Protein 2OGK (pdb70)

CATH classification: 3.30.1440.10

Organism: Archaeoglobus fulgidus (strain ATCC 49558 / DSM 4304 / JCM 9628 / NBRC 100126 / VC-16) (NCBI:txid224325)

B-factor: mean 62.88, std 17.74, range [18.09, 102.67]

Secondary structure (DSSP, 8-state):
-EEEEEEEEEEE-TTS-HHHHHHHHGGG-SS---PEEE--EEEEEEE-SHHHHHHHHHHHHHHHGGGHHHHHHHHHHHB-TT-EEEEEE-HHHHHTT---B--SSS-EEEEEEEE-SS--HHHHHHHHHHHT-/-EEEEEEEEEE-TTS-HHHHHHHHHTT-SS----EEEEEE-TT--EEEEEEEEE--HHHHHHHHHHHHHHHGGGHHHHHTTTTTTB-TT-EEEEEE-HHHHHTT---B--SSS-EEEEEEE--TT--HHHHHHHHHH--/-EEEEEEEEEEE-TTB-HHHHHHHHGGG-SS----EE--EEEE-EE-SHHHHHHHHHHHHHHHGGGHHHHHH-HHHHB-TTSEEEEEE-HHHHHHT---B--SSS-EEEEEEEE-TT--HHHHHHHHTT--/--EEEEEEEEEEE-TTB-HHHHHHHHHTT-SS----EEEEEE-SSS-EEEEEEEEE-SHHHHHHHHHHHHHHHGGGHHHHHHTGGGTB-TT-EEEEEEEHHHHHTT---B---SSEEEEEEEEE-SS--HHHHHHHHHHH--

Sequence (545 aa):
GKIEWVRVSAVVHSTEDREKVGEAISTLFPFEFEIAVSKMEYLEVELTKSSEIKKFWKNLLELLGEQAEEILSTLEDRIDEQNVLHIRIDKQKAYLGEVSLTSGGDPIAVKLRLVTYPSKREKVIEFARELCTKIEWVRVSAVVHSTEDREKVGEAISTLFPFEFEIAVSKAKGHYGNPMEYLEVELTKSSEIKKFWKNLLELLGEQAEEILSTLEDRIDEQNVLHIRIDKQKAYLGEVSLTSGGDPIAVKLRLVTYPSKREKVIEFARELCGKIEWVRVSAVVHSTEDREKVGEAISTLFPFEFEIAVSMEYLEVELTKSSEIKKFWKNLLELLGEQAEEILSTLEDRIDEQNVLHIRIDKQKAYLGEVSLTSGGDPIAVKLRLVTYPSKREKVIEFARELCKGKIEWVRVSAVVHSTEDREKVGEAISTLFPFEFEIAVSKAKGHYGNPMEYLEVELTKSSEIKKFWKNLLELLGEQAEEILSTLEDRIDEQNVLHIRIDKQKAYLGEVSLTSGGDPIAVKLRLVTYPSKREKVIEFARELCT

Solvent-accessible surface area: 27421 Å² total; per-residue (Å²): 58,97,13,66,28,0,62,0,21,5,34,5,74,100,145,50,62,90,124,107,4,8,75,0,0,45,31,2,23,53,43,164,55,141,59,12,63,17,158,125,24,89,2,21,1,54,4,91,131,85,73,47,4,107,110,0,7,45,30,2,30,125,82,6,43,153,48,14,51,100,0,52,97,42,1,118,112,30,18,50,160,98,30,12,0,51,1,94,0,24,8,110,80,0,81,144,53,91,10,11,27,35,107,36,84,60,22,0,22,0,72,0,72,2,32,10,167,115,71,51,71,81,37,0,35,117,14,0,116,114,22,6,128,144,9,75,40,0,67,0,4,5,37,10,63,97,139,56,68,111,143,108,5,7,103,1,0,46,35,0,21,55,32,159,52,149,63,64,66,55,93,41,131,17,75,108,44,78,86,14,56,57,3,42,3,88,5,96,133,65,87,50,1,98,110,0,23,60,24,0,42,127,77,5,34,131,37,13,46,48,9,12,55,39,7,27,113,46,7,39,132,111,30,11,4,43,0,45,0,27,8,111,84,0,78,136,51,86,16,12,34,32,43,2,11,53,11,0,17,0,54,1,61,0,51,15,112,103,75,143,113,60,27,1,33,95,31,4,69,132,25,68,61,105,25,66,28,1,85,0,28,4,39,6,49,41,1,21,39,98,112,65,0,14,94,0,0,42,35,0,16,72,48,156,44,150,67,66,74,106,174,57,37,3,67,6,93,5,98,136,65,54,40,6,139,113,0,30,137,32,0,32,97,83,7,37,162,53,16,57,96,2,69,88,31,8,133,99,52,13,42,143,86,22,10,5,71,1,29,0,26,4,34,42,0,64,100,52,84,4,10,34,36,126,42,88,56,37,0,33,1,35,1,95,5,26,16,154,115,55,49,76,83,46,0,49,52,52,3,123,48,29,167,194,24,117,5,81,32,0,68,0,25,6,28,9,50,22,0,12,48,127,65,13,0,13,91,0,0,42,27,0,21,58,52,161,50,153,49,72,64,60,130,28,53,4,30,57,56,12,76,24,17,35,4,65,5,84,4,101,42,83,83,60,2,90,100,0,8,45,8,1,25,107,82,8,32,159,50,15,57,99,0,70,88,44,3,80,96,40,0,18,62,81,20,15,0,42,2,34,0,27,3,53,79,0,81,124,52,84,10,16,42,35,124,43,68,60,32,0,31,1,31,0,48,0,37,15,54,12,28,84,16,43,24,0,16,106,8,0,129,56,12,23,134

Structure (mmCIF, N/CA/C/O backbone):
data_2OGK
#
_entry.id   2OGK
#
_cell.length_a   38.430
_cell.length_b   156.300
_cell.length_c   174.740
_cell.angle_alpha   90.00
_cell.angle_beta   90.00
_cell.angle_gamma   90.00
#
_symmetry.space_group_name_H-M   'P 21 21 21'
#
loop_
_entity.id
_entity.type
_entity.pdbx_description
1 polymer 'Hypothetical protein'
2 water water
#
loop_
_atom_site.group_PDB
_atom_site.id
_atom_site.type_symbol
_atom_site.label_atom_id
_atom_site.label_alt_id
_atom_site.label_comp_id
_atom_site.label_asym_id
_atom_site.label_entity_id
_atom_site.label_seq_id
_atom_site.pdbx_PDB_ins_code
_atom_site.Cartn_x
_atom_site.Cartn_y
_atom_site.Cartn_z
_atom_site.occupancy
_atom_site.B_iso_or_equiv
_atom_site.auth_seq_id
_atom_site.auth_comp_id
_atom_site.auth_asym_id
_atom_site.auth_atom_id
_atom_site.pdbx_PDB_model_num
ATOM 1 N N . GLY A 1 4 ? 0.553 116.248 0.423 1.00 61.93 4 GLY A N 1
ATOM 2 C CA . GLY A 1 4 ? 1.410 117.071 1.354 1.00 62.05 4 GLY A CA 1
ATOM 3 C C . GLY A 1 4 ? 1.835 116.328 2.607 1.00 61.64 4 GLY A C 1
ATOM 4 O O . GLY A 1 4 ? 1.701 115.104 2.692 1.00 61.94 4 GLY A O 1
ATOM 5 N N . LYS A 1 5 ? 2.350 117.060 3.589 1.00 61.16 5 LYS A N 1
ATOM 6 C CA . LYS A 1 5 ? 2.775 116.437 4.843 1.00 59.82 5 LYS A CA 1
ATOM 7 C C . LYS A 1 5 ? 2.407 117.303 6.042 1.00 58.63 5 LYS A C 1
ATOM 8 O O . LYS A 1 5 ? 1.962 118.434 5.876 1.00 59.41 5 LYS A O 1
ATOM 14 N N . ILE A 1 6 ? 2.600 116.760 7.245 1.00 56.62 6 ILE A N 1
ATOM 15 C CA . ILE A 1 6 ? 2.359 117.493 8.494 1.00 53.82 6 ILE A CA 1
ATOM 16 C C . ILE A 1 6 ? 3.728 117.959 8.996 1.00 51.49 6 ILE A C 1
ATOM 17 O O . ILE A 1 6 ? 4.427 117.189 9.638 1.00 51.53 6 ILE A O 1
ATOM 22 N N . GLU A 1 7 ? 4.118 119.194 8.708 1.00 49.39 7 GLU A N 1
ATOM 23 C CA . GLU A 1 7 ? 5.409 119.712 9.166 1.00 48.47 7 GLU A CA 1
ATOM 24 C C . GLU A 1 7 ? 5.682 119.421 10.647 1.00 46.79 7 GLU A C 1
ATOM 25 O O . GLU A 1 7 ? 6.746 118.927 11.005 1.00 45.85 7 GLU A O 1
ATOM 31 N N . TRP A 1 8 ? 4.726 119.766 11.509 1.00 45.26 8 TRP A N 1
ATOM 32 C CA . TRP A 1 8 ? 4.835 119.513 12.946 1.00 40.66 8 TRP A CA 1
ATOM 33 C C . TRP A 1 8 ? 3.484 119.459 13.662 1.00 39.02 8 TRP A C 1
ATOM 34 O O . TRP A 1 8 ? 2.424 119.743 13.084 1.00 37.55 8 TRP A O 1
ATOM 45 N N . VAL A 1 9 ? 3.546 119.071 14.929 1.00 36.91 9 VAL A N 1
ATOM 46 C CA . VAL A 1 9 ? 2.374 118.978 15.776 1.00 36.84 9 VAL A CA 1
ATOM 47 C C . VAL A 1 9 ? 2.682 119.667 17.112 1.00 36.23 9 VAL A C 1
ATOM 48 O O . VAL A 1 9 ? 3.668 119.353 17.774 1.00 37.44 9 VAL A O 1
ATOM 52 N N . ARG A 1 10 ? 1.854 120.624 17.503 1.00 34.05 10 ARG A N 1
ATOM 53 C CA . ARG A 1 10 ? 2.076 121.304 18.769 1.00 32.33 10 ARG A CA 1
ATOM 54 C C . ARG A 1 10 ? 0.867 121.182 19.686 1.00 31.93 10 ARG A C 1
ATOM 55 O O . ARG A 1 10 ? -0.251 121.558 19.324 1.00 33.94 10 ARG A O 1
ATOM 63 N N . VAL A 1 11 ? 1.098 120.654 20.879 1.00 28.65 11 VAL A N 1
ATOM 64 C CA . VAL A 1 11 ? 0.031 120.515 21.853 1.00 27.40 11 VAL A CA 1
ATOM 65 C C . VAL A 1 11 ? 0.358 121.409 23.056 1.00 28.16 11 VAL A C 1
ATOM 66 O O . VAL A 1 11 ? 1.486 121.417 23.552 1.00 30.19 11 VAL A O 1
ATOM 70 N N . SER A 1 12 ? -0.617 122.189 23.502 1.00 27.35 12 SER A N 1
ATOM 71 C CA . SER A 1 12 ? -0.394 123.048 24.649 1.00 27.67 12 SER A CA 1
ATOM 72 C C . SER A 1 12 ? -1.651 123.249 25.499 1.00 28.89 12 SER A C 1
ATOM 73 O O . SER A 1 12 ? -2.776 122.930 25.076 1.00 28.68 12 SER A O 1
ATOM 76 N N . ALA A 1 13 ? -1.432 123.756 26.711 1.00 28.13 13 ALA A N 1
ATOM 77 C CA . ALA A 1 13 ? -2.500 124.044 27.655 1.00 27.49 13 ALA A CA 1
ATOM 78 C C . ALA A 1 13 ? -1.985 125.109 28.611 1.00 28.14 13 ALA A C 1
ATOM 79 O O . ALA A 1 13 ? -0.776 125.362 28.703 1.00 27.00 13 ALA A O 1
ATOM 81 N N . VAL A 1 14 ? -2.933 125.721 29.315 1.00 30.24 14 VAL A N 1
ATOM 82 C CA . VAL A 1 14 ? -2.680 126.772 30.297 1.00 28.13 14 VAL A CA 1
ATOM 83 C C . VAL A 1 14 ? -2.962 126.290 31.735 1.00 30.26 14 VAL A C 1
ATOM 84 O O . VAL A 1 14 ? -3.843 125.457 31.974 1.00 28.27 14 VAL A O 1
ATOM 88 N N . VAL A 1 15 ? -2.176 126.788 32.685 1.00 32.89 15 VAL A N 1
ATOM 89 C CA . VAL A 1 15 ? -2.396 126.447 34.087 1.00 33.17 15 VAL A CA 1
ATOM 90 C C . VAL A 1 15 ? -2.701 127.718 34.863 1.00 34.92 15 VAL A C 1
ATOM 91 O O . VAL A 1 15 ? -1.910 128.670 34.862 1.00 36.05 15 VAL A O 1
ATOM 95 N N . HIS A 1 16 ? -3.858 127.729 35.516 1.00 35.46 16 HIS A N 1
ATOM 96 C CA . HIS A 1 16 ? -4.285 128.875 36.301 1.00 34.44 16 HIS A CA 1
ATOM 97 C C . HIS A 1 16 ? -3.856 128.719 37.746 1.00 32.57 16 HIS A C 1
ATOM 98 O O . HIS A 1 16 ? -3.567 127.613 38.202 1.00 32.79 16 HIS A O 1
ATOM 105 N N . SER A 1 17 ? -3.815 129.841 38.453 1.00 31.58 17 SER A N 1
ATOM 106 C CA . SER A 1 17 ? -3.419 129.884 39.860 1.00 31.86 17 SER A CA 1
ATOM 107 C C . SER A 1 17 ? -4.132 128.859 40.748 1.00 31.20 17 SER A C 1
ATOM 108 O O . SER A 1 17 ? -3.521 128.262 41.627 1.00 30.51 17 SER A O 1
ATOM 111 N N . THR A 1 18 ? -5.415 128.641 40.512 1.00 31.09 18 THR A N 1
ATOM 112 C CA . THR A 1 18 ? -6.159 127.681 41.310 1.00 31.65 18 THR A CA 1
ATOM 113 C C . THR A 1 18 ? -6.029 126.283 40.717 1.00 31.66 18 THR A C 1
ATOM 114 O O . THR A 1 18 ? -6.627 125.320 41.209 1.00 31.11 18 THR A O 1
ATOM 118 N N . GLU A 1 19 ? -5.230 126.180 39.659 1.00 32.56 19 GLU A N 1
ATOM 119 C CA . GLU A 1 19 ? -5.028 124.914 38.958 1.00 34.73 19 GLU A CA 1
ATOM 120 C C . GLU A 1 19 ? -3.734 124.206 39.334 1.00 35.86 19 GLU A C 1
ATOM 121 O O . GLU A 1 19 ? -2.732 124.853 39.649 1.00 38.04 19 GLU A O 1
ATOM 127 N N . ASP A 1 20 ? -3.767 122.874 39.297 1.00 36.88 20 ASP A N 1
ATOM 128 C CA . ASP A 1 20 ? -2.596 122.061 39.606 1.00 37.52 20 ASP A CA 1
ATOM 129 C C . ASP A 1 20 ? -1.894 121.579 38.337 1.00 37.05 20 ASP A C 1
ATOM 130 O O . ASP A 1 20 ? -2.425 120.745 37.598 1.00 37.45 20 ASP A O 1
ATOM 135 N N . ARG A 1 21 ? -0.694 122.110 38.111 1.00 36.30 21 ARG A N 1
ATOM 136 C CA . ARG A 1 21 ? 0.139 121.793 36.955 1.00 35.76 21 ARG A CA 1
ATOM 137 C C . ARG A 1 21 ? 0.263 120.316 36.624 1.00 35.31 21 ARG A C 1
ATOM 138 O O . ARG A 1 21 ? 0.175 119.912 35.460 1.00 34.43 21 ARG A O 1
ATOM 146 N N . GLU A 1 22 ? 0.490 119.511 37.649 1.00 35.28 22 GLU A N 1
ATOM 147 C CA . GLU A 1 22 ? 0.620 118.089 37.435 1.00 36.89 22 GLU A CA 1
ATOM 148 C C . GLU A 1 22 ? -0.679 117.605 36.838 1.00 35.96 22 GLU A C 1
ATOM 149 O O . GLU A 1 22 ? -0.681 116.722 35.983 1.00 37.04 22 GLU A O 1
ATOM 155 N N . LYS A 1 23 ? -1.783 118.203 37.277 1.00 34.33 23 LYS A N 1
ATOM 156 C CA . LYS A 1 23 ? -3.091 117.801 36.783 1.00 33.22 23 LYS A CA 1
ATOM 157 C C . LYS A 1 23 ? -3.337 118.256 35.350 1.00 32.15 23 LYS A C 1
ATOM 158 O O . LYS A 1 23 ? -3.943 117.538 34.543 1.00 30.00 23 LYS A O 1
ATOM 164 N N . VAL A 1 24 ? -2.866 119.449 35.025 1.00 32.85 24 VAL A N 1
ATOM 165 C CA . VAL A 1 24 ? -3.048 119.941 33.676 1.00 35.22 24 VAL A CA 1
ATOM 166 C C . VAL A 1 24 ? -2.172 119.138 32.710 1.00 37.47 24 VAL A C 1
ATOM 167 O O . VAL A 1 24 ? -2.504 118.994 31.530 1.00 38.98 24 VAL A O 1
ATOM 171 N N . GLY A 1 25 ? -1.069 118.593 33.222 1.00 39.26 25 GLY A N 1
ATOM 172 C CA . GLY A 1 25 ? -0.182 117.793 32.390 1.00 39.50 25 GLY A CA 1
ATOM 173 C C . GLY A 1 25 ? -0.720 116.382 32.211 1.00 39.42 25 GLY A C 1
ATOM 174 O O . GLY A 1 25 ? -0.457 115.735 31.194 1.00 40.26 25 GLY A O 1
ATOM 175 N N . GLU A 1 26 ? -1.460 115.899 33.206 1.00 37.60 26 GLU A N 1
ATOM 176 C CA . GLU A 1 26 ? -2.052 114.573 33.147 1.00 37.71 26 GLU A CA 1
ATOM 177 C C . GLU A 1 26 ? -3.119 114.592 32.057 1.00 39.21 26 GLU A C 1
ATOM 178 O O . GLU A 1 26 ? -3.310 113.613 31.330 1.00 38.05 26 GLU A O 1
ATOM 182 N N . ALA A 1 27 ? -3.820 115.724 31.972 1.00 39.43 27 ALA A N 1
ATOM 183 C CA . ALA A 1 27 ? -4.866 115.924 30.984 1.00 38.11 27 ALA A CA 1
ATOM 184 C C . ALA A 1 27 ? -4.238 115.863 29.598 1.00 38.84 27 ALA A C 1
ATOM 185 O O . ALA A 1 27 ? -4.849 115.366 28.643 1.00 39.68 27 ALA A O 1
ATOM 187 N N . ILE A 1 28 ? -3.009 116.373 29.497 1.00 36.75 28 ILE A N 1
ATOM 188 C CA . ILE A 1 28 ? -2.285 116.391 28.228 1.00 33.98 28 ILE A CA 1
ATOM 189 C C . ILE A 1 28 ? -1.761 115.008 27.796 1.00 36.38 28 ILE A C 1
ATOM 190 O O . ILE A 1 28 ? -1.904 114.609 26.634 1.00 37.89 28 ILE A O 1
ATOM 195 N N . SER A 1 29 ? -1.154 114.281 28.724 1.00 36.58 29 SER A N 1
ATOM 196 C CA . SER A 1 29 ? -0.639 112.953 28.424 1.00 38.59 29 SER A CA 1
ATOM 197 C C . SER A 1 29 ? -1.734 112.022 27.871 1.00 39.35 29 SER A C 1
ATOM 198 O O . SER A 1 29 ? -1.457 110.907 27.425 1.00 40.27 29 SER A O 1
ATOM 201 N N . THR A 1 30 ? -2.979 112.476 27.902 1.00 38.58 30 THR A N 1
ATOM 202 C CA . THR A 1 30 ? -4.067 111.659 27.402 1.00 38.72 30 THR A CA 1
ATOM 203 C C . THR A 1 30 ? -4.004 111.562 25.879 1.00 40.61 30 THR A C 1
ATOM 204 O O . THR A 1 30 ? -4.462 110.583 25.296 1.00 41.71 30 THR A O 1
ATOM 208 N N . LEU A 1 31 ? -3.404 112.561 25.240 1.00 41.56 31 LEU A N 1
ATOM 209 C CA . LEU A 1 31 ? -3.295 112.589 23.788 1.00 41.95 31 LEU A CA 1
ATOM 210 C C . LEU A 1 31 ? -2.041 111.926 23.234 1.00 43.36 31 LEU A C 1
ATOM 211 O O . LEU A 1 31 ? -1.769 112.041 22.045 1.00 43.75 31 LEU A O 1
ATOM 216 N N . PHE A 1 32 ? -1.276 111.241 24.081 1.00 44.13 32 PHE A N 1
ATOM 217 C CA . PHE A 1 32 ? -0.037 110.596 23.637 1.00 44.02 32 PHE A CA 1
ATOM 218 C C . PHE A 1 32 ? 0.053 109.097 23.875 1.00 47.80 32 PHE A C 1
ATOM 219 O O . PHE A 1 32 ? -0.084 108.618 25.013 1.00 47.06 32 PHE A O 1
ATOM 227 N N . PRO A 1 33 ? 0.298 108.334 22.790 1.00 48.74 33 PRO A N 1
ATOM 228 C CA . PRO A 1 33 ? 0.429 106.873 22.770 1.00 51.04 33 PRO A CA 1
ATOM 229 C C . PRO A 1 33 ? 1.906 106.493 22.870 1.00 53.84 33 PRO A C 1
ATOM 230 O O . PRO A 1 33 ? 2.294 105.350 22.632 1.00 55.80 33 PRO A O 1
ATOM 234 N N . PHE A 1 34 ? 2.726 107.478 23.214 1.00 53.92 34 PHE A N 1
ATOM 235 C CA . PHE A 1 34 ? 4.155 107.283 23.333 1.00 54.25 34 PHE A CA 1
ATOM 236 C C . PHE A 1 34 ? 4.729 108.417 24.155 1.00 55.19 34 PHE A C 1
ATOM 237 O O . PHE A 1 34 ? 4.032 109.393 24.431 1.00 57.17 34 PHE A O 1
ATOM 245 N N . GLU A 1 35 ? 5.995 108.286 24.550 1.00 55.61 35 GLU A N 1
ATOM 246 C CA . GLU A 1 35 ? 6.660 109.313 25.350 1.00 55.00 35 GLU A CA 1
ATOM 247 C C . GLU A 1 35 ? 6.860 110.631 24.622 1.00 52.26 35 GLU A C 1
ATOM 248 O O . GLU A 1 35 ? 7.160 110.667 23.425 1.00 53.44 35 GLU A O 1
ATOM 254 N N . PHE A 1 36 ? 6.695 111.716 25.368 1.00 48.15 36 PHE A N 1
ATOM 255 C CA . PHE A 1 36 ? 6.842 113.062 24.834 1.00 43.78 36 PHE A CA 1
ATOM 256 C C . PHE A 1 36 ? 7.354 113.913 25.986 1.00 42.17 36 PHE A C 1
ATOM 257 O O . PHE A 1 36 ? 7.412 113.452 27.121 1.00 40.21 36 PHE A O 1
ATOM 265 N N . GLU A 1 37 ? 7.691 115.162 25.697 1.00 42.36 37 GLU A N 1
ATOM 266 C CA . GLU A 1 37 ? 8.221 116.056 26.711 1.00 42.61 37 GLU A CA 1
ATOM 267 C C . GLU A 1 37 ? 7.402 117.354 26.852 1.00 40.14 37 GLU A C 1
ATOM 268 O O . GLU A 1 37 ? 7.029 117.977 25.861 1.00 40.13 37 GLU A O 1
ATOM 274 N N . ILE A 1 38 ? 7.123 117.756 28.086 1.00 36.95 38 ILE A N 1
ATOM 275 C CA . ILE A 1 38 ? 6.351 118.967 28.326 1.00 36.69 38 ILE A CA 1
ATOM 276 C C . ILE A 1 38 ? 7.257 120.102 28.768 1.00 36.80 38 ILE A C 1
ATOM 277 O O . ILE A 1 38 ? 8.059 119.912 29.662 1.00 40.02 38 ILE A O 1
ATOM 282 N N . ALA A 1 39 ? 7.122 121.279 28.167 1.00 36.67 39 ALA A N 1
ATOM 283 C CA . ALA A 1 39 ? 7.920 122.436 28.568 1.00 38.89 39 ALA A CA 1
ATOM 284 C C . ALA A 1 39 ? 7.069 123.395 29.411 1.00 43.03 39 ALA A C 1
ATOM 285 O O . ALA A 1 39 ? 6.040 123.894 28.947 1.00 44.53 39 ALA A O 1
ATOM 287 N N . VAL A 1 40 ? 7.497 123.655 30.648 1.00 46.28 40 VAL A N 1
ATOM 288 C CA . VAL A 1 40 ? 6.773 124.562 31.558 1.00 47.28 40 VAL A CA 1
ATOM 289 C C . VAL A 1 40 ? 7.333 125.987 31.504 1.00 46.72 40 VAL A C 1
ATOM 290 O O . VAL A 1 40 ? 8.510 126.187 31.743 1.00 48.41 40 VAL A O 1
ATOM 294 N N . SER A 1 41 ? 6.502 126.972 31.187 1.00 47.72 41 SER A N 1
ATOM 295 C CA . SER A 1 41 ? 6.970 128.356 31.128 1.00 49.29 41 SER A CA 1
ATOM 296 C C . SER A 1 41 ? 6.007 129.230 31.934 1.00 51.60 41 SER A C 1
ATOM 297 O O . SER A 1 41 ? 4.997 128.723 32.417 1.00 53.29 41 SER A O 1
ATOM 300 N N . LYS A 1 42 ? 6.323 130.518 32.103 1.00 52.37 42 LYS A N 1
ATOM 301 C CA . LYS A 1 42 ? 5.464 131.438 32.851 1.00 53.35 42 LYS A CA 1
ATOM 302 C C . LYS A 1 42 ? 4.908 132.524 31.952 1.00 55.15 42 LYS A C 1
ATOM 303 O O . LYS A 1 42 ? 5.640 133.093 31.143 1.00 57.06 42 LYS A O 1
ATOM 309 N N . MET A 1 51 ? -0.260 131.799 36.197 1.00 56.72 51 MET A N 1
ATOM 310 C CA . MET A 1 51 ? -0.415 131.670 34.755 1.00 57.92 51 MET A CA 1
ATOM 311 C C . MET A 1 51 ? 0.845 131.181 34.006 1.00 58.64 51 MET A C 1
ATOM 312 O O . MET A 1 51 ? 1.738 131.958 33.629 1.00 59.66 51 MET A O 1
ATOM 317 N N . GLU A 1 52 ? 0.897 129.870 33.794 1.00 57.07 52 GLU A N 1
ATOM 318 C CA . GLU A 1 52 ? 1.999 129.258 33.080 1.00 53.33 52 GLU A CA 1
ATOM 319 C C . GLU A 1 52 ? 1.490 128.392 31.924 1.00 53.04 52 GLU A C 1
ATOM 320 O O . GLU A 1 52 ? 0.294 128.064 31.831 1.00 51.47 52 GLU A O 1
ATOM 326 N N . TYR A 1 53 ? 2.413 128.048 31.031 1.00 50.49 53 TYR A N 1
ATOM 327 C CA . TYR A 1 53 ? 2.093 127.232 29.884 1.00 47.02 53 TYR A CA 1
ATOM 328 C C . TYR A 1 53 ? 2.791 125.885 29.921 1.00 45.81 53 TYR A C 1
ATOM 329 O O . TYR A 1 53 ? 3.883 125.733 30.478 1.00 45.97 53 TYR A O 1
ATOM 338 N N . LEU A 1 54 ? 2.113 124.901 29.345 1.00 43.81 54 LEU A N 1
ATOM 339 C CA . LEU A 1 54 ? 2.634 123.553 29.215 1.00 40.54 54 LEU A CA 1
ATOM 340 C C . LEU A 1 54 ? 2.638 123.402 27.704 1.00 38.70 54 LEU A C 1
ATOM 341 O O . LEU A 1 54 ? 1.607 123.589 27.048 1.00 38.53 54 LEU A O 1
ATOM 346 N N . GLU A 1 55 ? 3.805 123.101 27.154 1.00 36.05 55 GLU A N 1
ATOM 347 C CA . GLU A 1 55 ? 3.943 122.991 25.715 1.00 33.66 55 GLU A CA 1
ATOM 348 C C . GLU A 1 55 ? 4.620 121.725 25.231 1.00 33.16 55 GLU A C 1
ATOM 349 O O . GLU A 1 55 ? 5.690 121.365 25.719 1.00 33.21 55 GLU A O 1
ATOM 355 N N . VAL A 1 56 ? 3.995 121.062 24.259 1.00 32.57 56 VAL A N 1
ATOM 356 C CA . VAL A 1 56 ? 4.563 119.856 23.666 1.00 33.52 56 VAL A CA 1
ATOM 357 C C . VAL A 1 56 ? 4.698 120.060 22.153 1.00 35.17 56 VAL A C 1
ATOM 358 O O . VAL A 1 56 ? 3.882 120.761 21.544 1.00 35.47 56 VAL A O 1
ATOM 362 N N . GLU A 1 57 ? 5.747 119.488 21.561 1.00 36.48 57 GLU A N 1
ATOM 363 C CA . GLU A 1 57 ? 5.954 119.588 20.114 1.00 38.24 57 GLU A CA 1
ATOM 364 C C . GLU A 1 57 ? 6.281 118.220 19.518 1.00 39.84 57 GLU A C 1
ATOM 365 O O . GLU A 1 57 ? 6.731 117.318 20.212 1.00 41.36 57 GLU A O 1
ATOM 371 N N . LEU A 1 58 ? 6.027 118.066 18.228 1.00 41.56 58 LEU A N 1
ATOM 372 C CA . LEU A 1 58 ? 6.298 116.815 17.534 1.00 42.18 58 LEU A CA 1
ATOM 373 C C . LEU A 1 58 ? 6.919 117.141 16.190 1.00 44.69 58 LEU A C 1
ATOM 374 O O . LEU A 1 58 ? 6.326 117.864 15.379 1.00 45.62 58 LEU A O 1
ATOM 379 N N . THR A 1 59 ? 8.122 116.619 15.963 1.00 46.15 59 THR A N 1
ATOM 380 C CA . THR A 1 59 ? 8.817 116.847 14.705 1.00 45.67 59 THR A CA 1
ATOM 381 C C . THR A 1 59 ? 9.153 115.541 13.975 1.00 45.58 59 THR A C 1
ATOM 382 O O . THR A 1 59 ? 9.129 115.500 12.750 1.00 46.61 59 THR A O 1
ATOM 386 N N . LYS A 1 60 ? 9.436 114.473 14.720 1.00 45.46 60 LYS A N 1
ATOM 387 C CA . LYS A 1 60 ? 9.727 113.170 14.114 1.00 45.35 60 LYS A CA 1
ATOM 388 C C . LYS A 1 60 ? 8.469 112.651 13.420 1.00 45.62 60 LYS A C 1
ATOM 389 O O . LYS A 1 60 ? 7.507 112.246 14.076 1.00 45.93 60 LYS A O 1
ATOM 395 N N . SER A 1 61 ? 8.489 112.668 12.093 1.00 46.31 61 SER A N 1
ATOM 396 C CA . SER A 1 61 ? 7.363 112.203 11.280 1.00 46.37 61 SER A CA 1
ATOM 397 C C . SER A 1 61 ? 6.699 110.939 11.812 1.00 44.57 61 SER A C 1
ATOM 398 O O . SER A 1 61 ? 5.482 110.799 11.723 1.00 45.07 61 SER A O 1
ATOM 401 N N . SER A 1 62 ? 7.496 110.014 12.337 1.00 43.01 62 SER A N 1
ATOM 402 C CA . SER A 1 62 ? 6.956 108.780 12.902 1.00 42.65 62 SER A CA 1
ATOM 403 C C . SER A 1 62 ? 5.918 109.135 13.972 1.00 44.69 62 SER A C 1
ATOM 404 O O . SER A 1 62 ? 4.752 108.727 13.893 1.00 46.23 62 SER A O 1
ATOM 407 N N . GLU A 1 63 ? 6.353 109.912 14.966 1.00 45.39 63 GLU A N 1
ATOM 408 C CA . GLU A 1 63 ? 5.502 110.345 16.069 1.00 43.60 63 GLU A CA 1
ATOM 409 C C . GLU A 1 63 ? 4.317 111.174 15.579 1.00 41.23 63 GLU A C 1
ATOM 410 O O . GLU A 1 63 ? 3.191 111.004 16.053 1.00 39.94 63 GLU A O 1
ATOM 416 N N . ILE A 1 64 ? 4.577 112.081 14.644 1.00 38.00 64 ILE A N 1
ATOM 417 C CA . ILE A 1 64 ? 3.512 112.900 14.089 1.00 36.93 64 ILE A CA 1
ATOM 418 C C . ILE A 1 64 ? 2.446 111.986 13.472 1.00 39.03 64 ILE A C 1
ATOM 419 O O . ILE A 1 64 ? 1.256 112.042 13.826 1.00 37.72 64 ILE A O 1
ATOM 424 N N . LYS A 1 65 ? 2.896 111.119 12.572 1.00 40.53 65 LYS A N 1
ATOM 425 C CA . LYS A 1 65 ? 2.016 110.179 11.901 1.00 42.04 65 LYS A CA 1
ATOM 426 C C . LYS A 1 65 ? 1.287 109.288 12.905 1.00 42.66 65 LYS A C 1
ATOM 427 O O . LYS A 1 65 ? 0.089 109.032 12.755 1.00 42.40 65 LYS A O 1
ATOM 433 N N . LYS A 1 66 ? 2.002 108.834 13.933 1.00 43.79 66 LYS A N 1
ATOM 434 C CA . LYS A 1 66 ? 1.423 107.958 14.954 1.00 46.44 66 LYS A CA 1
ATOM 435 C C . LYS A 1 66 ? 0.495 108.695 15.935 1.00 47.02 66 LYS A C 1
ATOM 436 O O . LYS A 1 66 ? -0.523 108.154 16.384 1.00 46.01 66 LYS A O 1
ATOM 442 N N . PHE A 1 67 ? 0.857 109.930 16.267 1.00 47.55 67 PHE A N 1
ATOM 443 C CA . PHE A 1 67 ? 0.056 110.748 17.174 1.00 47.86 67 PHE A CA 1
ATOM 444 C C . PHE A 1 67 ? -1.311 110.984 16.543 1.00 48.85 67 PHE A C 1
ATOM 445 O O . PHE A 1 67 ? -2.357 110.753 17.153 1.00 48.36 67 PHE A O 1
ATOM 453 N N . TRP A 1 68 ? -1.263 111.457 15.303 1.00 49.23 68 TRP A N 1
ATOM 454 C CA . TRP A 1 68 ? -2.441 111.771 14.529 1.00 49.60 68 TRP A CA 1
ATOM 455 C C . TRP A 1 68 ? -3.437 110.628 14.348 1.00 50.39 68 TRP A C 1
ATOM 456 O O . TRP A 1 68 ? -4.634 110.793 14.617 1.00 48.89 68 TRP A O 1
ATOM 467 N N . LYS A 1 69 ? -2.952 109.482 13.872 1.00 51.70 69 LYS A N 1
ATOM 468 C CA . LYS A 1 69 ? -3.820 108.323 13.652 1.00 53.41 69 LYS A CA 1
ATOM 469 C C . LYS A 1 69 ? -4.531 107.961 14.954 1.00 53.73 69 LYS A C 1
ATOM 470 O O . LYS A 1 69 ? -5.700 107.566 14.961 1.00 52.47 69 LYS A O 1
ATOM 472 N N . ASN A 1 70 ? -3.804 108.123 16.053 1.00 53.80 70 ASN A N 1
ATOM 473 C CA . ASN A 1 70 ? -4.308 107.825 17.381 1.00 54.01 70 ASN A CA 1
ATOM 474 C C . ASN A 1 70 ? -5.381 108.822 17.828 1.00 53.14 70 ASN A C 1
ATOM 475 O O . ASN A 1 70 ? -6.351 108.450 18.480 1.00 50.65 70 ASN A O 1
ATOM 480 N N . LEU A 1 71 ? -5.185 110.089 17.476 1.00 53.92 71 LEU A N 1
ATOM 481 C CA . LEU A 1 71 ? -6.102 111.157 17.848 1.00 54.46 71 LEU A CA 1
ATOM 482 C C . LEU A 1 71 ? -7.425 110.974 17.143 1.00 56.58 71 LEU A C 1
ATOM 483 O O . LEU A 1 71 ? -8.477 111.166 17.751 1.00 57.27 71 LEU A O 1
ATOM 488 N N . LEU A 1 72 ? -7.378 110.611 15.860 1.00 58.61 72 LEU A N 1
ATOM 489 C CA . LEU A 1 72 ? -8.606 110.393 15.091 1.00 59.24 72 LEU A CA 1
ATOM 490 C C . LEU A 1 72 ? -9.329 109.193 15.673 1.00 59.48 72 LEU A C 1
ATOM 491 O O . LEU A 1 72 ? -10.552 109.170 15.776 1.00 60.22 72 LEU A O 1
ATOM 496 N N . GLU A 1 73 ? -8.555 108.194 16.062 1.00 60.54 73 GLU A N 1
ATOM 497 C CA . GLU A 1 73 ? -9.118 106.995 16.647 1.00 62.22 73 GLU A CA 1
ATOM 498 C C . GLU A 1 73 ? -9.830 107.288 17.953 1.00 61.88 73 GLU A C 1
ATOM 499 O O . GLU A 1 73 ? -10.892 106.742 18.211 1.00 62.01 73 GLU A O 1
ATOM 505 N N . LEU A 1 74 ? -9.234 108.147 18.773 1.00 62.11 74 LEU A N 1
ATOM 506 C CA . LEU A 1 74 ? -9.805 108.504 20.058 1.00 62.38 74 LEU A CA 1
ATOM 507 C C . LEU A 1 74 ? -10.933 109.507 19.928 1.00 62.93 74 LEU A C 1
ATOM 508 O O . LEU A 1 74 ? -11.745 109.654 20.841 1.00 64.17 74 LEU A O 1
ATOM 513 N N . LEU A 1 75 ? -10.989 110.204 18.801 1.00 62.43 75 LEU A N 1
ATOM 514 C CA . LEU A 1 75 ? -12.047 111.182 18.588 1.00 62.80 75 LEU A CA 1
ATOM 515 C C . LEU A 1 75 ? -13.314 110.483 18.128 1.00 63.85 75 LEU A C 1
ATOM 516 O O . LEU A 1 75 ? -14.428 110.866 18.508 1.00 64.28 75 LEU A O 1
ATOM 521 N N . GLY A 1 76 ? -13.132 109.453 17.305 1.00 64.02 76 GLY A N 1
ATOM 522 C CA . GLY A 1 76 ? -14.258 108.700 16.795 1.00 64.47 76 GLY A CA 1
ATOM 523 C C . GLY A 1 76 ? -15.178 109.523 15.917 1.00 65.57 76 GLY A C 1
ATOM 524 O O . GLY A 1 76 ? -14.746 110.100 14.923 1.00 65.21 76 GLY A O 1
ATOM 525 N N . GLU A 1 77 ? -16.450 109.584 16.296 1.00 67.12 77 GLU A N 1
ATOM 526 C CA . GLU A 1 77 ? -17.448 110.318 15.535 1.00 68.89 77 GLU A CA 1
ATOM 527 C C . GLU A 1 77 ? -17.160 111.808 15.408 1.00 69.12 77 GLU A C 1
ATOM 528 O O . GLU A 1 77 ? -17.600 112.453 14.454 1.00 68.01 77 GLU A O 1
ATOM 534 N N . GLN A 1 78 ? -16.418 112.349 16.369 1.00 69.64 78 GLN A N 1
ATOM 535 C CA . GLN A 1 78 ? -16.072 113.766 16.372 1.00 69.95 78 GLN A CA 1
ATOM 536 C C . GLN A 1 78 ? -15.078 114.093 15.262 1.00 70.10 78 GLN A C 1
ATOM 537 O O . GLN A 1 78 ? -14.886 115.264 14.910 1.00 69.18 78 GLN A O 1
ATOM 543 N N . ALA A 1 79 ? -14.435 113.053 14.731 1.00 69.89 79 ALA A N 1
ATOM 544 C CA . ALA A 1 79 ? -13.472 113.208 13.640 1.00 69.04 79 ALA A CA 1
ATOM 545 C C . ALA A 1 79 ? -14.231 113.730 12.417 1.00 68.23 79 ALA A C 1
ATOM 546 O O . ALA A 1 79 ? -13.671 114.419 11.559 1.00 66.84 79 ALA A O 1
ATOM 548 N N . GLU A 1 80 ? -15.519 113.399 12.362 1.00 68.49 80 GLU A N 1
ATOM 549 C CA . GLU A 1 80 ? -16.387 113.824 11.273 1.00 67.63 80 GLU A CA 1
ATOM 550 C C . GLU A 1 80 ? -16.756 115.305 11.391 1.00 66.75 80 GLU A C 1
ATOM 551 O O . GLU A 1 80 ? -16.977 115.972 10.383 1.00 67.32 80 GLU A O 1
ATOM 553 N N . GLU A 1 81 ? -16.823 115.818 12.617 1.00 65.89 81 GLU A N 1
ATOM 554 C CA . GLU A 1 81 ? -17.157 117.225 12.832 1.00 64.78 81 GLU A CA 1
ATOM 555 C C . GLU A 1 81 ? -15.996 118.170 12.515 1.00 63.47 81 GLU A C 1
ATOM 556 O O . GLU A 1 81 ? -16.188 119.376 12.368 1.00 62.60 81 GLU A O 1
ATOM 562 N N . ILE A 1 82 ? -14.787 117.623 12.438 1.00 62.53 82 ILE A N 1
ATOM 563 C CA . ILE A 1 82 ? -13.623 118.430 12.120 1.00 61.25 82 ILE A CA 1
ATOM 564 C C . ILE A 1 82 ? -13.781 118.732 10.644 1.00 61.49 82 ILE A C 1
ATOM 565 O O . ILE A 1 82 ? -13.798 119.889 10.231 1.00 59.98 82 ILE A O 1
ATOM 570 N N . LEU A 1 83 ? -13.915 117.661 9.864 1.00 63.51 83 LEU A N 1
ATOM 571 C CA . LEU A 1 83 ? -14.096 117.733 8.413 1.00 64.96 83 LEU A CA 1
ATOM 572 C C . LEU A 1 83 ? -15.068 118.842 8.030 1.00 64.73 83 LEU A C 1
ATOM 573 O O . LEU A 1 83 ? -14.755 119.725 7.230 1.00 65.36 83 LEU A O 1
ATOM 578 N N . SER A 1 84 ? -16.256 118.786 8.605 1.00 63.84 84 SER A N 1
ATOM 579 C CA . SER A 1 84 ? -17.260 119.791 8.323 1.00 64.60 84 SER A CA 1
ATOM 580 C C . SER A 1 84 ? -16.696 121.197 8.517 1.00 64.74 84 SER A C 1
ATOM 581 O O . SER A 1 84 ? -17.139 122.137 7.863 1.00 65.59 84 SER A O 1
ATOM 584 N N . THR A 1 85 ? -15.712 121.343 9.402 1.00 65.14 85 THR A N 1
ATOM 585 C CA . THR A 1 85 ? -15.157 122.667 9.681 1.00 63.68 85 THR A CA 1
ATOM 586 C C . THR A 1 85 ? -13.756 122.965 9.182 1.00 62.31 85 THR A C 1
ATOM 587 O O . THR A 1 85 ? -13.274 124.085 9.375 1.00 62.08 85 THR A O 1
ATOM 591 N N . LEU A 1 86 ? -13.112 121.993 8.538 1.00 60.11 86 LEU A N 1
ATOM 592 C CA . LEU A 1 86 ? -11.749 122.183 8.040 1.00 59.19 86 LEU A CA 1
ATOM 593 C C . LEU A 1 86 ? -11.447 123.594 7.561 1.00 60.01 86 LEU A C 1
ATOM 594 O O . LEU A 1 86 ? -10.402 124.154 7.870 1.00 61.34 86 LEU A O 1
ATOM 599 N N . GLU A 1 87 ? -12.371 124.178 6.816 1.00 61.46 87 GLU A N 1
ATOM 600 C CA . GLU A 1 87 ? -12.178 125.513 6.278 1.00 63.13 87 GLU A CA 1
ATOM 601 C C . GLU A 1 87 ? -11.973 126.571 7.359 1.00 62.61 87 GLU A C 1
ATOM 602 O O . GLU A 1 87 ? -11.106 127.436 7.230 1.00 63.17 87 GLU A O 1
ATOM 608 N N . ASP A 1 88 ? -12.751 126.503 8.432 1.00 61.96 88 ASP A N 1
ATOM 609 C CA . ASP A 1 88 ? -12.617 127.491 9.495 1.00 61.06 88 ASP A CA 1
ATOM 610 C C . ASP A 1 88 ? -11.521 127.153 10.496 1.00 59.15 88 ASP A C 1
ATOM 611 O O . ASP A 1 88 ? -11.053 128.020 11.230 1.00 57.40 88 ASP A O 1
ATOM 616 N N . ARG A 1 89 ? -11.111 125.890 10.503 1.00 57.87 89 ARG A N 1
ATOM 617 C CA . ARG A 1 89 ? -10.078 125.395 11.405 1.00 57.15 89 ARG A CA 1
ATOM 618 C C . ARG A 1 89 ? -8.661 125.701 10.953 1.00 56.47 89 ARG A C 1
ATOM 619 O O . ARG A 1 89 ? -7.777 125.937 11.775 1.00 57.04 89 ARG A O 1
ATOM 627 N N . ILE A 1 90 ? -8.446 125.669 9.644 1.00 55.24 90 ILE A N 1
ATOM 628 C CA . ILE A 1 90 ? -7.134 125.935 9.076 1.00 53.80 90 ILE A CA 1
ATOM 629 C C . ILE A 1 90 ? -6.987 127.424 8.861 1.00 53.71 90 ILE A C 1
ATOM 630 O O . ILE A 1 90 ? -7.871 128.060 8.280 1.00 53.90 90 ILE A O 1
ATOM 635 N N . ASP A 1 91 ? -5.878 127.983 9.332 1.00 53.88 91 ASP A N 1
ATOM 636 C CA . ASP A 1 91 ? -5.662 129.409 9.162 1.00 56.18 91 ASP A CA 1
ATOM 637 C C . ASP A 1 91 ? -4.815 129.747 7.943 1.00 57.85 91 ASP A C 1
ATOM 638 O O . ASP A 1 91 ? -4.390 128.857 7.195 1.00 59.05 91 ASP A O 1
ATOM 643 N N . GLU A 1 92 ? -4.590 131.039 7.736 1.00 58.75 92 GLU A N 1
ATOM 644 C CA . GLU A 1 92 ? -3.815 131.495 6.598 1.00 59.83 92 GLU A CA 1
ATOM 645 C C . GLU A 1 92 ? -2.368 131.017 6.605 1.00 57.79 92 GLU A C 1
ATOM 646 O O . GLU A 1 92 ? -1.643 131.279 5.661 1.00 58.46 92 GLU A O 1
ATOM 652 N N . GLN A 1 93 ? -1.943 130.334 7.665 1.00 55.55 93 GLN A N 1
ATOM 653 C CA . GLN A 1 93 ? -0.581 129.802 7.742 1.00 53.06 93 GLN A CA 1
ATOM 654 C C . GLN A 1 93 ? -0.642 128.289 7.639 1.00 51.34 93 GLN A C 1
ATOM 655 O O . GLN A 1 93 ? 0.314 127.582 7.965 1.00 49.91 93 GLN A O 1
ATOM 661 N N . ASN A 1 94 ? -1.796 127.810 7.188 1.00 50.30 94 ASN A N 1
ATOM 662 C CA . ASN A 1 94 ? -2.059 126.391 6.983 1.00 48.49 94 ASN A CA 1
ATOM 663 C C . ASN A 1 94 ? -1.927 125.533 8.229 1.00 46.26 94 ASN A C 1
ATOM 664 O O . ASN A 1 94 ? -1.562 124.356 8.163 1.00 45.94 94 ASN A O 1
ATOM 669 N N . VAL A 1 95 ? -2.217 126.137 9.375 1.00 42.97 95 VAL A N 1
ATOM 670 C CA . VAL A 1 95 ? -2.180 125.398 10.618 1.00 38.03 95 VAL A CA 1
ATOM 671 C C . VAL A 1 95 ? -3.623 125.055 10.944 1.00 35.71 95 VAL A C 1
ATOM 672 O O . VAL A 1 95 ? -4.498 125.916 10.991 1.00 34.42 95 VAL A O 1
ATOM 676 N N . LEU A 1 96 ? -3.856 123.766 11.115 1.00 35.20 96 LEU A N 1
ATOM 677 C CA . LEU A 1 96 ? -5.161 123.240 11.443 1.00 34.84 96 LEU A CA 1
ATOM 678 C C . LEU A 1 96 ? -5.205 123.171 12.966 1.00 36.05 96 LEU A C 1
ATOM 679 O O . LEU A 1 96 ? -4.315 122.574 13.616 1.00 31.95 96 LEU A O 1
ATOM 684 N N . HIS A 1 97 ? -6.247 123.814 13.507 1.00 37.60 97 HIS A N 1
ATOM 685 C CA . HIS A 1 97 ? -6.490 123.928 14.946 1.00 37.68 97 HIS A CA 1
ATOM 686 C C . HIS A 1 97 ? -7.592 123.032 15.488 1.00 38.12 97 HIS A C 1
ATOM 687 O O . HIS A 1 97 ? -8.717 123.059 14.994 1.00 39.50 97 HIS A O 1
ATOM 694 N N . ILE A 1 98 ? -7.267 122.275 16.534 1.00 37.05 98 ILE A N 1
ATOM 695 C CA . ILE A 1 98 ? -8.205 121.344 17.143 1.00 37.77 98 ILE A CA 1
ATOM 696 C C . ILE A 1 98 ? -8.214 121.516 18.651 1.00 38.95 98 ILE A C 1
ATOM 697 O O . ILE A 1 98 ? -7.219 121.199 19.301 1.00 40.55 98 ILE A O 1
ATOM 702 N N . ARG A 1 99 ? -9.340 121.999 19.194 1.00 39.97 99 ARG A N 1
ATOM 703 C CA . ARG A 1 99 ? -9.509 122.249 20.637 1.00 39.65 99 ARG A CA 1
ATOM 704 C C . ARG A 1 99 ? -10.111 121.093 21.412 1.00 38.26 99 ARG A C 1
ATOM 705 O O . ARG A 1 99 ? -11.244 120.701 21.176 1.00 37.69 99 ARG A O 1
ATOM 713 N N . ILE A 1 100 ? -9.346 120.594 22.377 1.00 38.32 100 ILE A N 1
ATOM 714 C CA . ILE A 1 100 ? -9.738 119.464 23.216 1.00 36.06 100 ILE A CA 1
ATOM 715 C C . ILE A 1 100 ? -10.172 119.901 24.612 1.00 35.28 100 ILE A C 1
ATOM 716 O O . ILE A 1 100 ? -9.665 120.890 25.138 1.00 35.57 100 ILE A O 1
ATOM 721 N N . ASP A 1 101 ? -11.123 119.165 25.194 1.00 35.98 101 ASP A N 1
ATOM 722 C CA . ASP A 1 101 ? -11.652 119.452 26.533 1.00 34.55 101 ASP A CA 1
ATOM 723 C C . ASP A 1 101 ? -10.629 119.061 27.594 1.00 31.78 101 ASP A C 1
ATOM 724 O O . ASP A 1 101 ? -10.336 117.881 27.810 1.00 31.40 101 ASP A O 1
ATOM 729 N N . LYS A 1 102 ? -10.096 120.074 28.261 1.00 30.92 102 LYS A N 1
ATOM 730 C CA . LYS A 1 102 ? -9.085 119.868 29.287 1.00 29.50 102 LYS A CA 1
ATOM 731 C C . LYS A 1 102 ? -9.573 118.957 30.406 1.00 29.19 102 LYS A C 1
ATOM 732 O O . LYS A 1 102 ? -8.918 117.979 30.730 1.00 31.07 102 LYS A O 1
ATOM 738 N N . GLN A 1 103 ? -10.725 119.273 30.988 1.00 28.39 103 GLN A N 1
ATOM 739 C CA . GLN A 1 103 ? -11.267 118.474 32.072 1.00 29.44 103 GLN A CA 1
ATOM 740 C C . GLN A 1 103 ? -11.540 117.007 31.726 1.00 30.96 103 GLN A C 1
ATOM 741 O O . GLN A 1 103 ? -11.192 116.106 32.493 1.00 33.24 103 GLN A O 1
ATOM 747 N N . LYS A 1 104 ? -12.173 116.766 30.586 1.00 31.52 104 LYS A N 1
ATOM 748 C CA . LYS A 1 104 ? -12.472 115.403 30.164 1.00 31.69 104 LYS A CA 1
ATOM 749 C C . LYS A 1 104 ? -11.183 114.627 29.911 1.00 32.16 104 LYS A C 1
ATOM 750 O O . LYS A 1 104 ? -11.065 113.476 30.331 1.00 31.23 104 LYS A O 1
ATOM 756 N N . ALA A 1 105 ? -10.233 115.258 29.213 1.00 33.34 105 ALA A N 1
ATOM 757 C CA . ALA A 1 105 ? -8.946 114.629 28.903 1.00 34.86 105 ALA A CA 1
ATOM 758 C C . ALA A 1 105 ? -8.275 114.195 30.196 1.00 37.44 105 ALA A C 1
ATOM 759 O O . ALA A 1 105 ? -7.708 113.107 30.271 1.00 38.94 105 ALA A O 1
ATOM 761 N 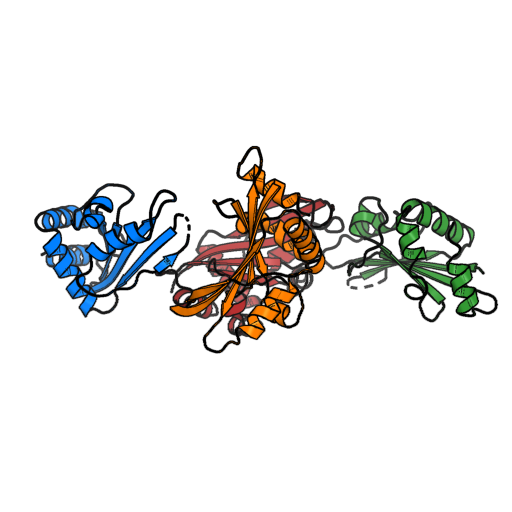N . TYR A 1 106 ? -8.335 115.057 31.209 1.00 38.47 106 TYR A N 1
ATOM 762 C CA . TYR A 1 106 ? -7.767 114.756 32.506 1.00 37.31 106 TYR A CA 1
ATOM 763 C C . TYR A 1 106 ? -8.348 113.428 32.965 1.00 37.41 106 TYR A C 1
ATOM 764 O O . TYR A 1 106 ? -7.650 112.577 33.515 1.00 37.28 106 TYR A O 1
ATOM 773 N N . LEU A 1 107 ? -9.641 113.267 32.729 1.00 37.50 107 LEU A N 1
ATOM 774 C CA . LEU A 1 107 ? -10.345 112.055 33.087 1.00 38.04 107 LEU A CA 1
ATOM 775 C C . LEU A 1 107 ? -10.159 110.966 32.037 1.00 38.54 107 LEU A C 1
ATOM 776 O O . LEU A 1 107 ? -10.949 110.037 31.972 1.00 39.70 107 LEU A O 1
ATOM 781 N N . GLY A 1 108 ? -9.124 111.083 31.214 1.00 39.01 108 GLY A N 1
ATOM 782 C CA . GLY A 1 108 ? -8.874 110.083 30.195 1.00 40.94 108 GLY A CA 1
ATOM 783 C C . GLY A 1 108 ? -9.724 110.105 28.931 1.00 43.71 108 GLY A C 1
ATOM 784 O O . GLY A 1 108 ? -9.522 109.272 28.053 1.00 44.40 108 GLY A O 1
ATOM 785 N N . GLU A 1 109 ? -10.668 111.033 28.813 1.00 46.07 109 GLU A N 1
ATOM 786 C CA . GLU A 1 109 ? -11.506 111.096 27.612 1.00 47.43 109 GLU A CA 1
ATOM 787 C C . GLU A 1 109 ? -11.085 112.165 26.603 1.00 46.81 109 GLU A C 1
ATOM 788 O O . GLU A 1 109 ? -10.819 113.303 26.979 1.00 48.22 109 GLU A O 1
ATOM 794 N N . VAL A 1 110 ? -11.048 111.808 25.322 1.00 45.55 110 VAL A N 1
ATOM 795 C CA . VAL A 1 110 ? -10.691 112.758 24.263 1.00 44.87 110 VAL A CA 1
ATOM 796 C C . VAL A 1 110 ? -11.961 113.296 23.562 1.00 44.95 110 VAL A C 1
ATOM 797 O O . VAL A 1 110 ? -12.663 112.565 22.845 1.00 46.54 110 VAL A O 1
ATOM 801 N N . SER A 1 111 ? -12.245 114.578 23.765 1.00 42.51 111 SER A N 1
ATOM 802 C CA . SER A 1 111 ? -13.429 115.196 23.186 1.00 39.92 111 SER A CA 1
ATOM 803 C C . SER A 1 111 ? -13.169 116.650 22.745 1.00 41.26 111 SER A C 1
ATOM 804 O O . SER A 1 111 ? -12.323 117.350 23.310 1.00 42.76 111 SER A O 1
ATOM 807 N N . LEU A 1 112 ? -13.890 117.095 21.721 1.00 40.30 112 LEU A N 1
ATOM 808 C CA . LEU A 1 112 ? -13.730 118.452 21.226 1.00 39.29 112 LEU A CA 1
ATOM 809 C C . LEU A 1 112 ? -14.426 119.443 22.154 1.00 38.73 112 LEU A C 1
ATOM 810 O O . LEU A 1 112 ? -15.262 119.055 22.970 1.00 39.89 112 LEU A O 1
ATOM 815 N N . THR A 1 113 ? -14.072 120.719 22.033 1.00 38.80 113 THR A N 1
ATOM 816 C CA . THR A 1 113 ? -14.680 121.761 22.854 1.00 38.50 113 THR A CA 1
ATOM 817 C C . THR A 1 113 ? -14.611 123.127 22.173 1.00 37.95 113 THR A C 1
ATOM 818 O O . THR A 1 113 ? -13.690 123.410 21.407 1.00 38.84 113 THR A O 1
ATOM 822 N N . SER A 1 114 ? -15.608 123.965 22.439 1.00 38.42 114 SER A N 1
ATOM 823 C CA . SER A 1 114 ? -15.650 125.309 21.874 1.00 38.78 114 SER A CA 1
ATOM 824 C C . SER A 1 114 ? -15.255 126.271 22.979 1.00 37.89 114 SER A C 1
ATOM 825 O O . SER A 1 114 ? -15.198 127.482 22.779 1.00 37.96 114 SER A O 1
ATOM 828 N N . GLY A 1 115 ? -14.975 125.704 24.149 1.00 37.48 115 GLY A N 1
ATOM 829 C CA . GLY A 1 115 ? -14.565 126.498 25.291 1.00 36.69 115 GLY A CA 1
ATOM 830 C C . GLY A 1 115 ? -13.297 127.285 25.020 1.00 35.14 115 GLY A C 1
ATOM 831 O O . GLY A 1 115 ? -12.554 126.988 24.079 1.00 36.30 115 GLY A O 1
ATOM 832 N N . GLY A 1 116 ? -13.051 128.290 25.851 1.00 32.22 116 GLY A N 1
ATOM 833 C CA . GLY A 1 116 ? -11.880 129.128 25.685 1.00 31.82 116 GLY A CA 1
ATOM 834 C C . GLY A 1 116 ? -10.640 128.710 26.458 1.00 31.72 116 GLY A C 1
ATOM 835 O O . GLY A 1 116 ? -9.636 129.404 26.440 1.00 34.86 116 GLY A O 1
ATOM 836 N N . ASP A 1 117 ? -10.696 127.585 27.152 1.00 30.56 117 ASP A N 1
ATOM 837 C CA . ASP A 1 117 ? -9.537 127.114 27.899 1.00 28.34 117 ASP A CA 1
ATOM 838 C C . ASP A 1 117 ? -9.368 125.651 27.574 1.00 28.16 117 ASP A C 1
ATOM 839 O O . ASP A 1 117 ? -9.492 124.777 28.430 1.00 28.78 117 ASP A O 1
ATOM 844 N N . PRO A 1 118 ? -9.072 125.362 26.307 1.00 28.00 118 PRO A N 1
ATOM 845 C CA . PRO A 1 118 ? -8.907 123.970 25.923 1.00 29.65 118 PRO A CA 1
ATOM 846 C C . PRO A 1 118 ? -7.446 123.575 25.888 1.00 32.73 118 PRO A C 1
ATOM 847 O O . PRO A 1 118 ? -6.555 124.363 26.239 1.00 34.42 118 PRO A O 1
ATOM 851 N N . ILE A 1 119 ? -7.228 122.330 25.479 1.00 31.98 119 ILE A N 1
ATOM 852 C CA . ILE A 1 119 ? -5.897 121.839 25.266 1.00 29.79 119 ILE A CA 1
ATOM 853 C C . ILE A 1 119 ? -5.851 122.017 23.749 1.00 31.81 119 ILE A C 1
ATOM 854 O O . ILE A 1 119 ? -6.576 121.343 23.003 1.00 32.25 119 ILE A O 1
ATOM 859 N N . ALA A 1 120 ? -5.031 122.966 23.307 1.00 31.78 120 ALA A N 1
ATOM 860 C CA . ALA A 1 120 ? -4.881 123.275 21.894 1.00 30.55 120 ALA A CA 1
ATOM 861 C C . ALA A 1 120 ? -3.980 122.293 21.150 1.00 32.06 120 ALA A C 1
ATOM 862 O O . ALA A 1 120 ? -2.846 122.025 21.560 1.00 33.19 120 ALA A O 1
ATOM 864 N N . VAL A 1 121 ? -4.503 121.752 20.053 1.00 33.14 121 VAL A N 1
ATOM 865 C CA . VAL A 1 121 ? -3.742 120.846 19.200 1.00 32.73 121 VAL A CA 1
ATOM 866 C C . VAL A 1 121 ? -3.600 121.590 17.886 1.00 32.87 121 VAL A C 1
ATOM 867 O O . VAL A 1 121 ? -4.593 122.036 17.314 1.00 33.62 121 VAL A O 1
ATOM 871 N N . LYS A 1 122 ? -2.367 121.757 17.430 1.00 33.72 122 LYS A N 1
ATOM 872 C CA . LYS A 1 122 ? -2.133 122.465 16.182 1.00 36.94 122 LYS A CA 1
ATOM 873 C C . LYS A 1 122 ? -1.275 121.641 15.229 1.00 38.03 122 LYS A C 1
ATOM 874 O O . LYS A 1 122 ? -0.274 121.050 15.641 1.00 37.01 122 LYS A O 1
ATOM 880 N N . LEU A 1 123 ? -1.674 121.608 13.955 1.00 41.23 123 LEU A N 1
ATOM 881 C CA . LEU A 1 123 ? -0.923 120.871 12.933 1.00 42.49 123 LEU A CA 1
ATOM 882 C C . LEU A 1 123 ? -0.550 121.740 11.748 1.00 43.38 123 LEU A C 1
ATOM 883 O O . LEU A 1 123 ? -1.409 122.374 11.147 1.00 42.52 123 LEU A O 1
ATOM 888 N N . ARG A 1 124 ? 0.740 121.772 11.428 1.00 46.41 124 ARG A N 1
ATOM 889 C CA . ARG A 1 124 ? 1.218 122.536 10.285 1.00 49.99 124 ARG A CA 1
ATOM 890 C C . ARG A 1 124 ? 1.161 121.691 8.997 1.00 51.54 124 ARG A C 1
ATOM 891 O O . ARG A 1 124 ? 1.888 120.700 8.840 1.00 51.09 124 ARG A O 1
ATOM 899 N N . LEU A 1 125 ? 0.291 122.091 8.080 1.00 52.80 125 LEU A N 1
ATOM 900 C CA . LEU A 1 125 ? 0.128 121.378 6.827 1.00 54.34 125 LEU A CA 1
ATOM 901 C C . LEU A 1 125 ? 0.967 121.983 5.696 1.00 57.62 125 LEU A C 1
ATOM 902 O O . LEU A 1 125 ? 1.080 123.208 5.565 1.00 58.07 125 LEU A O 1
ATOM 907 N N . VAL A 1 126 ? 1.565 121.106 4.891 1.00 61.41 126 VAL A N 1
ATOM 908 C CA . VAL A 1 126 ? 2.391 121.523 3.767 1.00 63.69 126 VAL A CA 1
ATOM 909 C C . VAL A 1 126 ? 2.029 120.762 2.506 1.00 65.36 126 VAL A C 1
ATOM 910 O O . VAL A 1 126 ? 2.122 119.535 2.446 1.00 63.26 126 VAL A O 1
ATOM 914 N N . THR A 1 127 ? 1.602 121.515 1.503 1.00 69.30 127 THR A N 1
ATOM 915 C CA . THR A 1 127 ? 1.223 120.949 0.219 1.00 72.83 127 THR A CA 1
ATOM 916 C C . THR A 1 127 ? 2.138 121.538 -0.844 1.00 75.42 127 THR A C 1
ATOM 917 O O . THR A 1 127 ? 2.837 122.530 -0.599 1.00 74.50 127 THR A O 1
ATOM 921 N N . TYR A 1 128 ? 2.131 120.932 -2.025 1.00 78.49 128 TYR A N 1
ATOM 922 C CA . TYR A 1 128 ? 3.003 121.394 -3.086 1.00 81.31 128 TYR A CA 1
ATOM 923 C C . TYR A 1 128 ? 2.329 121.880 -4.365 1.00 82.44 128 TYR A C 1
ATOM 924 O O . TYR A 1 128 ? 1.942 121.093 -5.230 1.00 81.80 128 TYR A O 1
ATOM 933 N N . PRO A 1 129 ? 2.144 123.202 -4.469 1.00 84.02 129 PRO A N 1
ATOM 934 C CA . PRO A 1 129 ? 2.564 124.112 -3.389 1.00 85.93 129 PRO A CA 1
ATOM 935 C C . PRO A 1 129 ? 1.392 124.402 -2.423 1.00 86.87 129 PRO A C 1
ATOM 936 O O . PRO A 1 129 ? 0.287 123.867 -2.595 1.00 86.84 129 PRO A O 1
ATOM 940 N N . SER A 1 130 ? 1.628 125.249 -1.423 1.00 87.10 130 SER A N 1
ATOM 941 C CA . SER A 1 130 ? 0.595 125.574 -0.435 1.00 87.41 130 SER A CA 1
ATOM 942 C C . SER A 1 130 ? -0.579 126.416 -0.951 1.00 86.97 130 SER A C 1
ATOM 943 O O . SER A 1 130 ? -0.629 127.634 -0.753 1.00 86.58 130 SER A O 1
ATOM 946 N N . LYS A 1 131 ? -1.526 125.743 -1.603 1.00 86.59 131 LYS A N 1
ATOM 947 C CA . LYS A 1 131 ? -2.729 126.378 -2.145 1.00 84.75 131 LYS A CA 1
ATOM 948 C C . LYS A 1 131 ? -3.932 125.985 -1.276 1.00 82.85 131 LYS A C 1
ATOM 949 O O . LYS A 1 131 ? -4.282 124.811 -1.200 1.00 81.60 131 LYS A O 1
ATOM 951 N N . ARG A 1 132 ? -4.556 126.964 -0.623 1.00 80.52 132 ARG A N 1
ATOM 952 C CA . ARG A 1 132 ? -5.709 126.703 0.243 1.00 78.81 132 ARG A CA 1
ATOM 953 C C . ARG A 1 132 ? -6.599 125.563 -0.256 1.00 78.25 132 ARG A C 1
ATOM 954 O O . ARG A 1 132 ? -7.123 124.786 0.543 1.00 78.12 132 ARG A O 1
ATOM 956 N N . GLU A 1 133 ? -6.767 125.458 -1.572 1.00 77.55 133 GLU A N 1
ATOM 957 C CA . GLU A 1 133 ? -7.607 124.407 -2.138 1.00 75.87 133 GLU A CA 1
ATOM 958 C C . GLU A 1 133 ? -6.928 123.049 -2.031 1.00 75.29 133 GLU A C 1
ATOM 959 O O . GLU A 1 133 ? -7.588 122.011 -2.030 1.00 74.47 133 GLU A O 1
ATOM 961 N N . LYS A 1 134 ? -5.601 123.068 -1.937 1.00 75.60 134 LYS A N 1
ATOM 962 C CA . LYS A 1 134 ? -4.798 121.852 -1.808 1.00 74.98 134 LYS A CA 1
ATOM 963 C C . LYS A 1 134 ? -4.761 121.444 -0.338 1.00 74.40 134 LYS A C 1
ATOM 964 O O . LYS A 1 134 ? -4.987 120.280 0.009 1.00 73.69 134 LYS A O 1
ATOM 966 N N . VAL A 1 135 ? -4.485 122.424 0.520 1.00 73.75 135 VAL A N 1
ATOM 967 C CA . VAL A 1 135 ? -4.413 122.201 1.957 1.00 72.31 135 VAL A CA 1
ATOM 968 C C . VAL A 1 135 ? -5.747 121.681 2.466 1.00 71.80 135 VAL A C 1
ATOM 969 O O . VAL A 1 135 ? -5.784 120.752 3.275 1.00 71.74 135 VAL A O 1
ATOM 973 N N . ILE A 1 136 ? -6.842 122.277 1.994 1.00 70.81 136 ILE A N 1
ATOM 974 C CA . ILE A 1 136 ? -8.172 121.842 2.417 1.00 69.89 136 ILE A CA 1
ATOM 975 C C . ILE A 1 136 ? -8.397 120.380 2.050 1.00 69.39 136 ILE A C 1
ATOM 976 O O . ILE A 1 136 ? -9.015 119.629 2.803 1.00 68.65 136 ILE A O 1
ATOM 981 N N . GLU A 1 137 ? -7.886 119.979 0.893 1.00 69.16 137 GLU A N 1
ATOM 982 C CA . GLU A 1 137 ? -8.057 118.611 0.435 1.00 69.00 137 GLU A CA 1
ATOM 983 C C . GLU A 1 137 ? -7.144 117.649 1.184 1.00 68.10 137 GLU A C 1
ATOM 984 O O . GLU A 1 137 ? -7.559 116.555 1.581 1.00 66.98 137 GLU A O 1
ATOM 990 N N . PHE A 1 138 ? -5.896 118.057 1.374 1.00 67.29 138 PHE A N 1
ATOM 991 C CA . PHE A 1 138 ? -4.942 117.230 2.096 1.00 66.80 138 PHE A CA 1
ATOM 992 C C . PHE A 1 138 ? -5.523 116.895 3.474 1.00 67.68 138 PHE A C 1
ATOM 993 O O . PHE A 1 138 ? -5.329 115.792 3.991 1.00 67.34 138 PHE A O 1
ATOM 1001 N N . ALA A 1 139 ? -6.252 117.854 4.047 1.00 68.45 139 ALA A N 1
ATOM 1002 C CA . ALA A 1 139 ? -6.878 117.700 5.358 1.00 68.39 139 ALA A CA 1
ATOM 1003 C C . ALA A 1 139 ? -8.111 116.796 5.283 1.00 69.89 139 ALA A C 1
ATOM 1004 O O . ALA A 1 139 ? -8.423 116.091 6.241 1.00 70.56 139 ALA A O 1
ATOM 1006 N N . ARG A 1 140 ? -8.813 116.822 4.150 1.00 71.12 140 ARG A N 1
ATOM 1007 C CA . ARG A 1 140 ? -9.991 115.978 3.960 1.00 72.07 140 ARG A CA 1
ATOM 1008 C C . ARG A 1 140 ? -9.508 114.536 3.974 1.00 73.46 140 ARG A C 1
ATOM 1009 O O . ARG A 1 140 ? -10.073 113.676 4.664 1.00 72.79 140 ARG A O 1
ATOM 1017 N N . GLU A 1 141 ? -8.463 114.279 3.185 1.00 73.82 141 GLU A N 1
ATOM 1018 C CA . GLU A 1 141 ? -7.902 112.941 3.092 1.00 75.31 141 GLU A CA 1
ATOM 1019 C C . GLU A 1 141 ? -7.366 112.569 4.464 1.00 75.60 141 GLU A C 1
ATOM 1020 O O . GLU A 1 141 ? -7.537 111.436 4.927 1.00 75.64 141 GLU A O 1
ATOM 1026 N N . LEU A 1 142 ? -6.751 113.555 5.115 1.00 75.02 142 LEU A N 1
ATOM 1027 C CA . LEU A 1 142 ? -6.140 113.389 6.428 1.00 72.54 142 LEU A CA 1
ATOM 1028 C C . LEU A 1 142 ? -7.090 112.971 7.529 1.00 71.62 142 LEU A C 1
ATOM 1029 O O . LEU A 1 142 ? -6.819 112.013 8.244 1.00 71.43 142 LEU A O 1
ATOM 1034 N N . CYS A 1 143 ? -8.198 113.694 7.663 1.00 72.06 143 CYS A N 1
ATOM 1035 C CA . CYS A 1 143 ? -9.187 113.404 8.702 1.00 73.80 143 CYS A CA 1
ATOM 1036 C C . CYS A 1 143 ? -10.020 112.168 8.400 1.00 72.85 143 CYS A C 1
ATOM 1037 O O . CYS A 1 143 ? -11.124 111.999 8.916 1.00 72.60 143 CYS A O 1
ATOM 1040 N N . THR A 1 144 ? -9.465 111.313 7.550 1.00 72.56 144 THR A N 1
ATOM 1041 C CA . THR A 1 144 ? -10.090 110.065 7.138 1.00 74.83 144 THR A CA 1
ATOM 1042 C C . THR A 1 144 ? -8.979 109.145 6.628 1.00 74.70 144 THR A C 1
ATOM 1043 O O . THR A 1 144 ? -8.794 109.091 5.392 1.00 76.60 144 THR A O 1
ATOM 1047 N N . LYS B 1 5 ? 5.072 145.049 55.728 1.00 74.75 5 LYS B N 1
ATOM 1048 C CA . LYS B 1 5 ? 6.177 144.179 56.242 1.00 76.66 5 LYS B CA 1
ATOM 1049 C C . LYS B 1 5 ? 6.601 143.094 55.249 1.00 77.95 5 LYS B C 1
ATOM 1050 O O . LYS B 1 5 ? 5.836 142.700 54.358 1.00 77.68 5 LYS B O 1
ATOM 1056 N N . ILE B 1 6 ? 7.821 142.596 55.438 1.00 78.32 6 ILE B N 1
ATOM 1057 C CA . ILE B 1 6 ? 8.365 141.550 54.583 1.00 79.03 6 ILE B CA 1
ATOM 1058 C C . ILE B 1 6 ? 8.101 140.184 55.217 1.00 78.72 6 ILE B C 1
ATOM 1059 O O . ILE B 1 6 ? 8.627 139.861 56.287 1.00 77.71 6 ILE B O 1
ATOM 1064 N N . GLU B 1 7 ? 7.267 139.397 54.544 1.00 78.97 7 GLU B N 1
ATOM 1065 C CA . GLU B 1 7 ? 6.876 138.073 55.013 1.00 79.54 7 GLU B CA 1
ATOM 1066 C C . GLU B 1 7 ? 8.043 137.116 55.223 1.00 78.52 7 GLU B C 1
ATOM 1067 O O . GLU B 1 7 ? 8.336 136.730 56.358 1.00 77.64 7 GLU B O 1
ATOM 1073 N N . TRP B 1 8 ? 8.682 136.710 54.126 1.00 77.88 8 TRP B N 1
ATOM 1074 C CA . TRP B 1 8 ? 9.839 135.814 54.198 1.00 76.62 8 TRP B CA 1
ATOM 1075 C C . TRP B 1 8 ? 10.911 136.199 53.175 1.00 75.26 8 TRP B C 1
ATOM 1076 O O . TRP B 1 8 ? 10.643 136.919 52.200 1.00 74.21 8 TRP B O 1
ATOM 1087 N N . VAL B 1 9 ? 12.127 135.716 53.430 1.00 73.74 9 VAL B N 1
ATOM 1088 C CA . VAL B 1 9 ? 13.286 135.937 52.564 1.00 71.46 9 VAL B CA 1
ATOM 1089 C C . VAL B 1 9 ? 13.902 134.589 52.211 1.00 69.52 9 VAL B C 1
ATOM 1090 O O . VAL B 1 9 ? 14.222 133.787 53.093 1.00 68.83 9 VAL B O 1
ATOM 1094 N N . ARG B 1 10 ? 14.075 134.329 50.923 1.00 67.79 10 ARG B N 1
ATOM 1095 C CA . ARG B 1 10 ? 14.684 133.070 50.528 1.00 65.65 10 ARG B CA 1
ATOM 1096 C C . ARG B 1 10 ? 15.773 133.216 49.475 1.00 62.54 10 ARG B C 1
ATOM 1097 O O . ARG B 1 10 ? 15.565 133.808 48.412 1.00 61.46 10 ARG B O 1
ATOM 1105 N N . VAL B 1 11 ? 16.944 132.680 49.804 1.00 59.54 11 VAL B N 1
ATOM 1106 C CA . VAL B 1 11 ? 18.098 132.734 48.919 1.00 57.66 11 VAL B CA 1
ATOM 1107 C C . VAL B 1 11 ? 18.441 131.331 48.439 1.00 55.15 11 VAL B C 1
ATOM 1108 O O . VAL B 1 11 ? 18.802 130.468 49.229 1.00 54.69 11 VAL B O 1
ATOM 1112 N N . SER B 1 12 ? 18.333 131.116 47.136 1.00 52.60 12 SER B N 1
ATOM 1113 C CA . SER B 1 12 ? 18.615 129.817 46.563 1.00 49.85 12 SER B CA 1
ATOM 1114 C C . SER B 1 12 ? 19.689 129.897 45.485 1.00 48.47 12 SER B C 1
ATOM 1115 O O . SER B 1 12 ? 20.117 130.986 45.089 1.00 48.37 12 SER B O 1
ATOM 1118 N N . ALA B 1 13 ? 20.116 128.729 45.017 1.00 45.38 13 ALA B N 1
ATOM 1119 C CA . ALA B 1 13 ? 21.114 128.626 43.971 1.00 42.46 13 ALA B CA 1
ATOM 1120 C C . ALA B 1 13 ? 21.101 127.205 43.434 1.00 42.21 13 ALA B C 1
ATOM 1121 O O . ALA B 1 13 ? 20.566 126.297 44.065 1.00 43.19 13 ALA B O 1
ATOM 1123 N N . VAL B 1 14 ? 21.701 127.019 42.264 1.00 41.33 14 VAL B N 1
ATOM 1124 C CA . VAL B 1 14 ? 21.753 125.718 41.599 1.00 37.08 14 VAL B CA 1
ATOM 1125 C C . VAL B 1 14 ? 23.196 125.170 41.456 1.00 36.43 14 VAL B C 1
ATOM 1126 O O . VAL B 1 14 ? 24.150 125.940 41.348 1.00 36.10 14 VAL B O 1
ATOM 1130 N N . VAL B 1 15 ? 23.351 123.847 41.469 1.00 35.09 15 VAL B N 1
ATOM 1131 C CA . VAL B 1 15 ? 24.673 123.243 41.339 1.00 34.56 15 VAL B CA 1
ATOM 1132 C C . VAL B 1 15 ? 24.714 122.209 40.222 1.00 35.22 15 VAL B C 1
ATOM 1133 O O . VAL B 1 15 ? 24.058 121.162 40.288 1.00 34.46 15 VAL B O 1
ATOM 1137 N N . HIS B 1 16 ? 25.520 122.522 39.211 1.00 36.26 16 HIS B N 1
ATOM 1138 C CA . HIS B 1 16 ? 25.704 121.688 38.034 1.00 36.26 16 HIS B CA 1
ATOM 1139 C C . HIS B 1 16 ? 26.693 120.571 38.304 1.00 37.02 16 HIS B C 1
ATOM 1140 O O . HIS B 1 16 ? 27.561 120.683 39.171 1.00 38.51 16 HIS B O 1
ATOM 1147 N N . SER B 1 17 ? 26.554 119.487 37.554 1.00 37.72 17 SER B N 1
ATOM 1148 C CA . SER B 1 17 ? 27.411 118.308 37.693 1.00 36.71 17 SER B CA 1
ATOM 1149 C C . SER B 1 17 ? 28.889 118.628 37.861 1.00 36.71 17 SER B C 1
ATOM 1150 O O . SER B 1 17 ? 29.580 118.009 38.665 1.00 38.52 17 SER B O 1
ATOM 1153 N N . THR B 1 18 ? 29.359 119.609 37.100 1.00 37.00 18 THR B N 1
ATOM 1154 C CA . THR B 1 18 ? 30.762 119.992 37.107 1.00 35.22 18 THR B CA 1
ATOM 1155 C C . THR B 1 18 ? 31.138 121.069 38.124 1.00 37.71 18 THR B C 1
ATOM 1156 O O . THR B 1 18 ? 32.289 121.514 38.184 1.00 37.01 18 THR B O 1
ATOM 1160 N N . GLU B 1 19 ? 30.161 121.471 38.933 1.00 40.29 19 GLU B N 1
ATOM 1161 C CA . GLU B 1 19 ? 30.379 122.472 39.977 1.00 41.96 19 GLU B CA 1
ATOM 1162 C C . GLU B 1 19 ? 30.639 121.819 41.339 1.00 44.53 19 GLU B C 1
ATOM 1163 O O . GLU B 1 19 ? 30.382 120.625 41.533 1.00 44.23 19 GLU B O 1
ATOM 1169 N N . ASP B 1 20 ? 31.139 122.628 42.272 1.00 47.06 20 ASP B N 1
ATOM 1170 C CA . ASP B 1 20 ? 31.426 122.197 43.634 1.00 49.75 20 ASP B CA 1
ATOM 1171 C C . ASP B 1 20 ? 30.332 122.784 44.524 1.00 50.16 20 ASP B C 1
ATOM 1172 O O . ASP B 1 20 ? 30.193 124.007 44.596 1.00 48.17 20 ASP B O 1
ATOM 1177 N N . ARG B 1 21 ? 29.563 121.933 45.204 1.00 51.49 21 ARG B N 1
ATOM 1178 C CA . ARG B 1 21 ? 28.495 122.438 46.058 1.00 54.03 21 ARG B CA 1
ATOM 1179 C C . ARG B 1 21 ? 29.058 123.262 47.205 1.00 55.31 21 ARG B C 1
ATOM 1180 O O . ARG B 1 21 ? 28.371 124.135 47.735 1.00 55.80 21 ARG B O 1
ATOM 1188 N N . GLU B 1 22 ? 30.302 122.988 47.591 1.00 56.77 22 GLU B N 1
ATOM 1189 C CA . GLU B 1 22 ? 30.929 123.746 48.662 1.00 58.92 22 GLU B CA 1
ATOM 1190 C C . GLU B 1 22 ? 31.176 125.160 48.169 1.00 59.43 22 GLU B C 1
ATOM 1191 O O . GLU B 1 22 ? 30.856 126.124 48.863 1.00 62.11 22 GLU B O 1
ATOM 1197 N N . LYS B 1 23 ? 31.742 125.291 46.969 1.00 58.35 23 LYS B N 1
ATOM 1198 C CA . LYS B 1 23 ? 32.009 126.611 46.394 1.00 56.08 23 LYS B CA 1
ATOM 1199 C C . LYS B 1 23 ? 30.723 127.413 46.190 1.00 54.57 23 LYS B C 1
ATOM 1200 O O . LYS B 1 23 ? 30.690 128.621 46.414 1.00 54.35 23 LYS B O 1
ATOM 1206 N N . VAL B 1 24 ? 29.673 126.733 45.736 1.00 52.51 24 VAL B N 1
ATOM 1207 C CA . VAL B 1 24 ? 28.391 127.384 45.482 1.00 51.01 24 VAL B CA 1
ATOM 1208 C C . VAL B 1 24 ? 27.795 127.869 46.790 1.00 49.56 24 VAL B C 1
ATOM 1209 O O . VAL B 1 24 ? 27.143 128.915 46.829 1.00 48.45 24 VAL B O 1
ATOM 1213 N N . GLY B 1 25 ? 28.024 127.099 47.853 1.00 48.19 25 GLY B N 1
ATOM 1214 C CA . GLY B 1 25 ? 27.506 127.461 49.157 1.00 47.46 25 GLY B CA 1
ATOM 1215 C C . GLY B 1 25 ? 28.269 128.643 49.722 1.00 48.46 25 GLY B C 1
ATOM 1216 O O . GLY B 1 25 ? 27.686 129.509 50.384 1.00 47.30 25 GLY B O 1
ATOM 1217 N N . GLU B 1 26 ? 29.576 128.680 49.455 1.00 48.24 26 GLU B N 1
ATOM 1218 C CA . GLU B 1 26 ? 30.431 129.760 49.919 1.00 48.74 26 GLU B CA 1
ATOM 1219 C C . GLU B 1 26 ? 29.985 131.080 49.311 1.00 47.72 26 GLU B C 1
ATOM 1220 O O . GLU B 1 26 ? 29.969 132.110 49.979 1.00 46.46 26 GLU B O 1
ATOM 1226 N N . ALA B 1 27 ? 29.620 131.031 48.034 1.00 48.63 27 ALA B N 1
ATOM 1227 C CA . ALA B 1 27 ? 29.148 132.196 47.291 1.00 46.51 27 ALA B CA 1
ATOM 1228 C C . ALA B 1 27 ? 27.846 132.711 47.893 1.00 45.65 27 ALA B C 1
ATOM 1229 O O . ALA B 1 27 ? 27.534 133.900 47.786 1.00 45.49 27 ALA B O 1
ATOM 1231 N N . ILE B 1 28 ? 27.081 131.811 48.512 1.00 44.31 28 ILE B N 1
ATOM 1232 C CA . ILE B 1 28 ? 25.824 132.194 49.149 1.00 44.66 28 ILE B CA 1
ATOM 1233 C C . ILE B 1 28 ? 26.154 132.861 50.482 1.00 45.09 28 ILE B C 1
ATOM 1234 O O . ILE B 1 28 ? 25.418 133.729 50.945 1.00 45.24 28 ILE B O 1
ATOM 1239 N N . SER B 1 29 ? 27.272 132.456 51.080 1.00 44.93 29 SER B N 1
ATOM 1240 C CA . SER B 1 29 ? 27.731 133.029 52.336 1.00 45.05 29 SER B CA 1
ATOM 1241 C C . SER B 1 29 ? 27.996 134.523 52.162 1.00 46.20 29 SER B C 1
ATOM 1242 O O . SER B 1 29 ? 27.667 135.340 53.030 1.00 47.15 29 SER B O 1
ATOM 1245 N N . THR B 1 30 ? 28.608 134.878 51.038 1.00 45.39 30 THR B N 1
ATOM 1246 C CA . THR B 1 30 ? 28.922 136.267 50.759 1.00 44.64 30 THR B CA 1
ATOM 1247 C C . THR B 1 30 ? 27.708 137.159 51.017 1.00 47.07 30 THR B C 1
ATOM 1248 O O . THR B 1 30 ? 27.853 138.352 51.258 1.00 48.07 30 THR B O 1
ATOM 1252 N N . LEU B 1 31 ? 26.515 136.579 50.988 1.00 48.63 31 LEU B N 1
ATOM 1253 C CA . LEU B 1 31 ? 25.304 137.359 51.176 1.00 51.72 31 LEU B CA 1
ATOM 1254 C C . LEU B 1 31 ? 24.794 137.448 52.603 1.00 53.56 31 LEU B C 1
ATOM 1255 O O . LEU B 1 31 ? 23.899 138.240 52.900 1.00 54.41 31 LEU B O 1
ATOM 1260 N N . PHE B 1 32 ? 25.358 136.640 53.488 1.00 55.59 32 PHE B N 1
ATOM 1261 C CA . PHE B 1 32 ? 24.908 136.629 54.868 1.00 57.60 32 PHE B CA 1
ATOM 1262 C C . PHE B 1 32 ? 25.923 137.181 55.839 1.00 58.68 32 PHE B C 1
ATOM 1263 O O . PHE B 1 32 ? 27.112 136.857 55.758 1.00 58.20 32 PHE B O 1
ATOM 1271 N N . PRO B 1 33 ? 25.462 138.055 56.757 1.00 59.62 33 PRO B N 1
ATOM 1272 C CA . PRO B 1 33 ? 26.280 138.694 57.789 1.00 60.37 33 PRO B CA 1
ATOM 1273 C C . PRO B 1 33 ? 26.150 137.919 59.106 1.00 61.45 33 PRO B C 1
ATOM 1274 O O . PRO B 1 33 ? 26.685 138.325 60.127 1.00 62.03 33 PRO B O 1
ATOM 1278 N N . PHE B 1 34 ? 25.444 136.794 59.063 1.00 63.05 34 PHE B N 1
ATOM 1279 C CA . PHE B 1 34 ? 25.237 135.957 60.242 1.00 65.21 34 PHE B CA 1
ATOM 1280 C C . PHE B 1 34 ? 25.086 134.492 59.832 1.00 67.81 34 PHE B C 1
ATOM 1281 O O . PHE B 1 34 ? 24.859 134.195 58.656 1.00 68.99 34 PHE B O 1
ATOM 1289 N N . GLU B 1 35 ? 25.190 133.580 60.797 1.00 70.03 35 GLU B N 1
ATOM 1290 C CA . GLU B 1 35 ? 25.074 132.150 60.511 1.00 71.77 35 GLU B CA 1
ATOM 1291 C C . GLU B 1 35 ? 23.715 131.754 59.913 1.00 71.60 35 GLU B C 1
ATOM 1292 O O . GLU B 1 35 ? 22.669 132.322 60.263 1.00 70.59 35 GLU B O 1
ATOM 1298 N N . PHE B 1 36 ? 23.750 130.780 59.002 1.00 70.93 36 PHE B N 1
ATOM 1299 C CA . PHE B 1 36 ? 22.550 130.307 58.315 1.00 70.73 36 PHE B CA 1
ATOM 1300 C C . PHE B 1 36 ? 22.650 128.823 57.936 1.00 69.94 36 PHE B C 1
ATOM 1301 O O . PHE B 1 36 ? 23.718 128.223 58.011 1.00 68.09 36 PHE B O 1
ATOM 1309 N N . GLU B 1 37 ? 21.529 128.242 57.520 1.00 71.07 37 GLU B N 1
ATOM 1310 C CA . GLU B 1 37 ? 21.474 126.831 57.133 1.00 72.56 37 GLU B CA 1
ATOM 1311 C C . GLU B 1 37 ? 21.174 126.654 55.640 1.00 71.25 37 GLU B C 1
ATOM 1312 O O . GLU B 1 37 ? 20.406 127.425 55.063 1.00 71.34 37 GLU B O 1
ATOM 1318 N N . ILE B 1 38 ? 21.762 125.642 55.012 1.00 69.29 38 ILE B N 1
ATOM 1319 C CA . ILE B 1 38 ? 21.472 125.413 53.603 1.00 69.03 38 ILE B CA 1
ATOM 1320 C C . ILE B 1 38 ? 20.737 124.089 53.395 1.00 68.80 38 ILE B C 1
ATOM 1321 O O . ILE B 1 38 ? 21.250 123.013 53.733 1.00 68.43 38 ILE B O 1
ATOM 1326 N N . ALA B 1 39 ? 19.534 124.184 52.833 1.00 67.28 39 ALA B N 1
ATOM 1327 C CA . ALA B 1 39 ? 18.700 123.020 52.561 1.00 66.07 39 ALA B CA 1
ATOM 1328 C C . ALA B 1 39 ? 18.894 122.490 51.133 1.00 65.82 39 ALA B C 1
ATOM 1329 O O . ALA B 1 39 ? 18.488 123.136 50.167 1.00 66.29 39 ALA B O 1
ATOM 1331 N N . VAL B 1 40 ? 19.491 121.303 51.018 1.00 64.61 40 VAL B N 1
ATOM 1332 C CA . VAL B 1 40 ? 19.773 120.660 49.725 1.00 63.48 40 VAL B CA 1
ATOM 1333 C C . VAL B 1 40 ? 18.616 119.839 49.126 1.00 62.88 40 VAL B C 1
ATOM 1334 O O . VAL B 1 40 ? 17.749 119.358 49.841 1.00 64.10 40 VAL B O 1
ATOM 1338 N N . SER B 1 41 ? 18.599 119.689 47.807 1.00 62.59 41 SER B N 1
ATOM 1339 C CA . SER B 1 41 ? 17.566 118.895 47.141 1.00 63.04 41 SER B CA 1
ATOM 1340 C C . SER B 1 41 ? 17.934 118.660 45.683 1.00 63.63 41 SER B C 1
ATOM 1341 O O . SER B 1 41 ? 19.009 119.054 45.247 1.00 63.77 41 SER B O 1
ATOM 1344 N N . LYS B 1 42 ? 17.046 118.011 44.936 1.00 65.67 42 LYS B N 1
ATOM 1345 C CA . LYS B 1 42 ? 17.289 117.713 43.522 1.00 66.88 42 LYS B CA 1
ATOM 1346 C C . LYS B 1 42 ? 16.394 118.540 42.582 1.00 67.43 42 LYS B C 1
ATOM 1347 O O . LYS B 1 42 ? 15.329 119.017 42.984 1.00 67.70 42 LYS B O 1
ATOM 1349 N N . ALA B 1 43 ? 16.837 118.708 41.334 1.00 68.29 43 ALA B N 1
ATOM 1350 C CA . ALA B 1 43 ? 16.093 119.489 40.344 1.00 68.55 43 ALA B CA 1
ATOM 1351 C C . ALA B 1 43 ? 16.598 119.303 38.903 1.00 69.30 43 ALA B C 1
ATOM 1352 O O . ALA B 1 43 ? 17.479 118.483 38.637 1.00 69.24 43 ALA B O 1
ATOM 1354 N N . LYS B 1 44 ? 16.012 120.065 37.979 1.00 69.85 44 LYS B N 1
ATOM 1355 C CA . LYS B 1 44 ? 16.407 120.046 36.566 1.00 69.42 44 LYS B CA 1
ATOM 1356 C C . LYS B 1 44 ? 16.889 121.440 36.177 1.00 67.93 44 LYS B C 1
ATOM 1357 O O . LYS B 1 44 ? 16.428 122.435 36.733 1.00 67.79 44 LYS B O 1
ATOM 1363 N N . GLY B 1 45 ? 17.819 121.512 35.231 1.00 66.07 45 GLY B N 1
ATOM 1364 C CA . GLY B 1 45 ? 18.321 122.803 34.801 1.00 63.50 45 GLY B CA 1
ATOM 1365 C C . GLY B 1 45 ? 17.653 123.288 33.527 1.00 61.66 45 GLY B C 1
ATOM 1366 O O . GLY B 1 45 ? 16.835 122.585 32.945 1.00 61.92 45 GLY B O 1
ATOM 1367 N N . HIS B 1 46 ? 18.003 124.495 33.095 1.00 60.72 46 HIS B N 1
ATOM 1368 C CA . HIS B 1 46 ? 17.445 125.088 31.882 1.00 59.07 46 HIS B CA 1
ATOM 1369 C C . HIS B 1 46 ? 17.677 124.222 30.642 1.00 57.89 46 HIS B C 1
ATOM 1370 O O . HIS B 1 46 ? 17.052 124.428 29.584 1.00 58.92 46 HIS B O 1
ATOM 1377 N N . TYR B 1 47 ? 18.575 123.253 30.768 1.00 54.45 47 TYR B N 1
ATOM 1378 C CA . TYR B 1 47 ? 18.845 122.370 29.656 1.00 51.16 47 TYR B CA 1
ATOM 1379 C C . TYR B 1 47 ? 18.454 120.963 30.049 1.00 51.19 47 TYR B C 1
ATOM 1380 O O . TYR B 1 47 ? 18.801 119.990 29.388 1.00 52.69 47 TYR B O 1
ATOM 1389 N N . GLY B 1 48 ? 17.707 120.880 31.141 1.00 50.80 48 GLY B N 1
ATOM 1390 C CA . GLY B 1 48 ? 17.202 119.610 31.621 1.00 51.96 48 GLY B CA 1
ATOM 1391 C C . GLY B 1 48 ? 18.182 118.662 32.258 1.00 52.79 48 GLY B C 1
ATOM 1392 O O . GLY B 1 48 ? 17.942 117.457 32.298 1.00 54.56 48 GLY B O 1
ATOM 1393 N N . ASN B 1 49 ? 19.286 119.193 32.762 1.00 53.82 49 ASN B N 1
ATOM 1394 C CA . ASN B 1 49 ? 20.280 118.348 33.396 1.00 53.54 49 ASN B CA 1
ATOM 1395 C C . ASN B 1 49 ? 20.060 118.267 34.904 1.00 54.26 49 ASN B C 1
ATOM 1396 O O . ASN B 1 49 ? 19.634 119.236 35.545 1.00 53.46 49 ASN B O 1
ATOM 1401 N N . PRO B 1 50 ? 20.333 117.089 35.485 1.00 54.49 50 PRO B N 1
ATOM 1402 C CA . PRO B 1 50 ? 20.193 116.797 36.913 1.00 54.29 50 PRO B CA 1
ATOM 1403 C C . PRO B 1 50 ? 20.947 117.793 37.778 1.00 53.91 50 PRO B C 1
ATOM 1404 O O . PRO B 1 50 ? 22.180 117.816 37.799 1.00 54.73 50 PRO B O 1
ATOM 1408 N N . MET B 1 51 ? 20.197 118.611 38.503 1.00 52.76 51 MET B N 1
ATOM 1409 C CA . MET B 1 51 ? 20.804 119.606 39.362 1.00 50.50 51 MET B CA 1
ATOM 1410 C C . MET B 1 51 ? 20.479 119.446 40.844 1.00 49.93 51 MET B C 1
ATOM 1411 O O . MET B 1 51 ? 19.557 118.727 41.238 1.00 46.25 51 MET B O 1
ATOM 1416 N N . GLU B 1 52 ? 21.295 120.117 41.650 1.00 50.76 52 GLU B N 1
ATOM 1417 C CA . GLU B 1 52 ? 21.161 120.149 43.096 1.00 51.26 52 GLU B CA 1
ATOM 1418 C C . GLU B 1 52 ? 20.647 121.543 43.411 1.00 51.28 52 GLU B C 1
ATOM 1419 O O . GLU B 1 52 ? 21.102 122.523 42.824 1.00 50.17 52 GLU B O 1
ATOM 1425 N N . TYR B 1 53 ? 19.692 121.628 44.326 1.00 52.52 53 TYR B N 1
ATOM 1426 C CA . TYR B 1 53 ? 19.113 122.914 44.700 1.00 54.31 53 TYR B CA 1
ATOM 1427 C C . TYR B 1 53 ? 19.545 123.271 46.104 1.00 53.73 53 TYR B C 1
ATOM 1428 O O . TYR B 1 53 ? 19.558 122.416 46.980 1.00 54.03 53 TYR B O 1
ATOM 1437 N N . LEU B 1 54 ? 19.915 124.527 46.311 1.00 53.60 54 LEU B N 1
ATOM 1438 C CA . LEU B 1 54 ? 20.340 124.978 47.624 1.00 54.58 54 LEU B CA 1
ATOM 1439 C C . LEU B 1 54 ? 19.489 126.169 48.001 1.00 56.30 54 LEU B C 1
ATOM 1440 O O . LEU B 1 54 ? 19.439 127.163 47.277 1.00 55.74 54 LEU B O 1
ATOM 1445 N N . GLU B 1 55 ? 18.796 126.062 49.128 1.00 59.22 55 GLU B N 1
ATOM 1446 C CA . GLU B 1 55 ? 17.950 127.155 49.563 1.00 62.41 55 GLU B CA 1
ATOM 1447 C C . GLU B 1 55 ? 18.159 127.511 51.032 1.00 62.92 55 GLU B C 1
ATOM 1448 O O . GLU B 1 55 ? 18.459 126.649 51.863 1.00 63.19 55 GLU B O 1
ATOM 1454 N N . VAL B 1 56 ? 18.015 128.803 51.324 1.00 63.61 56 VAL B N 1
ATOM 1455 C CA . VAL B 1 56 ? 18.164 129.340 52.669 1.00 63.91 56 VAL B CA 1
ATOM 1456 C C . VAL B 1 56 ? 16.945 130.197 52.925 1.00 65.95 56 VAL B C 1
ATOM 1457 O O . VAL B 1 56 ? 16.622 131.083 52.129 1.00 66.30 56 VAL B O 1
ATOM 1461 N N . GLU B 1 57 ? 16.266 129.929 54.034 1.00 67.69 57 GLU B N 1
ATOM 1462 C CA . GLU B 1 57 ? 15.078 130.690 54.382 1.00 67.45 57 GLU B CA 1
ATOM 1463 C C . GLU B 1 57 ? 15.218 131.468 55.689 1.00 67.43 57 GLU B C 1
ATOM 1464 O O . GLU B 1 57 ? 15.816 130.987 56.656 1.00 66.89 57 GLU B O 1
ATOM 1470 N N . LEU B 1 58 ? 14.671 132.683 55.686 1.00 67.53 58 LEU B N 1
ATOM 1471 C CA . LEU B 1 58 ? 14.680 133.571 56.843 1.00 67.38 58 LEU B CA 1
ATOM 1472 C C . LEU B 1 58 ? 13.225 133.893 57.178 1.00 68.38 58 LEU B C 1
ATOM 1473 O O . LEU B 1 58 ? 12.437 134.232 56.285 1.00 67.55 58 LEU B O 1
ATOM 1478 N N . THR B 1 59 ? 12.880 133.783 58.462 1.00 70.44 59 THR B N 1
ATOM 1479 C CA . THR B 1 59 ? 11.519 134.063 58.953 1.00 71.56 59 THR B CA 1
ATOM 1480 C C . THR B 1 59 ? 11.513 135.098 60.091 1.00 71.76 59 THR B C 1
ATOM 1481 O O . THR B 1 59 ? 10.560 135.872 60.236 1.00 71.65 59 THR B O 1
ATOM 1485 N N . LYS B 1 60 ? 12.587 135.104 60.881 1.00 71.97 60 LYS B N 1
ATOM 1486 C CA . LYS B 1 60 ? 12.749 136.026 62.001 1.00 72.50 60 LYS B CA 1
ATOM 1487 C C . LYS B 1 60 ? 13.096 137.416 61.482 1.00 74.16 60 LYS B C 1
ATOM 1488 O O . LYS B 1 60 ? 14.115 137.596 60.815 1.00 74.88 60 LYS B O 1
ATOM 1494 N N . SER B 1 61 ? 12.261 138.400 61.797 1.00 75.32 61 SER B N 1
ATOM 1495 C CA . SER B 1 61 ? 12.501 139.769 61.350 1.00 75.75 61 SER B CA 1
ATOM 1496 C C . SER B 1 61 ? 13.869 140.227 61.812 1.00 76.25 61 SER B C 1
ATOM 1497 O O . SER B 1 61 ? 14.481 141.117 61.217 1.00 75.96 61 SER B O 1
ATOM 1500 N N . SER B 1 62 ? 14.336 139.618 62.894 1.00 77.00 62 SER B N 1
ATOM 1501 C CA . SER B 1 62 ? 15.651 139.924 63.427 1.00 77.17 62 SER B CA 1
ATOM 1502 C C . SER B 1 62 ? 16.597 139.758 62.245 1.00 77.11 62 SER B C 1
ATOM 1503 O O . SER B 1 62 ? 17.068 140.738 61.652 1.00 77.41 62 SER B O 1
ATOM 1506 N N . GLU B 1 63 ? 16.828 138.491 61.903 1.00 75.51 63 GLU B N 1
ATOM 1507 C CA . GLU B 1 63 ? 17.687 138.101 60.802 1.00 72.57 63 GLU B CA 1
ATOM 1508 C C . GLU B 1 63 ? 17.203 138.705 59.494 1.00 71.35 63 GLU B C 1
ATOM 1509 O O . GLU B 1 63 ? 18.003 139.153 58.678 1.00 70.67 63 GLU B O 1
ATOM 1515 N N . ILE B 1 64 ? 15.892 138.724 59.290 1.00 70.50 64 ILE B N 1
ATOM 1516 C CA . ILE B 1 64 ? 15.353 139.282 58.057 1.00 70.62 64 ILE B CA 1
ATOM 1517 C C . ILE B 1 64 ? 15.831 140.707 57.835 1.00 71.63 64 ILE B C 1
ATOM 1518 O O . ILE B 1 64 ? 16.565 140.977 56.885 1.00 72.65 64 ILE B O 1
ATOM 1523 N N . LYS B 1 65 ? 15.412 141.613 58.713 1.00 72.29 65 LYS B N 1
ATOM 1524 C CA . LYS B 1 65 ? 15.784 143.020 58.610 1.00 71.99 65 LYS B CA 1
ATOM 1525 C C . LYS B 1 65 ? 17.292 143.238 58.531 1.00 70.72 65 LYS B C 1
ATOM 1526 O O . LYS B 1 65 ? 17.770 144.054 57.735 1.00 69.27 65 LYS B O 1
ATOM 1532 N N . LYS B 1 66 ? 18.044 142.512 59.352 1.00 68.79 66 LYS B N 1
ATOM 1533 C CA . LYS B 1 66 ? 19.492 142.645 59.325 1.00 67.88 66 LYS B CA 1
ATOM 1534 C C . LYS B 1 66 ? 19.980 142.326 57.905 1.00 68.35 66 LYS B C 1
ATOM 1535 O O . LYS B 1 66 ? 20.767 143.080 57.320 1.00 69.06 66 LYS B O 1
ATOM 1541 N N . PHE B 1 67 ? 19.488 141.212 57.359 1.00 66.46 67 PHE B N 1
ATOM 1542 C CA . PHE B 1 67 ? 19.834 140.758 56.015 1.00 62.94 67 PHE B CA 1
ATOM 1543 C C . PHE B 1 67 ? 19.573 141.810 54.952 1.00 61.07 67 PHE B C 1
ATOM 1544 O O . PHE B 1 67 ? 20.476 142.207 54.228 1.00 60.74 67 PHE B O 1
ATOM 1552 N N . TRP B 1 68 ? 18.324 142.238 54.841 1.00 59.54 68 TRP B N 1
ATOM 1553 C CA . TRP B 1 68 ? 17.962 143.230 53.840 1.00 59.86 68 TRP B CA 1
ATOM 1554 C C . TRP B 1 68 ? 18.818 144.497 53.890 1.00 59.55 68 TRP B C 1
ATOM 1555 O O . TRP B 1 68 ? 19.222 145.027 52.855 1.00 58.83 68 TRP B O 1
ATOM 1566 N N . LYS B 1 69 ? 19.075 144.984 55.098 1.00 59.56 69 LYS B N 1
ATOM 1567 C CA . LYS B 1 69 ? 19.861 146.187 55.278 1.00 59.20 69 LYS B CA 1
ATOM 1568 C C . LYS B 1 69 ? 21.249 145.972 54.698 1.00 59.33 69 LYS B C 1
ATOM 1569 O O . LYS B 1 69 ? 21.730 146.749 53.872 1.00 58.28 69 LYS B O 1
ATOM 1571 N N . ASN B 1 70 ? 21.891 144.901 55.145 1.00 59.05 70 ASN B N 1
ATOM 1572 C CA . ASN B 1 70 ? 23.220 144.558 54.673 1.00 58.45 70 ASN B CA 1
ATOM 1573 C C . ASN B 1 70 ? 23.221 144.419 53.161 1.00 58.53 70 ASN B C 1
ATOM 1574 O O . ASN B 1 70 ? 23.993 145.074 52.467 1.00 59.76 70 ASN B O 1
ATOM 1579 N N . LEU B 1 71 ? 22.350 143.547 52.665 1.00 57.70 71 LEU B N 1
ATOM 1580 C CA . LEU B 1 71 ? 22.226 143.292 51.241 1.00 55.09 71 LEU B CA 1
ATOM 1581 C C . LEU B 1 71 ? 22.198 144.598 50.464 1.00 55.47 71 LEU B C 1
ATOM 1582 O O . LEU B 1 71 ? 22.970 144.779 49.521 1.00 55.93 71 LEU B O 1
ATOM 1587 N N . LEU B 1 72 ? 21.296 145.494 50.865 1.00 54.82 72 LEU B N 1
ATOM 1588 C CA . LEU B 1 72 ? 21.128 146.803 50.231 1.00 54.30 72 LEU B CA 1
ATOM 1589 C C . LEU B 1 72 ? 22.417 147.593 50.240 1.00 54.66 72 LEU B C 1
ATOM 1590 O O . LEU B 1 72 ? 22.753 148.291 49.283 1.00 53.68 72 LEU B O 1
ATOM 1595 N N . GLU B 1 73 ? 23.096 147.502 51.376 1.00 55.80 73 GLU B N 1
ATOM 1596 C CA . GLU B 1 73 ? 24.357 148.168 51.625 1.00 56.81 73 GLU B CA 1
ATOM 1597 C C . GLU B 1 73 ? 25.404 147.664 50.656 1.00 55.79 73 GLU B C 1
ATOM 1598 O O . GLU B 1 73 ? 25.982 148.447 49.906 1.00 56.28 73 GLU B O 1
ATOM 1604 N N . LEU B 1 74 ? 25.638 146.355 50.667 1.00 54.73 74 LEU B N 1
ATOM 1605 C CA . LEU B 1 74 ? 26.613 145.738 49.770 1.00 53.82 74 LEU B CA 1
ATOM 1606 C C . LEU B 1 74 ? 26.340 146.113 48.318 1.00 55.02 74 LEU B C 1
ATOM 1607 O O . LEU B 1 74 ? 27.259 146.445 47.580 1.00 57.54 74 LEU B O 1
ATOM 1612 N N . LEU B 1 75 ? 25.075 146.073 47.916 1.00 55.49 75 LEU B N 1
ATOM 1613 C CA . LEU B 1 75 ? 24.687 146.419 46.550 1.00 56.41 75 LEU B CA 1
ATOM 1614 C C . LEU B 1 75 ? 25.098 147.832 46.159 1.00 57.03 75 LEU B C 1
ATOM 1615 O O . LEU B 1 75 ? 25.590 148.062 45.051 1.00 58.05 75 LEU B O 1
ATOM 1620 N N . GLY B 1 76 ? 24.880 148.780 47.064 1.00 57.02 76 GLY B N 1
ATOM 1621 C CA . GLY B 1 76 ? 25.227 150.159 46.780 1.00 57.99 76 GLY B CA 1
ATOM 1622 C C . GLY B 1 76 ? 24.430 150.795 45.652 1.00 57.60 76 GLY B C 1
ATOM 1623 O O . GLY B 1 76 ? 23.257 150.500 45.467 1.00 57.24 76 GLY B O 1
ATOM 1624 N N . GLU B 1 77 ? 25.076 151.674 44.895 1.00 58.70 77 GLU B N 1
ATOM 1625 C CA . GLU B 1 77 ? 24.427 152.371 43.785 1.00 61.11 77 GLU B CA 1
ATOM 1626 C C . GLU B 1 77 ? 23.656 151.463 42.830 1.00 60.60 77 GLU B C 1
ATOM 1627 O O . GLU B 1 77 ? 22.848 151.935 42.024 1.00 60.42 77 GLU B O 1
ATOM 1633 N N . GLN B 1 78 ? 23.901 150.160 42.927 1.00 59.63 78 GLN B N 1
ATOM 1634 C CA . GLN B 1 78 ? 23.227 149.194 42.071 1.00 58.49 78 GLN B CA 1
ATOM 1635 C C . GLN B 1 78 ? 21.727 149.134 42.329 1.00 59.20 78 GLN B C 1
ATOM 1636 O O . GLN B 1 78 ? 20.967 148.683 41.470 1.00 59.80 78 GLN B O 1
ATOM 1642 N N . ALA B 1 79 ? 21.303 149.574 43.512 1.00 59.13 79 ALA B N 1
ATOM 1643 C CA . ALA B 1 79 ? 19.889 149.543 43.870 1.00 58.44 79 ALA B CA 1
ATOM 1644 C C . ALA B 1 79 ? 19.047 150.449 42.977 1.00 58.04 79 ALA B C 1
ATOM 1645 O O . ALA B 1 79 ? 17.828 150.349 42.949 1.00 55.35 79 ALA B O 1
ATOM 1647 N N . GLU B 1 80 ? 19.707 151.330 42.239 1.00 60.25 80 GLU B N 1
ATOM 1648 C CA . GLU B 1 80 ? 19.001 152.226 41.335 1.00 62.51 80 GLU B CA 1
ATOM 1649 C C . GLU B 1 80 ? 18.447 151.403 40.167 1.00 62.64 80 GLU B C 1
ATOM 1650 O O . GLU B 1 80 ? 17.380 151.703 39.627 1.00 63.00 80 GLU B O 1
ATOM 1652 N 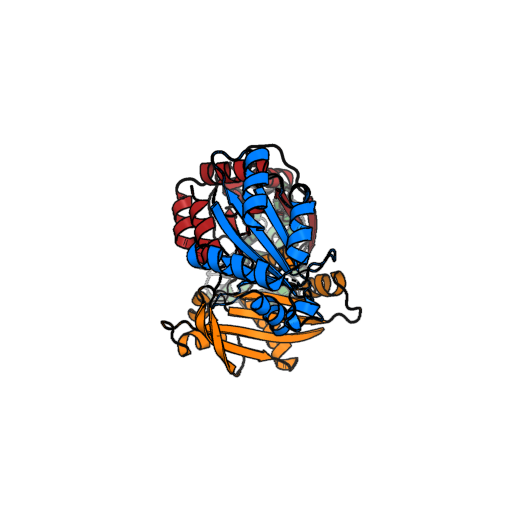N . GLU B 1 81 ? 19.173 150.359 39.785 1.00 62.91 81 GLU B N 1
ATOM 1653 C CA . GLU B 1 81 ? 18.746 149.504 38.686 1.00 62.93 81 GLU B CA 1
ATOM 1654 C C . GLU B 1 81 ? 17.537 148.694 39.112 1.00 62.38 81 GLU B C 1
ATOM 1655 O O . GLU B 1 81 ? 16.678 148.380 38.296 1.00 63.16 81 GLU B O 1
ATOM 1657 N N . ILE B 1 82 ? 17.471 148.354 40.393 1.00 61.46 82 ILE B N 1
ATOM 1658 C CA . ILE B 1 82 ? 16.347 147.586 40.896 1.00 61.23 82 ILE B CA 1
ATOM 1659 C C . ILE B 1 82 ? 15.075 148.424 40.810 1.00 61.65 82 ILE B C 1
ATOM 1660 O O . ILE B 1 82 ? 14.069 147.980 40.258 1.00 61.12 82 ILE B O 1
ATOM 1665 N N . LEU B 1 83 ? 15.134 149.643 41.342 1.00 62.99 83 LEU B N 1
ATOM 1666 C CA . LEU B 1 83 ? 13.995 150.566 41.347 1.00 63.59 83 LEU B CA 1
ATOM 1667 C C . LEU B 1 83 ? 13.455 150.936 39.962 1.00 63.73 83 LEU B C 1
ATOM 1668 O O . LEU B 1 83 ? 12.255 151.135 39.787 1.00 65.45 83 LEU B O 1
ATOM 1673 N N . SER B 1 84 ? 14.326 151.035 38.976 1.00 62.94 84 SER B N 1
ATOM 1674 C CA . SER B 1 84 ? 13.864 151.388 37.647 1.00 63.62 84 SER B CA 1
ATOM 1675 C C . SER B 1 84 ? 13.168 150.225 36.948 1.00 63.70 84 SER B C 1
ATOM 1676 O O . SER B 1 84 ? 12.619 150.392 35.859 1.00 64.11 84 SER B O 1
ATOM 1679 N N . THR B 1 85 ? 13.172 149.055 37.584 1.00 64.26 85 THR B N 1
ATOM 1680 C CA . THR B 1 85 ? 12.568 147.851 37.007 1.00 64.16 85 THR B CA 1
ATOM 1681 C C . THR B 1 85 ? 11.616 147.141 37.975 1.00 65.16 85 THR B C 1
ATOM 1682 O O . THR B 1 85 ? 11.002 146.127 37.637 1.00 64.62 85 THR B O 1
ATOM 1686 N N . LEU B 1 86 ? 11.518 147.703 39.178 1.00 66.99 86 LEU B N 1
ATOM 1687 C CA . LEU B 1 86 ? 10.687 147.231 40.293 1.00 66.31 86 LEU B CA 1
ATOM 1688 C C . LEU B 1 86 ? 9.466 146.377 39.935 1.00 65.90 86 LEU B C 1
ATOM 1689 O O . LEU B 1 86 ? 9.176 145.386 40.599 1.00 65.78 86 LEU B O 1
ATOM 1694 N N . GLU B 1 87 ? 8.742 146.772 38.896 1.00 66.08 87 GLU B N 1
ATOM 1695 C CA . GLU B 1 87 ? 7.565 146.022 38.488 1.00 66.19 87 GLU B CA 1
ATOM 1696 C C . GLU B 1 87 ? 7.858 144.592 38.074 1.00 65.72 87 GLU B C 1
ATOM 1697 O O . GLU B 1 87 ? 7.194 143.667 38.540 1.00 65.05 87 GLU B O 1
ATOM 1698 N N . ASP B 1 88 ? 8.868 144.375 37.216 1.00 65.68 88 ASP B N 1
ATOM 1699 C CA . ASP B 1 88 ? 9.256 143.105 36.694 1.00 65.96 88 ASP B CA 1
ATOM 1700 C C . ASP B 1 88 ? 9.751 142.180 37.786 1.00 65.13 88 ASP B C 1
ATOM 1701 O O . ASP B 1 88 ? 9.479 140.941 37.754 1.00 65.36 88 ASP B O 1
ATOM 1706 N N . ARG B 1 89 ? 10.531 142.671 38.737 1.00 63.50 89 ARG B N 1
ATOM 1707 C CA . ARG B 1 89 ? 11.082 141.872 39.827 1.00 62.41 89 ARG B CA 1
ATOM 1708 C C . ARG B 1 89 ? 9.978 141.394 40.754 1.00 62.00 89 ARG B C 1
ATOM 1709 O O . ARG B 1 89 ? 10.228 140.643 41.698 1.00 61.33 89 ARG B O 1
ATOM 1717 N N . ILE B 1 90 ? 8.756 141.836 40.472 1.00 62.64 90 ILE B N 1
ATOM 1718 C CA . ILE B 1 90 ? 7.602 141.505 41.298 1.00 63.12 90 ILE B CA 1
ATOM 1719 C C . ILE B 1 90 ? 6.580 140.638 40.589 1.00 61.80 90 ILE B C 1
ATOM 1720 O O . ILE B 1 90 ? 5.973 141.051 39.610 1.00 61.15 90 ILE B O 1
ATOM 1725 N N . ASP B 1 91 ? 6.387 139.435 41.102 1.00 61.51 91 ASP B N 1
ATOM 1726 C CA . ASP B 1 91 ? 5.434 138.509 40.518 1.00 63.75 91 ASP B CA 1
ATOM 1727 C C . ASP B 1 91 ? 4.038 138.691 41.122 1.00 65.46 91 ASP B C 1
ATOM 1728 O O . ASP B 1 91 ? 3.833 139.514 42.025 1.00 66.40 91 ASP B O 1
ATOM 1733 N N . GLU B 1 92 ? 3.082 137.918 40.611 1.00 65.51 92 GLU B N 1
ATOM 1734 C CA . GLU B 1 92 ? 1.707 137.980 41.080 1.00 64.87 92 GLU B CA 1
ATOM 1735 C C . GLU B 1 92 ? 1.542 137.369 42.474 1.00 63.70 92 GLU B C 1
ATOM 1736 O O . GLU B 1 92 ? 0.473 137.467 43.077 1.00 64.51 92 GLU B O 1
ATOM 1742 N N . GLN B 1 93 ? 2.592 136.739 42.985 1.00 60.38 93 GLN B N 1
ATOM 1743 C CA . GLN B 1 93 ? 2.535 136.154 44.315 1.00 57.98 93 GLN B CA 1
ATOM 1744 C C . GLN B 1 93 ? 3.186 137.140 45.274 1.00 56.82 93 GLN B C 1
ATOM 1745 O O . GLN B 1 93 ? 3.454 136.814 46.432 1.00 54.04 93 GLN B O 1
ATOM 1751 N N . ASN B 1 94 ? 3.431 138.349 44.762 1.00 57.09 94 ASN B N 1
ATOM 1752 C CA . ASN B 1 94 ? 4.056 139.465 45.493 1.00 57.31 94 ASN B CA 1
ATOM 1753 C C . ASN B 1 94 ? 5.449 139.173 46.033 1.00 57.32 94 ASN B C 1
ATOM 1754 O O . ASN B 1 94 ? 5.745 139.428 47.208 1.00 58.49 94 ASN B O 1
ATOM 1759 N N . VAL B 1 95 ? 6.307 138.643 45.173 1.00 56.05 95 VAL B N 1
ATOM 1760 C CA . VAL B 1 95 ? 7.660 138.329 45.573 1.00 54.40 95 VAL B CA 1
ATOM 1761 C C . VAL B 1 95 ? 8.619 139.261 44.858 1.00 54.09 95 VAL B C 1
ATOM 1762 O O . VAL B 1 95 ? 8.510 139.489 43.653 1.00 53.61 95 VAL B O 1
ATOM 1766 N N . LEU B 1 96 ? 9.538 139.826 45.630 1.00 54.37 96 LEU B N 1
ATOM 1767 C CA . LEU B 1 96 ? 10.543 140.729 45.096 1.00 54.06 96 LEU B CA 1
ATOM 1768 C C . LEU B 1 96 ? 11.747 139.900 44.677 1.00 53.41 96 LEU B C 1
ATOM 1769 O O . LEU B 1 96 ? 12.328 139.172 45.488 1.00 52.15 96 LEU B O 1
ATOM 1774 N N . HIS B 1 97 ? 12.112 140.001 43.406 1.00 52.95 97 HIS B N 1
ATOM 1775 C CA . HIS B 1 97 ? 13.247 139.249 42.911 1.00 51.69 97 HIS B CA 1
ATOM 1776 C C . HIS B 1 97 ? 14.461 140.101 42.639 1.00 49.76 97 HIS B C 1
ATOM 1777 O O . HIS B 1 97 ? 14.410 141.073 41.894 1.00 47.86 97 HIS B O 1
ATOM 1784 N N . ILE B 1 98 ? 15.553 139.728 43.288 1.00 49.62 98 ILE B N 1
ATOM 1785 C CA . ILE B 1 98 ? 16.829 140.402 43.123 1.00 49.01 98 ILE B CA 1
ATOM 1786 C C . ILE B 1 98 ? 17.742 139.270 42.693 1.00 47.84 98 ILE B C 1
ATOM 1787 O O . ILE B 1 98 ? 17.972 138.336 43.467 1.00 47.02 98 ILE B O 1
ATOM 1792 N N . ARG B 1 99 ? 18.255 139.327 41.470 1.00 47.40 99 ARG B N 1
ATOM 1793 C CA . ARG B 1 99 ? 19.144 138.256 41.034 1.00 46.93 99 ARG B CA 1
ATOM 1794 C C . ARG B 1 99 ? 20.640 138.591 41.113 1.00 42.93 99 ARG B C 1
ATOM 1795 O O . ARG B 1 99 ? 21.144 139.497 40.447 1.00 40.15 99 ARG B O 1
ATOM 1803 N N . ILE B 1 100 ? 21.329 137.826 41.956 1.00 39.27 100 ILE B N 1
ATOM 1804 C CA . ILE B 1 100 ? 22.750 138.006 42.206 1.00 37.38 100 ILE B CA 1
ATOM 1805 C C . ILE B 1 100 ? 23.725 137.150 41.375 1.00 34.61 100 ILE B C 1
ATOM 1806 O O . ILE B 1 100 ? 23.487 135.974 41.093 1.00 33.66 100 ILE B O 1
ATOM 1811 N N . ASP B 1 101 ? 24.826 137.783 40.981 1.00 32.94 101 ASP B N 1
ATOM 1812 C CA . ASP B 1 101 ? 25.888 137.160 40.200 1.00 30.86 101 ASP B CA 1
ATOM 1813 C C . ASP B 1 101 ? 26.681 136.134 41.044 1.00 30.52 101 ASP B C 1
ATOM 1814 O O . ASP B 1 101 ? 27.499 136.481 41.902 1.00 31.69 101 ASP B O 1
ATOM 1819 N N . LYS B 1 102 ? 26.414 134.864 40.778 1.00 30.54 102 LYS B N 1
ATOM 1820 C CA . LYS B 1 102 ? 27.022 133.728 41.464 1.00 30.65 102 LYS B CA 1
ATOM 1821 C C . LYS B 1 102 ? 28.545 133.784 41.549 1.00 32.29 102 LYS B C 1
ATOM 1822 O O . LYS B 1 102 ? 29.130 133.653 42.632 1.00 33.60 102 LYS B O 1
ATOM 1828 N N . GLN B 1 103 ? 29.183 133.977 40.395 1.00 31.26 103 GLN B N 1
ATOM 1829 C CA . GLN B 1 103 ? 30.633 134.003 40.333 1.00 27.40 103 GLN B CA 1
ATOM 1830 C C . GLN B 1 103 ? 31.256 135.104 41.184 1.00 27.52 103 GLN B C 1
ATOM 1831 O O . GLN B 1 103 ? 32.144 134.840 41.985 1.00 28.52 103 GLN B O 1
ATOM 1837 N N . LYS B 1 104 ? 30.790 136.333 41.020 1.00 27.33 104 LYS B N 1
ATOM 1838 C CA . LYS B 1 104 ? 31.309 137.430 41.820 1.00 29.34 104 LYS B CA 1
ATOM 1839 C C . LYS B 1 104 ? 30.985 137.179 43.294 1.00 30.57 104 LYS B C 1
ATOM 1840 O O . LYS B 1 104 ? 31.769 137.511 44.187 1.00 29.79 104 LYS B O 1
ATOM 1846 N N . ALA B 1 105 ? 29.822 136.590 43.549 1.00 32.05 105 ALA B N 1
ATOM 1847 C CA . ALA B 1 105 ? 29.450 136.286 44.913 1.00 32.60 105 ALA B CA 1
ATOM 1848 C C . ALA B 1 105 ? 30.548 135.384 45.463 1.00 33.10 105 ALA B C 1
ATOM 1849 O O . ALA B 1 105 ? 31.046 135.612 46.550 1.00 34.16 105 ALA B O 1
ATOM 1851 N N . TYR B 1 106 ? 30.936 134.370 44.695 1.00 34.93 106 TYR B N 1
ATOM 1852 C CA . TYR B 1 106 ? 31.986 133.435 45.107 1.00 34.73 106 TYR B CA 1
ATOM 1853 C C . TYR B 1 106 ? 33.299 134.172 45.354 1.00 35.45 106 TYR B C 1
ATOM 1854 O O . TYR B 1 106 ? 34.098 133.804 46.217 1.00 35.81 106 TYR B O 1
ATOM 1863 N N . LEU B 1 107 ? 33.537 135.210 44.574 1.00 35.33 107 LEU B N 1
ATOM 1864 C CA . LEU B 1 107 ? 34.743 135.976 44.757 1.00 35.43 107 LEU B CA 1
ATOM 1865 C C . LEU B 1 107 ? 34.485 137.032 45.820 1.00 35.45 107 LEU B C 1
ATOM 1866 O O . LEU B 1 107 ? 35.203 138.024 45.924 1.00 35.13 107 LEU B O 1
ATOM 1871 N N . GLY B 1 108 ? 33.437 136.802 46.602 1.00 36.95 108 GLY B N 1
ATOM 1872 C CA . GLY B 1 108 ? 33.070 137.711 47.670 1.00 38.35 108 GLY B CA 1
ATOM 1873 C C . GLY B 1 108 ? 32.590 139.104 47.301 1.00 39.22 108 GLY B C 1
ATOM 1874 O O . GLY B 1 108 ? 32.743 140.031 48.091 1.00 42.76 108 GLY B O 1
ATOM 1875 N N . GLU B 1 109 ? 32.018 139.279 46.120 1.00 39.11 109 GLU B N 1
ATOM 1876 C CA . GLU B 1 109 ? 31.523 140.592 45.738 1.00 39.97 109 GLU B CA 1
ATOM 1877 C C . GLU B 1 109 ? 30.047 140.520 45.387 1.00 40.43 109 GLU B C 1
ATOM 1878 O O . GLU B 1 109 ? 29.591 139.569 44.760 1.00 42.86 109 GLU B O 1
ATOM 1884 N N . VAL B 1 110 ? 29.301 141.537 45.789 1.00 40.54 110 VAL B N 1
ATOM 1885 C CA . VAL B 1 110 ? 27.877 141.570 45.516 1.00 41.79 110 VAL B CA 1
ATOM 1886 C C . VAL B 1 110 ? 27.521 142.495 44.349 1.00 42.13 110 VAL B C 1
ATOM 1887 O O . VAL B 1 110 ? 27.735 143.712 44.401 1.00 45.14 110 VAL B O 1
ATOM 1891 N N . SER B 1 111 ? 26.978 141.881 43.297 1.00 41.11 111 SER B N 1
ATOM 1892 C CA . SER B 1 111 ? 26.571 142.577 42.078 1.00 39.03 111 SER B CA 1
ATOM 1893 C C . SER B 1 111 ? 25.335 141.904 41.454 1.00 36.78 111 SER B C 1
ATOM 1894 O O . SER B 1 111 ? 25.035 140.732 41.718 1.00 35.40 111 SER B O 1
ATOM 1897 N N . LEU B 1 112 ? 24.613 142.669 40.645 1.00 33.74 112 LEU B N 1
ATOM 1898 C CA . LEU B 1 112 ? 23.436 142.165 39.972 1.00 33.20 112 LEU B CA 1
ATOM 1899 C C . LEU B 1 112 ? 23.865 141.356 38.735 1.00 35.12 112 LEU B C 1
ATOM 1900 O O . LEU B 1 112 ? 25.006 141.494 38.253 1.00 36.46 112 LEU B O 1
ATOM 1905 N N . THR B 1 113 ? 22.960 140.519 38.222 1.00 34.22 113 THR B N 1
ATOM 1906 C CA . THR B 1 113 ? 23.250 139.702 37.050 1.00 34.47 113 THR B CA 1
ATOM 1907 C C . THR B 1 113 ? 22.039 139.578 36.119 1.00 36.70 113 THR B C 1
ATOM 1908 O O . THR B 1 113 ? 20.903 139.436 36.582 1.00 39.56 113 THR B O 1
ATOM 1912 N N . SER B 1 114 ? 22.270 139.638 34.809 1.00 36.53 114 SER B N 1
ATOM 1913 C CA . SER B 1 114 ? 21.172 139.501 33.839 1.00 35.85 114 SER B CA 1
ATOM 1914 C C . SER B 1 114 ? 21.144 138.133 33.173 1.00 35.39 114 SER B C 1
ATOM 1915 O O . SER B 1 114 ? 20.336 137.898 32.280 1.00 34.38 114 SER B O 1
ATOM 1918 N N . GLY B 1 115 ? 22.029 137.237 33.613 1.00 35.34 115 GLY B N 1
ATOM 1919 C CA . GLY B 1 115 ? 22.116 135.900 33.041 1.00 34.47 115 GLY B CA 1
ATOM 1920 C C . GLY B 1 115 ? 21.125 134.895 33.608 1.00 34.60 115 GLY B C 1
ATOM 1921 O O . GLY B 1 115 ? 20.231 135.258 34.394 1.00 36.40 115 GLY B O 1
ATOM 1922 N N . GLY B 1 116 ? 21.287 133.629 33.229 1.00 30.67 116 GLY B N 1
ATOM 1923 C CA . GLY B 1 116 ? 20.377 132.607 33.703 1.00 31.35 116 GLY B CA 1
ATOM 1924 C C . GLY B 1 116 ? 20.889 131.607 34.718 1.00 33.62 116 GLY B C 1
ATOM 1925 O O . GLY B 1 116 ? 20.498 130.439 34.674 1.00 35.56 116 GLY B O 1
ATOM 1926 N N . ASP B 1 117 ? 21.771 132.032 35.619 1.00 33.68 117 ASP B N 1
ATOM 1927 C CA . ASP B 1 117 ? 22.279 131.135 36.656 1.00 34.07 117 ASP B CA 1
ATOM 1928 C C . ASP B 1 117 ? 22.661 131.984 37.841 1.00 36.63 117 ASP B C 1
ATOM 1929 O O . ASP B 1 117 ? 23.763 131.874 38.376 1.00 37.81 117 ASP B O 1
ATOM 1934 N N . PRO B 1 118 ? 21.736 132.834 38.303 1.00 38.76 118 PRO B N 1
ATOM 1935 C CA . PRO B 1 118 ? 22.109 133.671 39.444 1.00 40.27 118 PRO B CA 1
ATOM 1936 C C . PRO B 1 118 ? 21.905 132.959 40.767 1.00 41.74 118 PRO B C 1
ATOM 1937 O O . PRO B 1 118 ? 21.614 131.758 40.818 1.00 42.80 118 PRO B O 1
ATOM 1941 N N . ILE B 1 119 ? 22.113 133.714 41.833 1.00 41.87 119 ILE B N 1
ATOM 1942 C CA . ILE B 1 119 ? 21.869 133.240 43.174 1.00 41.72 119 ILE B CA 1
ATOM 1943 C C . ILE B 1 119 ? 20.585 134.031 43.380 1.00 44.15 119 ILE B C 1
ATOM 1944 O O . ILE B 1 119 ? 20.594 135.276 43.399 1.00 44.64 119 ILE B O 1
ATOM 1949 N N . ALA B 1 120 ? 19.468 133.323 43.473 1.00 45.00 120 ALA B N 1
ATOM 1950 C CA . ALA B 1 120 ? 18.188 133.996 43.635 1.00 46.83 120 ALA B CA 1
ATOM 1951 C C . ALA B 1 120 ? 17.945 134.496 45.049 1.00 47.72 120 ALA B C 1
ATOM 1952 O O . ALA B 1 120 ? 18.249 133.815 46.035 1.00 47.30 120 ALA B O 1
ATOM 1954 N N . VAL B 1 121 ? 17.416 135.712 45.120 1.00 49.14 121 VAL B N 1
ATOM 1955 C CA . VAL B 1 121 ? 17.054 136.349 46.376 1.00 50.69 121 VAL B CA 1
ATOM 1956 C C . VAL B 1 121 ? 15.643 136.852 46.146 1.00 51.39 121 VAL B C 1
ATOM 1957 O O . VAL B 1 121 ? 15.411 137.743 45.324 1.00 49.25 121 VAL B O 1
ATOM 1961 N N . LYS B 1 122 ? 14.704 136.233 46.858 1.00 54.50 122 LYS B N 1
ATOM 1962 C CA . LYS B 1 122 ? 13.286 136.567 46.755 1.00 56.20 122 LYS B CA 1
ATOM 1963 C C . LYS B 1 122 ? 12.754 137.093 48.077 1.00 55.62 122 LYS B C 1
ATOM 1964 O O . LYS B 1 122 ? 13.264 136.751 49.146 1.00 54.21 122 LYS B O 1
ATOM 1970 N N . LEU B 1 123 ? 11.717 137.918 47.992 1.00 57.29 123 LEU B N 1
ATOM 1971 C CA . LEU B 1 123 ? 11.091 138.493 49.177 1.00 59.49 123 LEU B CA 1
ATOM 1972 C C . LEU B 1 123 ? 9.572 138.523 49.047 1.00 60.55 123 LEU B C 1
ATOM 1973 O O . LEU B 1 123 ? 9.042 139.028 48.055 1.00 58.63 123 LEU B O 1
ATOM 1978 N N . ARG B 1 124 ? 8.876 137.989 50.048 1.00 63.56 124 ARG B N 1
ATOM 1979 C CA . ARG B 1 124 ? 7.413 137.994 50.046 1.00 67.15 124 ARG B CA 1
ATOM 1980 C C . ARG B 1 124 ? 6.977 139.348 50.595 1.00 67.97 124 ARG B C 1
ATOM 1981 O O . ARG B 1 124 ? 7.133 139.626 51.790 1.00 66.83 124 ARG B O 1
ATOM 1989 N N . LEU B 1 125 ? 6.442 140.192 49.718 1.00 69.69 125 LEU B N 1
ATOM 1990 C CA . LEU B 1 125 ? 6.007 141.534 50.108 1.00 72.46 125 LEU B CA 1
ATOM 1991 C C . LEU B 1 125 ? 4.540 141.616 50.525 1.00 75.37 125 LEU B C 1
ATOM 1992 O O . LEU B 1 125 ? 3.637 141.332 49.731 1.00 76.29 125 LEU B O 1
ATOM 1997 N N . VAL B 1 126 ? 4.311 142.033 51.769 1.00 78.37 126 VAL B N 1
ATOM 1998 C CA . VAL B 1 126 ? 2.955 142.142 52.306 1.00 80.40 126 VAL B CA 1
ATOM 1999 C C . VAL B 1 126 ? 2.534 143.570 52.677 1.00 81.92 126 VAL B C 1
ATOM 2000 O O . VAL B 1 126 ? 3.167 144.224 53.510 1.00 81.89 126 VAL B O 1
ATOM 2004 N N . THR B 1 127 ? 1.465 144.047 52.046 1.00 84.11 127 THR B N 1
ATOM 2005 C CA . THR B 1 127 ? 0.934 145.373 52.337 1.00 85.85 127 THR B CA 1
ATOM 2006 C C . THR B 1 127 ? -0.432 145.186 53.015 1.00 88.84 127 THR B C 1
ATOM 2007 O O . THR B 1 127 ? -1.281 144.428 52.532 1.00 88.13 127 THR B O 1
ATOM 2011 N N . TYR B 1 128 ? -0.627 145.860 54.149 1.00 91.48 128 TYR B N 1
ATOM 2012 C CA . TYR B 1 128 ? -1.887 145.771 54.892 1.00 93.23 128 TYR B CA 1
ATOM 2013 C C . TYR B 1 128 ? -3.122 145.919 53.983 1.00 94.09 128 TYR B C 1
ATOM 2014 O O . TYR B 1 128 ? -4.149 145.295 54.234 1.00 94.02 128 TYR B O 1
ATOM 2016 N N . PRO B 1 129 ? -3.048 146.778 52.942 1.00 94.95 129 PRO B N 1
ATOM 2017 C CA . PRO B 1 129 ? -4.169 146.982 52.008 1.00 96.02 129 PRO B CA 1
ATOM 2018 C C . PRO B 1 129 ? -4.071 146.046 50.795 1.00 96.19 129 PRO B C 1
ATOM 2019 O O . PRO B 1 129 ? -4.908 146.097 49.889 1.00 96.09 129 PRO B O 1
ATOM 2023 N N . SER B 1 130 ? -3.027 145.216 50.796 1.00 95.88 130 SER B N 1
ATOM 2024 C CA . SER B 1 130 ? -2.738 144.236 49.746 1.00 95.36 130 SER B CA 1
ATOM 2025 C C . SER B 1 130 ? -3.239 144.513 48.331 1.00 94.39 130 SER B C 1
ATOM 2026 O O . SER B 1 130 ? -4.355 144.136 47.963 1.00 94.26 130 SER B O 1
ATOM 2029 N N . LYS B 1 131 ? -2.393 145.159 47.536 1.00 93.83 131 LYS B N 1
ATOM 2030 C CA . LYS B 1 131 ? -2.710 145.473 46.145 1.00 92.45 131 LYS B CA 1
ATOM 2031 C C . LYS B 1 131 ? -1.441 145.506 45.317 1.00 90.17 131 LYS B C 1
ATOM 2032 O O . LYS B 1 131 ? -0.342 145.299 45.837 1.00 90.31 131 LYS B O 1
ATOM 2038 N N . ARG B 1 132 ? -1.595 145.763 44.024 1.00 87.41 132 ARG B N 1
ATOM 2039 C CA . ARG B 1 132 ? -0.441 145.830 43.143 1.00 84.68 132 ARG B CA 1
ATOM 2040 C C . ARG B 1 132 ? 0.400 147.017 43.570 1.00 83.00 132 ARG B C 1
ATOM 2041 O O . ARG B 1 132 ? 1.467 146.850 44.163 1.00 83.01 132 ARG B O 1
ATOM 2049 N N . GLU B 1 133 ? -0.095 148.218 43.278 1.00 80.73 133 GLU B N 1
ATOM 2050 C CA . GLU B 1 133 ? 0.614 149.441 43.637 1.00 78.06 133 GLU B CA 1
ATOM 2051 C C . GLU B 1 133 ? 0.909 149.449 45.131 1.00 76.38 133 GLU B C 1
ATOM 2052 O O . GLU B 1 133 ? 1.807 150.153 45.586 1.00 75.82 133 GLU B O 1
ATOM 2054 N N . LYS B 1 134 ? 0.158 148.654 45.889 1.00 75.50 134 LYS B N 1
ATOM 2055 C CA . LYS B 1 134 ? 0.350 148.576 47.333 1.00 75.27 134 LYS B CA 1
ATOM 2056 C C . LYS B 1 134 ? 1.770 148.127 47.644 1.00 74.37 134 LYS B C 1
ATOM 2057 O O . LYS B 1 134 ? 2.498 148.789 48.383 1.00 73.26 134 LYS B O 1
ATOM 2059 N N . VAL B 1 135 ? 2.157 146.994 47.070 1.00 74.20 135 VAL B N 1
ATOM 2060 C CA . VAL B 1 135 ? 3.495 146.444 47.270 1.00 72.99 135 VAL B CA 1
ATOM 2061 C C . VAL B 1 135 ? 4.520 147.187 46.412 1.00 70.53 135 VAL B C 1
ATOM 2062 O O . VAL B 1 135 ? 5.613 147.513 46.884 1.00 69.46 135 VAL B O 1
ATOM 2066 N N . ILE B 1 136 ? 4.156 147.458 45.160 1.00 67.78 136 ILE B N 1
ATOM 2067 C CA . ILE B 1 136 ? 5.040 148.158 44.239 1.00 67.18 136 ILE B CA 1
ATOM 2068 C C . ILE B 1 136 ? 5.595 149.436 44.848 1.00 67.71 136 ILE B C 1
ATOM 2069 O O . ILE B 1 136 ? 6.750 149.797 44.615 1.00 68.24 136 ILE B O 1
ATOM 2074 N N . GLU B 1 137 ? 4.773 150.122 45.630 1.00 68.44 137 GLU B N 1
ATOM 2075 C CA . GLU B 1 137 ? 5.219 151.346 46.269 1.00 68.47 137 GLU B CA 1
ATOM 2076 C C . GLU B 1 137 ? 5.974 150.999 47.537 1.00 67.52 137 GLU B C 1
ATOM 2077 O O . GLU B 1 137 ? 6.937 151.675 47.899 1.00 68.65 137 GLU B O 1
ATOM 2083 N N . PHE B 1 138 ? 5.546 149.930 48.200 1.00 65.20 138 PHE B N 1
ATOM 2084 C CA . PHE B 1 138 ? 6.203 149.483 49.417 1.00 63.97 138 PHE B CA 1
ATOM 2085 C C . PHE B 1 138 ? 7.647 149.100 49.091 1.00 66.12 138 PHE B C 1
ATOM 2086 O O . PHE B 1 138 ? 8.556 149.261 49.916 1.00 65.24 138 PHE B O 1
ATOM 2094 N N . ALA B 1 139 ? 7.848 148.593 47.875 1.00 68.87 139 ALA B N 1
ATOM 2095 C CA . ALA B 1 139 ? 9.176 148.191 47.409 1.00 70.79 139 ALA B CA 1
ATOM 2096 C C . ALA B 1 139 ? 10.081 149.411 47.488 1.00 71.52 139 ALA B C 1
ATOM 2097 O O . ALA B 1 139 ? 11.174 149.356 48.061 1.00 71.23 139 ALA B O 1
ATOM 2099 N N . ARG B 1 140 ? 9.610 150.508 46.900 1.00 72.10 140 ARG B N 1
ATOM 2100 C CA . ARG B 1 140 ? 10.340 151.763 46.923 1.00 73.69 140 ARG B CA 1
ATOM 2101 C C . ARG B 1 140 ? 10.729 152.016 48.377 1.00 74.23 140 ARG B C 1
ATOM 2102 O O . ARG B 1 140 ? 11.864 152.367 48.674 1.00 74.29 140 ARG B O 1
ATOM 2110 N N . GLU B 1 141 ? 9.778 151.825 49.285 1.00 75.02 141 GLU B N 1
ATOM 2111 C CA . GLU B 1 141 ? 10.042 152.045 50.699 1.00 76.69 141 GLU B CA 1
ATOM 2112 C C . GLU B 1 141 ? 11.340 151.390 51.178 1.00 77.84 141 GLU B C 1
ATOM 2113 O O . GLU B 1 141 ? 12.057 151.960 52.005 1.00 78.97 141 GLU B O 1
ATOM 2119 N N . LEU B 1 142 ? 11.644 150.200 50.665 1.00 78.98 142 LEU B N 1
ATOM 2120 C CA . LEU B 1 142 ? 12.867 149.504 51.055 1.00 79.66 142 LEU B CA 1
ATOM 2121 C C . LEU B 1 142 ? 14.072 150.064 50.304 1.00 80.78 142 LEU B C 1
ATOM 2122 O O . LEU B 1 142 ? 14.795 149.328 49.639 1.00 78.93 142 LEU B O 1
ATOM 2127 N N . CYS B 1 143 ? 14.254 151.384 50.422 1.00 82.93 143 CYS B N 1
ATOM 2128 C CA . CYS B 1 143 ? 15.353 152.134 49.796 1.00 82.62 143 CYS B CA 1
ATOM 2129 C C . CYS B 1 143 ? 15.721 153.332 50.695 1.00 82.14 143 CYS B C 1
ATOM 2130 O O . CYS B 1 143 ? 15.740 154.477 50.190 1.00 81.87 143 CYS B O 1
ATOM 2133 N N . GLY C 1 4 ? 48.489 178.551 61.863 1.00 84.06 4 GLY C N 1
ATOM 2134 C CA . GLY C 1 4 ? 47.723 177.619 60.987 1.00 84.04 4 GLY C CA 1
ATOM 2135 C C . GLY C 1 4 ? 46.660 178.334 60.175 1.00 83.77 4 GLY C C 1
ATOM 2136 O O . GLY C 1 4 ? 45.682 178.841 60.732 1.00 84.14 4 GLY C O 1
ATOM 2137 N N . LYS C 1 5 ? 46.843 178.371 58.856 1.00 83.05 5 LYS C N 1
ATOM 2138 C CA . LYS C 1 5 ? 45.890 179.041 57.973 1.00 81.39 5 LYS C CA 1
ATOM 2139 C C . LYS C 1 5 ? 45.558 178.229 56.717 1.00 79.61 5 LYS C C 1
ATOM 2140 O O . LYS C 1 5 ? 46.253 177.271 56.372 1.00 80.28 5 LYS C O 1
ATOM 2146 N N . ILE C 1 6 ? 44.486 178.630 56.039 1.00 77.05 6 ILE C N 1
ATOM 2147 C CA . ILE C 1 6 ? 44.061 177.970 54.814 1.00 74.74 6 ILE C CA 1
ATOM 2148 C C . ILE C 1 6 ? 44.551 178.765 53.605 1.00 75.36 6 ILE C C 1
ATOM 2149 O O . ILE C 1 6 ? 43.956 179.769 53.221 1.00 74.23 6 ILE C O 1
ATOM 2154 N N . GLU C 1 7 ? 45.655 178.301 53.028 1.00 76.43 7 GLU C N 1
ATOM 2155 C CA . GLU C 1 7 ? 46.277 178.911 51.860 1.00 77.30 7 GLU C CA 1
ATOM 2156 C C . GLU C 1 7 ? 45.249 179.289 50.791 1.00 76.78 7 GLU C C 1
ATOM 2157 O O . GLU C 1 7 ? 45.278 180.389 50.233 1.00 77.19 7 GLU C O 1
ATOM 2163 N N . TRP C 1 8 ? 44.342 178.365 50.505 1.00 75.82 8 TRP C N 1
ATOM 2164 C CA . TRP C 1 8 ? 43.309 178.584 49.500 1.00 74.40 8 TRP C CA 1
ATOM 2165 C C . TRP C 1 8 ? 42.231 177.517 49.623 1.00 73.33 8 TRP C C 1
ATOM 2166 O O . TRP C 1 8 ? 42.323 176.612 50.456 1.00 71.37 8 TRP C O 1
ATOM 2177 N N . VAL C 1 9 ? 41.220 177.638 48.769 1.00 72.93 9 VAL C N 1
ATOM 2178 C CA . VAL C 1 9 ? 40.079 176.724 48.725 1.00 71.99 9 VAL C CA 1
ATOM 2179 C C . VAL C 1 9 ? 39.558 176.680 47.293 1.00 72.80 9 VAL C C 1
ATOM 2180 O O . VAL C 1 9 ? 39.178 177.712 46.737 1.00 72.54 9 VAL C O 1
ATOM 2184 N N . ARG C 1 10 ? 39.553 175.502 46.680 1.00 73.31 10 ARG C N 1
ATOM 2185 C CA . ARG C 1 10 ? 39.008 175.404 45.336 1.00 72.68 10 ARG C CA 1
ATOM 2186 C C . ARG C 1 10 ? 37.967 174.305 45.254 1.00 71.64 10 ARG C C 1
ATOM 2187 O O . ARG C 1 10 ? 38.143 173.222 45.812 1.00 71.76 10 ARG C O 1
ATOM 2195 N N . VAL C 1 11 ? 36.867 174.616 44.576 1.00 70.33 11 VAL C N 1
ATOM 2196 C CA . VAL C 1 11 ? 35.758 173.690 44.399 1.00 69.32 11 VAL C CA 1
ATOM 2197 C C . VAL C 1 11 ? 35.590 173.372 42.918 1.00 69.58 11 VAL C C 1
ATOM 2198 O O . VAL C 1 11 ? 35.198 174.230 42.134 1.00 69.77 11 VAL C O 1
ATOM 2202 N N . SER C 1 12 ? 35.890 172.135 42.540 1.00 69.76 12 SER C N 1
ATOM 2203 C CA . SER C 1 12 ? 35.764 171.702 41.154 1.00 69.32 12 SER C CA 1
ATOM 2204 C C . SER C 1 12 ? 34.592 170.731 40.968 1.00 69.55 12 SER C C 1
ATOM 2205 O O . SER C 1 12 ? 34.144 170.078 41.914 1.00 68.60 12 SER C O 1
ATOM 2208 N N . ALA C 1 13 ? 34.104 170.646 39.737 1.00 69.85 13 ALA C N 1
ATOM 2209 C CA . ALA C 1 13 ? 32.998 169.765 39.388 1.00 70.31 13 ALA C CA 1
ATOM 2210 C C . ALA C 1 13 ? 33.163 169.360 37.933 1.00 70.79 13 ALA C C 1
ATOM 2211 O O . ALA C 1 13 ? 33.934 169.973 37.202 1.00 70.77 13 ALA C O 1
ATOM 2213 N N . VAL C 1 14 ? 32.441 168.331 37.506 1.00 71.98 14 VAL C N 1
ATOM 2214 C CA . VAL C 1 14 ? 32.546 167.881 36.121 1.00 72.10 14 VAL C CA 1
ATOM 2215 C C . VAL C 1 14 ? 31.206 167.926 35.400 1.00 72.08 14 VAL C C 1
ATOM 2216 O O . VAL C 1 14 ? 30.156 167.849 36.026 1.00 72.85 14 VAL C O 1
ATOM 2220 N N . VAL C 1 15 ? 31.250 168.077 34.082 1.00 72.72 15 VAL C N 1
ATOM 2221 C CA . VAL C 1 15 ? 30.035 168.114 33.277 1.00 73.50 15 VAL C CA 1
ATOM 2222 C C . VAL C 1 15 ? 30.181 167.180 32.073 1.00 73.61 15 VAL C C 1
ATOM 2223 O O . VAL C 1 15 ? 30.970 167.434 31.153 1.00 73.21 15 VAL C O 1
ATOM 2227 N N . HIS C 1 16 ? 29.408 166.099 32.094 1.00 73.07 16 HIS C N 1
ATOM 2228 C CA . HIS C 1 16 ? 29.430 165.095 31.038 1.00 71.62 16 HIS C CA 1
ATOM 2229 C C . HIS C 1 16 ? 28.548 165.558 29.880 1.00 71.36 16 HIS C C 1
ATOM 2230 O O . HIS C 1 16 ? 27.666 166.396 30.069 1.00 71.86 16 HIS C O 1
ATOM 2237 N N . SER C 1 17 ? 28.789 165.018 28.688 1.00 70.71 17 SER C N 1
ATOM 2238 C CA . SER C 1 17 ? 28.023 165.384 27.492 1.00 70.30 17 SER C CA 1
ATOM 2239 C C . SER C 1 17 ? 26.526 165.560 27.715 1.00 70.30 17 SER C C 1
ATOM 2240 O O . SER C 1 17 ? 25.902 166.430 27.120 1.00 69.72 17 SER C O 1
ATOM 2243 N N . THR C 1 18 ? 25.957 164.729 28.575 1.00 72.11 18 THR C N 1
ATOM 2244 C CA . THR C 1 18 ? 24.529 164.758 28.845 1.00 74.79 18 THR C CA 1
ATOM 2245 C C . THR C 1 18 ? 24.101 165.749 29.922 1.00 76.63 18 THR C C 1
ATOM 2246 O O . THR C 1 18 ? 22.901 165.948 30.152 1.00 77.55 18 THR C O 1
ATOM 2250 N N . GLU C 1 19 ? 25.077 166.370 30.576 1.00 78.00 19 GLU C N 1
ATOM 2251 C CA . GLU C 1 19 ? 24.793 167.329 31.639 1.00 79.21 19 GLU C CA 1
ATOM 2252 C C . GLU C 1 19 ? 24.643 168.780 31.202 1.00 81.09 19 GLU C C 1
ATOM 2253 O O . GLU C 1 19 ? 25.278 169.231 30.239 1.00 81.33 19 GLU C O 1
ATOM 2259 N N . ASP C 1 20 ? 23.799 169.507 31.931 1.00 82.32 20 ASP C N 1
ATOM 2260 C CA . ASP C 1 20 ? 23.587 170.928 31.678 1.00 83.37 20 ASP C CA 1
ATOM 2261 C C . ASP C 1 20 ? 24.566 171.700 32.562 1.00 83.41 20 ASP C C 1
ATOM 2262 O O . ASP C 1 20 ? 24.377 171.772 33.778 1.00 84.16 20 ASP C O 1
ATOM 2267 N N . ARG C 1 21 ? 25.600 172.277 31.950 1.00 82.83 21 ARG C N 1
ATOM 2268 C CA . ARG C 1 21 ? 26.622 173.023 32.687 1.00 82.29 21 ARG C CA 1
ATOM 2269 C C . ARG C 1 21 ? 26.089 174.063 33.674 1.00 81.19 21 ARG C C 1
ATOM 2270 O O . ARG C 1 21 ? 26.723 174.339 34.699 1.00 80.66 21 ARG C O 1
ATOM 2278 N N . GLU C 1 22 ? 24.933 174.642 33.374 1.00 79.72 22 GLU C N 1
ATOM 2279 C CA . GLU C 1 22 ? 24.361 175.632 34.269 1.00 78.38 22 GLU C CA 1
ATOM 2280 C C . GLU C 1 22 ? 23.816 174.974 35.533 1.00 76.17 22 GLU C C 1
ATOM 2281 O O . GLU C 1 22 ? 24.087 175.426 36.637 1.00 74.16 22 GLU C O 1
ATOM 2287 N N . LYS C 1 23 ? 23.060 173.897 35.375 1.00 76.18 23 LYS C N 1
ATOM 2288 C CA . LYS C 1 23 ? 22.516 173.200 36.533 1.00 76.44 23 LYS C CA 1
ATOM 2289 C C . LYS C 1 23 ? 23.660 172.696 37.422 1.00 76.30 23 LYS C C 1
ATOM 2290 O O . LYS C 1 23 ? 23.531 172.635 38.647 1.00 74.63 23 LYS C O 1
ATOM 2296 N N . VAL C 1 24 ? 24.782 172.345 36.796 1.00 76.52 24 VAL C N 1
ATOM 2297 C CA . VAL C 1 24 ? 25.956 171.875 37.525 1.00 76.65 24 VAL C CA 1
ATOM 2298 C C . VAL C 1 24 ? 26.423 172.991 38.443 1.00 77.46 24 VAL C C 1
ATOM 2299 O O . VAL C 1 24 ? 26.670 172.769 39.626 1.00 77.95 24 VAL C O 1
ATOM 2303 N N . GLY C 1 25 ? 26.540 174.192 37.881 1.00 77.53 25 GLY C N 1
ATOM 2304 C CA . GLY C 1 25 ? 26.981 175.343 38.652 1.00 77.54 25 GLY C CA 1
ATOM 2305 C C . GLY C 1 25 ? 26.033 175.817 39.745 1.00 77.10 25 GLY C C 1
ATOM 2306 O O . GLY C 1 25 ? 26.482 176.330 40.774 1.00 76.27 25 GLY C O 1
ATOM 2307 N N . GLU C 1 26 ? 24.728 175.656 39.530 1.00 76.97 26 GLU C N 1
ATOM 2308 C CA . GLU C 1 26 ? 23.733 176.074 40.512 1.00 76.48 26 GLU C CA 1
ATOM 2309 C C . GLU C 1 26 ? 23.826 175.147 41.717 1.00 75.62 26 GLU C C 1
ATOM 2310 O O . GLU C 1 26 ? 23.321 175.452 42.791 1.00 75.79 26 GLU C O 1
ATOM 2316 N N . ALA C 1 27 ? 24.501 174.018 41.529 1.00 75.28 27 ALA C N 1
ATOM 2317 C CA . ALA C 1 27 ? 24.697 173.036 42.593 1.00 74.48 27 ALA C CA 1
ATOM 2318 C C . ALA C 1 27 ? 25.989 173.337 43.352 1.00 73.09 27 ALA C C 1
ATOM 2319 O O . ALA C 1 27 ? 26.176 172.896 44.485 1.00 73.81 27 ALA C O 1
ATOM 2321 N N . ILE C 1 28 ? 26.886 174.073 42.709 1.00 71.40 28 ILE C N 1
ATOM 2322 C CA . ILE C 1 28 ? 28.155 174.448 43.318 1.00 70.16 28 ILE C CA 1
ATOM 2323 C C . ILE C 1 28 ? 27.923 175.654 44.219 1.00 69.45 28 ILE C C 1
ATOM 2324 O O . ILE C 1 28 ? 28.450 175.731 45.329 1.00 69.13 28 ILE C O 1
ATOM 2329 N N . SER C 1 29 ? 27.117 176.588 43.725 1.00 68.37 29 SER C N 1
ATOM 2330 C CA . SER C 1 29 ? 26.783 177.805 44.448 1.00 67.00 29 SER C CA 1
ATOM 2331 C C . SER C 1 29 ? 26.120 177.528 45.795 1.00 66.28 29 SER C C 1
ATOM 2332 O O . SER C 1 29 ? 26.015 178.415 46.642 1.00 66.71 29 SER C O 1
ATOM 2335 N N . THR C 1 30 ? 25.661 176.297 45.980 1.00 65.75 30 THR C N 1
ATOM 2336 C CA . THR C 1 30 ? 25.011 175.874 47.222 1.00 65.27 30 THR C CA 1
ATOM 2337 C C . THR C 1 30 ? 25.998 175.944 48.392 1.00 64.86 30 THR C C 1
ATOM 2338 O O . THR C 1 30 ? 25.611 175.801 49.548 1.00 64.98 30 THR C O 1
ATOM 2342 N N . LEU C 1 31 ? 27.272 176.173 48.087 1.00 64.24 31 LEU C N 1
ATOM 2343 C CA . LEU C 1 31 ? 28.296 176.238 49.123 1.00 63.74 31 LEU C CA 1
ATOM 2344 C C . LEU C 1 31 ? 28.994 177.591 49.234 1.00 64.00 31 LEU C C 1
ATOM 2345 O O . LEU C 1 31 ? 29.948 177.738 49.993 1.00 63.32 31 LEU C O 1
ATOM 2350 N N . PHE C 1 32 ? 28.508 178.573 48.481 1.00 64.88 32 PHE C N 1
ATOM 2351 C CA . PHE C 1 32 ? 29.068 179.919 48.487 1.00 64.85 32 PHE C CA 1
ATOM 2352 C C . PHE C 1 32 ? 28.052 180.946 48.957 1.00 65.27 32 PHE C C 1
ATOM 2353 O O . PHE C 1 32 ? 27.094 181.230 48.241 1.00 66.18 32 PHE C O 1
ATOM 2361 N N . PRO C 1 33 ? 28.250 181.523 50.160 1.00 65.19 33 PRO C N 1
ATOM 2362 C CA . PRO C 1 33 ? 27.342 182.534 50.721 1.00 64.95 33 PRO C CA 1
ATOM 2363 C C . PRO C 1 33 ? 27.696 183.934 50.198 1.00 65.32 33 PRO C C 1
ATOM 2364 O O . PRO C 1 33 ? 27.475 184.936 50.874 1.00 66.13 33 PRO C O 1
ATOM 2368 N N . PHE C 1 34 ? 28.255 183.997 48.998 1.00 65.51 34 PHE C N 1
ATOM 2369 C CA . PHE C 1 34 ? 28.669 185.267 48.431 1.00 66.03 34 PHE C CA 1
ATOM 2370 C C . PHE C 1 34 ? 28.998 185.132 46.948 1.00 67.54 34 PHE C C 1
ATOM 2371 O O . PHE C 1 34 ? 28.777 184.088 46.347 1.00 68.81 34 PHE C O 1
ATOM 2379 N N . GLU C 1 35 ? 29.524 186.197 46.363 1.00 69.74 35 GLU C N 1
ATOM 2380 C CA . GLU C 1 35 ? 29.888 186.204 44.952 1.00 72.44 35 GLU C CA 1
ATOM 2381 C C . GLU C 1 35 ? 31.054 185.263 44.693 1.00 73.65 35 GLU C C 1
ATOM 2382 O O . GLU C 1 35 ? 31.884 185.019 45.578 1.00 74.60 35 GLU C O 1
ATOM 2388 N N . PHE C 1 36 ? 31.119 184.750 43.469 1.00 73.72 36 PHE C N 1
ATOM 2389 C CA . PHE C 1 36 ? 32.194 183.856 43.062 1.00 73.19 36 PHE C CA 1
ATOM 2390 C C . PHE C 1 36 ? 32.064 183.665 41.559 1.00 73.50 36 PHE C C 1
ATOM 2391 O O . PHE C 1 36 ? 30.993 183.879 40.991 1.00 73.56 36 PHE C O 1
ATOM 2399 N N . GLU C 1 37 ? 33.158 183.290 40.912 1.00 74.55 37 GLU C N 1
ATOM 2400 C CA . GLU C 1 37 ? 33.147 183.083 39.474 1.00 76.92 37 GLU C CA 1
ATOM 2401 C C . GLU C 1 37 ? 33.508 181.634 39.159 1.00 77.36 37 GLU C C 1
ATOM 2402 O O . GLU C 1 37 ? 34.158 180.971 39.963 1.00 78.39 37 GLU C O 1
ATOM 2408 N N . ILE C 1 38 ? 33.087 181.136 37.999 1.00 77.59 38 ILE C N 1
ATOM 2409 C CA . ILE C 1 38 ? 33.400 179.758 37.624 1.00 77.68 38 ILE C CA 1
ATOM 2410 C C . ILE C 1 38 ? 34.397 179.678 36.472 1.00 78.05 38 ILE C C 1
ATOM 2411 O O . ILE C 1 38 ? 34.150 180.203 35.384 1.00 77.60 38 ILE C O 1
ATOM 2416 N N . ALA C 1 39 ? 35.516 179.004 36.720 1.00 79.28 39 ALA C N 1
ATOM 2417 C CA . ALA C 1 39 ? 36.565 178.835 35.716 1.00 80.91 39 ALA C CA 1
ATOM 2418 C C . ALA C 1 39 ? 36.315 177.583 34.877 1.00 82.38 39 ALA C C 1
ATOM 2419 O O . ALA C 1 39 ? 36.682 176.477 35.279 1.00 84.07 39 ALA C O 1
ATOM 2421 N N . VAL C 1 40 ? 35.704 177.768 33.707 1.00 83.59 40 VAL C N 1
ATOM 2422 C CA . VAL C 1 40 ? 35.381 176.668 32.796 1.00 83.57 40 VAL C CA 1
ATOM 2423 C C . VAL C 1 40 ? 36.550 176.158 31.953 1.00 84.02 40 VAL C C 1
ATOM 2424 O O . VAL C 1 40 ? 36.986 176.819 31.013 1.00 83.51 40 VAL C O 1
ATOM 2428 N N . SER C 1 41 ? 37.029 174.965 32.288 1.00 85.26 41 SER C N 1
ATOM 2429 C CA . SER C 1 41 ? 38.141 174.333 31.581 1.00 86.40 41 SER C CA 1
ATOM 2430 C C . SER C 1 41 ? 37.736 173.710 30.235 1.00 86.74 41 SER C C 1
ATOM 2431 O O . SER C 1 41 ? 36.845 172.856 30.153 1.00 87.28 41 SER C O 1
ATOM 2434 N N . MET C 1 51 ? 34.250 165.624 28.130 1.00 88.27 51 MET C N 1
ATOM 2435 C CA . MET C 1 51 ? 33.612 166.359 29.218 1.00 88.48 51 MET C CA 1
ATOM 2436 C C . MET C 1 51 ? 34.435 167.572 29.643 1.00 88.41 51 MET C C 1
ATOM 2437 O O . MET C 1 51 ? 35.587 167.732 29.232 1.00 89.01 51 MET C O 1
ATOM 2442 N N . GLU C 1 52 ? 33.839 168.420 30.476 1.00 87.58 52 GLU C N 1
ATOM 2443 C CA . GLU C 1 52 ? 34.505 169.629 30.942 1.00 86.43 52 GLU C CA 1
ATOM 2444 C C . GLU C 1 52 ? 34.402 169.823 32.455 1.00 85.56 52 GLU C C 1
ATOM 2445 O O . GLU C 1 52 ? 33.455 169.363 33.095 1.00 85.26 52 GLU C O 1
ATOM 2451 N N . TYR C 1 53 ? 35.384 170.520 33.017 1.00 83.78 53 TYR C N 1
ATOM 2452 C CA . TYR C 1 53 ? 35.419 170.788 34.445 1.00 81.40 53 TYR C CA 1
ATOM 2453 C C . TYR C 1 53 ? 34.992 172.228 34.723 1.00 80.86 53 TYR C C 1
ATOM 2454 O O . TYR C 1 53 ? 35.075 173.092 33.847 1.00 80.73 53 TYR C O 1
ATOM 2456 N N . LEU C 1 54 ? 34.502 172.465 35.938 1.00 79.76 54 LEU C N 1
ATOM 2457 C CA . LEU C 1 54 ? 34.095 173.795 36.383 1.00 77.67 54 LEU C CA 1
ATOM 2458 C C . LEU C 1 54 ? 34.833 174.043 37.687 1.00 77.63 54 LEU C C 1
ATOM 2459 O O . LEU C 1 54 ? 34.738 173.242 38.618 1.00 77.68 54 LEU C O 1
ATOM 2464 N N . GLU C 1 55 ? 35.588 175.132 37.764 1.00 77.72 55 GLU C N 1
ATOM 2465 C CA . GLU C 1 55 ? 36.310 175.394 38.994 1.00 77.71 55 GLU C CA 1
ATOM 2466 C C . GLU C 1 55 ? 36.062 176.747 39.630 1.00 75.66 55 GLU C C 1
ATOM 2467 O O . GLU C 1 55 ? 35.570 177.677 38.999 1.00 75.56 55 GLU C O 1
ATOM 2473 N N . VAL C 1 56 ? 36.398 176.821 40.910 1.00 74.06 56 VAL C N 1
ATOM 2474 C CA . VAL C 1 56 ? 36.251 178.024 41.711 1.00 73.44 56 VAL C CA 1
ATOM 2475 C C . VAL C 1 56 ? 37.392 177.992 42.716 1.00 73.38 56 VAL C C 1
ATOM 2476 O O . VAL C 1 56 ? 37.730 176.929 43.236 1.00 73.81 56 VAL C O 1
ATOM 2480 N N . GLU C 1 57 ? 37.989 179.148 42.982 1.00 72.13 57 GLU C N 1
ATOM 2481 C CA . GLU C 1 57 ? 39.093 179.215 43.925 1.00 69.67 57 GLU C CA 1
ATOM 2482 C C . GLU C 1 57 ? 38.999 180.436 44.820 1.00 67.58 57 GLU C C 1
ATOM 2483 O O . GLU C 1 57 ? 38.771 181.541 44.340 1.00 67.14 57 GLU C O 1
ATOM 2489 N N . LEU C 1 58 ? 39.177 180.229 46.121 1.00 65.49 58 LEU C N 1
ATOM 2490 C CA . LEU C 1 58 ? 39.118 181.318 47.086 1.00 62.43 58 LEU C CA 1
ATOM 2491 C C . LEU C 1 58 ? 40.520 181.595 47.587 1.00 61.56 58 LEU C C 1
ATOM 2492 O O . LEU C 1 58 ? 41.257 180.668 47.955 1.00 59.88 58 LEU C O 1
ATOM 2497 N N . THR C 1 59 ? 40.876 182.881 47.599 1.00 61.26 59 THR C N 1
ATOM 2498 C CA . THR C 1 59 ? 42.197 183.329 48.039 1.00 59.34 59 THR C CA 1
ATOM 2499 C C . THR C 1 59 ? 42.116 184.315 49.204 1.00 57.79 59 THR C C 1
ATOM 2500 O O . THR C 1 59 ? 43.018 184.371 50.042 1.00 59.57 59 THR C O 1
ATOM 2504 N N . LYS C 1 60 ? 41.042 185.096 49.255 1.00 55.20 60 LYS C N 1
ATOM 2505 C CA . LYS C 1 60 ? 40.859 186.049 50.345 1.00 52.68 60 LYS C CA 1
ATOM 2506 C C . LYS C 1 60 ? 40.497 185.265 51.599 1.00 51.63 60 LYS C C 1
ATOM 2507 O O . LYS C 1 60 ? 39.615 184.408 51.558 1.00 51.44 60 LYS C O 1
ATOM 2513 N N . SER C 1 61 ? 41.165 185.552 52.711 1.00 50.55 61 SER C N 1
ATOM 2514 C CA . SER C 1 61 ? 40.871 184.838 53.949 1.00 51.04 61 SER C CA 1
ATOM 2515 C C . SER C 1 61 ? 39.404 185.026 54.340 1.00 50.91 61 SER C C 1
ATOM 2516 O O . SER C 1 61 ? 38.782 184.115 54.892 1.00 51.14 61 SER C O 1
ATOM 2519 N N . SER C 1 62 ? 38.860 186.210 54.060 1.00 49.62 62 SER C N 1
ATOM 2520 C CA . SER C 1 62 ? 37.467 186.526 54.379 1.00 48.11 62 SER C CA 1
ATOM 2521 C C . SER C 1 62 ? 36.572 185.454 53.800 1.00 48.35 62 SER C C 1
ATOM 2522 O O . SER C 1 62 ? 35.822 184.792 54.506 1.00 48.23 62 SER C O 1
ATOM 2525 N N . GLU C 1 63 ? 36.667 185.296 52.489 1.00 48.90 63 GLU C N 1
ATOM 2526 C CA . GLU C 1 63 ? 35.870 184.321 51.778 1.00 49.06 63 GLU C CA 1
ATOM 2527 C C . GLU C 1 63 ? 36.230 182.922 52.244 1.00 49.48 63 GLU C C 1
ATOM 2528 O O . GLU C 1 63 ? 35.347 182.103 52.501 1.00 50.23 63 GLU C O 1
ATOM 2534 N N . ILE C 1 64 ? 37.528 182.655 52.360 1.00 49.38 64 ILE C N 1
ATOM 2535 C CA . ILE C 1 64 ? 37.984 181.347 52.824 1.00 49.77 64 ILE C CA 1
ATOM 2536 C C . ILE C 1 64 ? 37.403 181.068 54.209 1.00 49.11 64 ILE C C 1
ATOM 2537 O O . ILE C 1 64 ? 37.082 179.930 54.541 1.00 49.02 64 ILE C O 1
ATOM 2542 N N . LYS C 1 65 ? 37.255 182.121 55.002 1.00 49.24 65 LYS C N 1
ATOM 2543 C CA . LYS C 1 65 ? 36.715 182.001 56.347 1.00 51.15 65 LYS C CA 1
ATOM 2544 C C . LYS C 1 65 ? 35.198 181.859 56.309 1.00 51.63 65 LYS C C 1
ATOM 2545 O O . LYS C 1 65 ? 34.623 181.040 57.021 1.00 51.07 65 LYS C O 1
ATOM 2551 N N . LYS C 1 66 ? 34.554 182.648 55.460 1.00 53.40 66 LYS C N 1
ATOM 2552 C CA . LYS C 1 66 ? 33.105 182.603 55.333 1.00 55.29 66 LYS C CA 1
ATOM 2553 C C . LYS C 1 66 ? 32.695 181.246 54.777 1.00 55.81 66 LYS C C 1
ATOM 2554 O O . LYS C 1 66 ? 31.676 180.678 55.167 1.00 57.20 66 LYS C O 1
ATOM 2560 N N . PHE C 1 67 ? 33.508 180.732 53.864 1.00 55.22 67 PHE C N 1
ATOM 2561 C CA . PHE C 1 67 ? 33.265 179.442 53.248 1.00 53.36 67 PHE C CA 1
ATOM 2562 C C . PHE C 1 67 ? 33.319 178.314 54.280 1.00 54.28 67 PHE C C 1
ATOM 2563 O O . PHE C 1 67 ? 32.399 177.506 54.381 1.00 54.31 67 PHE C O 1
ATOM 2571 N N . TRP C 1 68 ? 34.406 178.260 55.039 1.00 56.06 68 TRP C N 1
ATOM 2572 C CA . TRP C 1 68 ? 34.572 177.223 56.042 1.00 59.10 68 TRP C CA 1
ATOM 2573 C C . TRP C 1 68 ? 33.473 177.230 57.100 1.00 60.76 68 TRP C C 1
ATOM 2574 O O . TRP C 1 68 ? 33.043 176.172 57.570 1.00 60.45 68 TRP C O 1
ATOM 2585 N N . LYS C 1 69 ? 33.035 178.425 57.488 1.00 62.12 69 LYS C N 1
ATOM 2586 C CA . LYS C 1 69 ? 31.971 178.566 58.476 1.00 62.44 69 LYS C CA 1
ATOM 2587 C C . LYS C 1 69 ? 30.715 177.956 57.865 1.00 63.02 69 LYS C C 1
ATOM 2588 O O . LYS C 1 69 ? 30.275 176.878 58.260 1.00 63.23 69 LYS C O 1
ATOM 2594 N N . ASN C 1 70 ? 30.153 178.653 56.886 1.00 62.85 70 ASN C N 1
ATOM 2595 C CA . ASN C 1 70 ? 28.957 178.198 56.198 1.00 63.88 70 ASN C CA 1
ATOM 2596 C C . ASN C 1 70 ? 29.021 176.725 55.790 1.00 65.11 70 ASN C C 1
ATOM 2597 O O . ASN C 1 70 ? 27.989 176.057 55.690 1.00 64.73 70 ASN C O 1
ATOM 2602 N N . LEU C 1 71 ? 30.228 176.216 55.559 1.00 66.46 71 LEU C N 1
ATOM 2603 C CA . LEU C 1 71 ? 30.378 174.823 55.173 1.00 67.65 71 LEU C CA 1
ATOM 2604 C C . LEU C 1 71 ? 29.958 173.924 56.327 1.00 68.35 71 LEU C C 1
ATOM 2605 O O . LEU C 1 71 ? 28.983 173.195 56.210 1.00 68.71 71 LEU C O 1
ATOM 2610 N N . LEU C 1 72 ? 30.687 173.980 57.440 1.00 70.30 72 LEU C N 1
ATOM 2611 C CA . LEU C 1 72 ? 30.356 173.166 58.610 1.00 72.42 72 LEU C CA 1
ATOM 2612 C C . LEU C 1 72 ? 28.913 173.398 59.044 1.00 73.82 72 LEU C C 1
ATOM 2613 O O . LEU C 1 72 ? 28.276 172.516 59.622 1.00 73.48 72 LEU C O 1
ATOM 2618 N N . GLU C 1 73 ? 28.407 174.598 58.789 1.00 75.35 73 GLU C N 1
ATOM 2619 C CA . GLU C 1 73 ? 27.034 174.918 59.142 1.00 76.57 73 GLU C CA 1
ATOM 2620 C C . GLU C 1 73 ? 26.133 173.934 58.407 1.00 76.53 73 GLU C C 1
ATOM 2621 O O . GLU C 1 73 ? 25.407 173.151 59.025 1.00 76.79 73 GLU C O 1
ATOM 2627 N N . LEU C 1 74 ? 26.212 173.974 57.079 1.00 75.89 74 LEU C N 1
ATOM 2628 C CA . LEU C 1 74 ? 25.419 173.120 56.212 1.00 75.29 74 LEU C CA 1
ATOM 2629 C C . LEU C 1 74 ? 25.564 171.624 56.463 1.00 76.57 74 LEU C C 1
ATOM 2630 O O . LEU C 1 74 ? 24.563 170.914 56.522 1.00 77.40 74 LEU C O 1
ATOM 2635 N N . LEU C 1 75 ? 26.794 171.135 56.600 1.00 78.17 75 LEU C N 1
ATOM 2636 C CA . LEU C 1 75 ? 27.015 169.706 56.852 1.00 80.15 75 LEU C CA 1
ATOM 2637 C C . LEU C 1 75 ? 26.330 169.267 58.136 1.00 82.00 75 LEU C C 1
ATOM 2638 O O . LEU C 1 75 ? 25.715 168.202 58.192 1.00 82.95 75 LEU C O 1
ATOM 2643 N N . GLY C 1 76 ? 26.446 170.096 59.167 1.00 83.44 76 GLY C N 1
ATOM 2644 C CA . GLY C 1 76 ? 25.836 169.779 60.442 1.00 84.60 76 GLY C CA 1
ATOM 2645 C C . GLY C 1 76 ? 26.413 168.522 61.064 1.00 85.49 76 GLY C C 1
ATOM 2646 O O . GLY C 1 76 ? 27.626 168.423 61.278 1.00 84.79 76 GLY C O 1
ATOM 2647 N N . GLU C 1 77 ? 25.538 167.561 61.350 1.00 85.99 77 GLU C N 1
ATOM 2648 C CA . GLU C 1 77 ? 25.935 166.299 61.966 1.00 86.90 77 GLU C CA 1
ATOM 2649 C C . GLU C 1 77 ? 27.143 165.710 61.250 1.00 86.41 77 GLU C C 1
ATOM 2650 O O . GLU C 1 77 ? 28.113 165.291 61.883 1.00 85.56 77 GLU C O 1
ATOM 2656 N N . GLN C 1 78 ? 27.066 165.702 59.921 1.00 86.81 78 GLN C N 1
ATOM 2657 C CA . GLN C 1 78 ? 28.110 165.168 59.046 1.00 86.85 78 GLN C CA 1
ATOM 2658 C C . GLN C 1 78 ? 29.502 165.722 59.307 1.00 87.66 78 GLN C C 1
ATOM 2659 O O . GLN C 1 78 ? 30.504 165.089 58.960 1.00 86.92 78 GLN C O 1
ATOM 2665 N N . ALA C 1 79 ? 29.559 166.910 59.902 1.00 89.18 79 ALA C N 1
ATOM 2666 C CA . ALA C 1 79 ? 30.832 167.545 60.215 1.00 90.47 79 ALA C CA 1
ATOM 2667 C C . ALA C 1 79 ? 31.629 166.643 61.154 1.00 91.11 79 ALA C C 1
ATOM 2668 O O . ALA C 1 79 ? 32.859 166.726 61.216 1.00 90.85 79 ALA C O 1
ATOM 2670 N N . GLU C 1 80 ? 30.920 165.779 61.878 1.00 91.56 80 GLU C N 1
ATOM 2671 C CA . GLU C 1 80 ? 31.553 164.855 62.815 1.00 91.91 80 GLU C CA 1
ATOM 2672 C C . GLU C 1 80 ? 32.225 163.685 62.091 1.00 91.94 80 GLU C C 1
ATOM 2673 O O . GLU C 1 80 ? 33.226 163.147 62.564 1.00 92.02 80 GLU C O 1
ATOM 2675 N N . GLU C 1 81 ? 31.670 163.294 60.947 1.00 91.64 81 GLU C N 1
ATOM 2676 C CA . GLU C 1 81 ? 32.228 162.197 60.163 1.00 91.90 81 GLU C CA 1
ATOM 2677 C C . GLU C 1 81 ? 33.632 162.557 59.658 1.00 91.57 81 GLU C C 1
ATOM 2678 O O . GLU C 1 81 ? 34.567 161.753 59.741 1.00 90.63 81 GLU C O 1
ATOM 2684 N N . ILE C 1 82 ? 33.772 163.767 59.129 1.00 91.52 82 ILE C N 1
ATOM 2685 C CA . ILE C 1 82 ? 35.060 164.229 58.628 1.00 91.78 82 ILE C CA 1
ATOM 2686 C C . ILE C 1 82 ? 36.000 164.232 59.815 1.00 92.16 82 ILE C C 1
ATOM 2687 O O . ILE C 1 82 ? 37.111 163.695 59.764 1.00 91.66 82 ILE C O 1
ATOM 2692 N N . LEU C 1 83 ? 35.518 164.859 60.884 1.00 92.96 83 LEU C N 1
ATOM 2693 C CA . LEU C 1 83 ? 36.239 164.991 62.140 1.00 93.66 83 LEU C CA 1
ATOM 2694 C C . LEU C 1 83 ? 36.848 163.650 62.549 1.00 94.64 83 LEU C C 1
ATOM 2695 O O . LEU C 1 83 ? 37.848 163.604 63.277 1.00 94.76 83 LEU C O 1
ATOM 2700 N N . SER C 1 84 ? 36.238 162.569 62.057 1.00 94.91 84 SER C N 1
ATOM 2701 C CA . SER C 1 84 ? 36.666 161.197 62.341 1.00 94.26 84 SER C CA 1
ATOM 2702 C C . SER C 1 84 ? 37.878 160.784 61.520 1.00 94.20 84 SER C C 1
ATOM 2703 O O . SER C 1 84 ? 38.868 160.281 62.054 1.00 93.43 84 SER C O 1
ATOM 2706 N N . THR C 1 85 ? 37.783 161.003 60.215 1.00 94.68 85 THR C N 1
ATOM 2707 C CA . THR C 1 85 ? 38.839 160.630 59.283 1.00 95.33 85 THR C CA 1
ATOM 2708 C C . THR C 1 85 ? 39.613 161.795 58.669 1.00 94.85 85 THR C C 1
ATOM 2709 O O . THR C 1 85 ? 39.300 162.254 57.568 1.00 95.11 85 THR C O 1
ATOM 2713 N N . LEU C 1 86 ? 40.633 162.269 59.370 1.00 93.93 86 LEU C N 1
ATOM 2714 C CA . LEU C 1 86 ? 41.426 163.363 58.837 1.00 92.95 86 LEU C CA 1
ATOM 2715 C C . LEU C 1 86 ? 42.625 162.766 58.115 1.00 92.14 86 LEU C C 1
ATOM 2716 O O . LEU C 1 86 ? 42.806 162.991 56.922 1.00 91.97 86 LEU C O 1
ATOM 2721 N N . GLU C 1 87 ? 43.422 161.987 58.846 1.00 91.83 87 GLU C N 1
ATOM 2722 C CA . GLU C 1 87 ? 44.609 161.325 58.301 1.00 90.57 87 GLU C CA 1
ATOM 2723 C C . GLU C 1 87 ? 44.364 160.866 56.867 1.00 89.98 87 GLU C C 1
ATOM 2724 O O . GLU C 1 87 ? 45.251 160.932 56.014 1.00 88.87 87 GLU C O 1
ATOM 2730 N N . ASP C 1 88 ? 43.145 160.401 56.618 1.00 89.91 88 ASP C N 1
ATOM 2731 C CA . ASP C 1 88 ? 42.755 159.914 55.304 1.00 90.18 88 ASP C CA 1
ATOM 2732 C C . ASP C 1 88 ? 42.436 161.057 54.351 1.00 89.23 88 ASP C C 1
ATOM 2733 O O . ASP C 1 88 ? 43.096 161.211 53.322 1.00 89.82 88 ASP C O 1
ATOM 2738 N N . ARG C 1 89 ? 41.431 161.858 54.696 1.00 87.81 89 ARG C N 1
ATOM 2739 C CA . ARG C 1 89 ? 41.025 162.990 53.863 1.00 85.90 89 ARG C CA 1
ATOM 2740 C C . ARG C 1 89 ? 42.181 163.942 53.563 1.00 84.63 89 ARG C C 1
ATOM 2741 O O . ARG C 1 89 ? 42.260 164.507 52.471 1.00 84.09 89 ARG C O 1
ATOM 2749 N N . ILE C 1 90 ? 43.076 164.116 54.529 1.00 83.71 90 ILE C N 1
ATOM 2750 C CA . ILE C 1 90 ? 44.224 164.993 54.334 1.00 83.49 90 ILE C CA 1
ATOM 2751 C C . ILE C 1 90 ? 45.218 164.242 53.458 1.00 83.37 90 ILE C C 1
ATOM 2752 O O . ILE C 1 90 ? 45.587 163.109 53.771 1.00 83.84 90 ILE C O 1
ATOM 2757 N N . ASP C 1 91 ? 45.649 164.866 52.366 1.00 83.37 91 ASP C N 1
ATOM 2758 C CA . ASP C 1 91 ? 46.594 164.230 51.454 1.00 82.79 91 ASP C CA 1
ATOM 2759 C C . ASP C 1 91 ? 48.037 164.596 51.805 1.00 83.40 91 ASP C C 1
ATOM 2760 O O . ASP C 1 91 ? 48.301 165.160 52.867 1.00 83.54 91 ASP C O 1
ATOM 2765 N N . GLU C 1 92 ? 48.964 164.279 50.904 1.00 84.43 92 GLU C N 1
ATOM 2766 C CA . GLU C 1 92 ? 50.384 164.554 51.117 1.00 84.90 92 GLU C CA 1
ATOM 2767 C C . GLU C 1 92 ? 50.725 166.017 51.370 1.00 84.07 92 GLU C C 1
ATOM 2768 O O . GLU C 1 92 ? 51.321 166.333 52.396 1.00 83.46 92 GLU C O 1
ATOM 2774 N N . GLN C 1 93 ? 50.358 166.905 50.445 1.00 83.75 93 GLN C N 1
ATOM 2775 C CA . GLN C 1 93 ? 50.656 168.332 50.602 1.00 83.65 93 GLN C CA 1
ATOM 2776 C C . GLN C 1 93 ? 49.720 169.008 51.601 1.00 82.93 93 GLN C C 1
ATOM 2777 O O . GLN C 1 93 ? 49.375 170.184 51.434 1.00 83.48 93 GLN C O 1
ATOM 2783 N N . ASN C 1 94 ? 49.313 168.264 52.628 1.00 81.47 94 ASN C N 1
ATOM 2784 C CA . ASN C 1 94 ? 48.419 168.770 53.670 1.00 79.06 94 ASN C CA 1
ATOM 2785 C C . ASN C 1 94 ? 47.109 169.321 53.112 1.00 77.95 94 ASN C C 1
ATOM 2786 O O . ASN C 1 94 ? 46.470 170.163 53.745 1.00 78.83 94 ASN C O 1
ATOM 2791 N N . VAL C 1 95 ? 46.713 168.871 51.926 1.00 75.94 95 VAL C N 1
ATOM 2792 C CA . VAL C 1 95 ? 45.465 169.351 51.336 1.00 73.24 95 VAL C CA 1
ATOM 2793 C C . VAL C 1 95 ? 44.323 168.471 51.827 1.00 72.43 95 VAL C C 1
ATOM 2794 O O . VAL C 1 95 ? 44.364 167.247 51.709 1.00 72.07 95 VAL C O 1
ATOM 2798 N N . LEU C 1 96 ? 43.315 169.112 52.405 1.00 71.69 96 LEU C N 1
ATOM 2799 C CA . LEU C 1 96 ? 42.152 168.408 52.917 1.00 70.66 96 LEU C CA 1
ATOM 2800 C C . LEU C 1 96 ? 41.095 168.278 51.825 1.00 69.98 96 LEU C C 1
ATOM 2801 O O . LEU C 1 96 ? 40.857 169.212 51.048 1.00 69.43 96 LEU C O 1
ATOM 2806 N N . HIS C 1 97 ? 40.465 167.107 51.777 1.00 68.71 97 HIS C N 1
ATOM 2807 C CA . HIS C 1 97 ? 39.454 166.814 50.770 1.00 66.61 97 HIS C CA 1
ATOM 2808 C C . HIS C 1 97 ? 38.079 166.520 51.329 1.00 66.63 97 HIS C C 1
ATOM 2809 O O . HIS C 1 97 ? 37.919 165.825 52.332 1.00 66.19 97 HIS C O 1
ATOM 2816 N N . ILE C 1 98 ? 37.087 167.070 50.654 1.00 67.52 98 ILE C N 1
ATOM 2817 C CA . ILE C 1 98 ? 35.700 166.868 51.005 1.00 68.97 98 ILE C CA 1
ATOM 2818 C C . ILE C 1 98 ? 34.998 166.747 49.666 1.00 69.36 98 ILE C C 1
ATOM 2819 O O . ILE C 1 98 ? 35.076 167.652 48.835 1.00 70.49 98 ILE C O 1
ATOM 2824 N N . ARG C 1 99 ? 34.350 165.616 49.430 1.00 69.47 99 ARG C N 1
ATOM 2825 C CA . ARG C 1 99 ? 33.621 165.428 48.184 1.00 69.57 99 ARG C CA 1
ATOM 2826 C C . ARG C 1 99 ? 32.160 165.410 48.599 1.00 68.75 99 ARG C C 1
ATOM 2827 O O . ARG C 1 99 ? 31.822 164.844 49.635 1.00 67.70 99 ARG C O 1
ATOM 2829 N N . ILE C 1 100 ? 31.291 166.048 47.827 1.00 69.17 100 ILE C N 1
ATOM 2830 C CA . ILE C 1 100 ? 29.894 166.039 48.216 1.00 70.74 100 ILE C CA 1
ATOM 2831 C C . ILE C 1 100 ? 28.929 165.760 47.078 1.00 70.84 100 ILE C C 1
ATOM 2832 O O . ILE C 1 100 ? 29.228 166.002 45.905 1.00 70.03 100 ILE C O 1
ATOM 2837 N N . ASP C 1 101 ? 27.766 165.246 47.468 1.00 71.27 101 ASP C N 1
ATOM 2838 C CA . ASP C 1 101 ? 26.683 164.884 46.568 1.00 71.11 101 ASP C CA 1
ATOM 2839 C C . ASP C 1 101 ? 26.304 166.016 45.622 1.00 69.62 101 ASP C C 1
ATOM 2840 O O . ASP C 1 101 ? 25.665 166.983 46.022 1.00 68.27 101 ASP C O 1
ATOM 2845 N N . LYS C 1 102 ? 26.697 165.881 44.362 1.00 69.66 102 LYS C N 1
ATOM 2846 C CA . LYS C 1 102 ? 26.372 166.881 43.367 1.00 69.26 102 LYS C CA 1
ATOM 2847 C C . LYS C 1 102 ? 24.859 166.973 43.241 1.00 70.04 102 LYS C C 1
ATOM 2848 O O . LYS C 1 102 ? 24.305 168.066 43.127 1.00 71.31 102 LYS C O 1
ATOM 2854 N N . GLN C 1 103 ? 24.191 165.822 43.276 1.00 70.87 103 GLN C N 1
ATOM 2855 C CA . GLN C 1 103 ? 22.736 165.774 43.135 1.00 70.15 103 GLN C CA 1
ATOM 2856 C C . GLN C 1 103 ? 21.967 166.456 44.261 1.00 70.69 103 GLN C C 1
ATOM 2857 O O . GLN C 1 103 ? 21.050 167.244 43.999 1.00 71.21 103 GLN C O 1
ATOM 2863 N N . LYS C 1 104 ? 22.335 166.161 45.504 1.00 69.64 104 LYS C N 1
ATOM 2864 C CA . LYS C 1 104 ? 21.690 166.793 46.645 1.00 69.60 104 LYS C CA 1
ATOM 2865 C C . LYS C 1 104 ? 22.065 168.274 46.665 1.00 69.02 104 LYS C C 1
ATOM 2866 O O . LYS C 1 104 ? 21.257 169.130 47.015 1.00 67.97 104 LYS C O 1
ATOM 2872 N N . ALA C 1 105 ? 23.301 168.565 46.281 1.00 69.44 105 ALA C N 1
ATOM 2873 C CA . ALA C 1 105 ? 23.777 169.936 46.236 1.00 70.12 105 ALA C CA 1
ATOM 2874 C C . ALA C 1 105 ? 22.859 170.777 45.346 1.00 70.66 105 ALA C C 1
ATOM 2875 O O . ALA C 1 105 ? 22.394 171.839 45.754 1.00 70.43 105 ALA C O 1
ATOM 2877 N N . TYR C 1 106 ? 22.599 170.297 44.133 1.00 70.75 106 TYR C N 1
ATOM 2878 C CA . TYR C 1 106 ? 21.737 171.014 43.201 1.00 71.40 106 TYR C CA 1
ATOM 2879 C C . TYR C 1 106 ? 20.376 171.298 43.821 1.00 73.58 106 TYR C C 1
ATOM 2880 O O . TYR C 1 106 ? 19.673 172.228 43.409 1.00 73.87 106 TYR C O 1
ATOM 2889 N N . LEU C 1 107 ? 19.997 170.478 44.795 1.00 75.16 107 LEU C N 1
ATOM 2890 C CA . LEU C 1 107 ? 18.716 170.645 45.465 1.00 76.31 107 LEU C CA 1
ATOM 2891 C C . LEU C 1 107 ? 18.876 171.597 46.638 1.00 77.58 107 LEU C C 1
ATOM 2892 O O . LEU C 1 107 ? 17.928 172.267 47.034 1.00 79.29 107 LEU C O 1
ATOM 2897 N N . GLY C 1 108 ? 20.089 171.666 47.177 1.00 78.52 108 GLY C N 1
ATOM 2898 C CA . GLY C 1 108 ? 20.349 172.547 48.300 1.00 78.48 108 GLY C CA 1
ATOM 2899 C C . GLY C 1 108 ? 20.593 171.771 49.576 1.00 78.87 108 GLY C C 1
ATOM 2900 O O . GLY C 1 108 ? 19.894 171.943 50.574 1.00 79.19 108 GLY C O 1
ATOM 2901 N N . GLU C 1 109 ? 21.584 170.894 49.543 1.00 79.06 109 GLU C N 1
ATOM 2902 C CA . GLU C 1 109 ? 21.922 170.091 50.709 1.00 78.89 109 GLU C CA 1
ATOM 2903 C C . GLU C 1 109 ? 23.346 169.579 50.579 1.00 78.64 109 GLU C C 1
ATOM 2904 O O . GLU C 1 109 ? 23.743 169.016 49.551 1.00 78.95 109 GLU C O 1
ATOM 2910 N N . VAL C 1 110 ? 24.124 169.789 51.625 1.00 77.52 110 VAL C N 1
ATOM 2911 C CA . VAL C 1 110 ? 25.491 169.337 51.591 1.00 77.47 110 VAL C CA 1
ATOM 2912 C C . VAL C 1 110 ? 25.600 167.972 52.251 1.00 77.32 110 VAL C C 1
ATOM 2913 O O . VAL C 1 110 ? 25.226 167.785 53.413 1.00 76.97 110 VAL C O 1
ATOM 2917 N N . SER C 1 111 ? 26.095 167.011 51.479 1.00 76.54 111 SER C N 1
ATOM 2918 C CA . SER C 1 111 ? 26.272 165.666 51.980 1.00 75.94 111 SER C CA 1
ATOM 2919 C C . SER C 1 111 ? 27.503 164.992 51.398 1.00 74.21 111 SER C C 1
ATOM 2920 O O . SER C 1 111 ? 27.640 164.853 50.182 1.00 73.46 111 SER C O 1
ATOM 2923 N N . LEU C 1 112 ? 28.407 164.586 52.280 1.00 72.13 112 LEU C N 1
ATOM 2924 C CA . LEU C 1 112 ? 29.611 163.914 51.845 1.00 70.45 112 LEU C CA 1
ATOM 2925 C C . LEU C 1 112 ? 29.116 162.711 51.065 1.00 69.20 112 LEU C C 1
ATOM 2926 O O . LEU C 1 112 ? 28.101 162.119 51.414 1.00 69.18 112 LEU C O 1
ATOM 2931 N N . THR C 1 113 ? 29.817 162.362 49.997 1.00 69.44 113 THR C N 1
ATOM 2932 C CA . THR C 1 113 ? 29.418 161.229 49.182 1.00 68.43 113 THR C CA 1
ATOM 2933 C C . THR C 1 113 ? 30.625 160.402 48.775 1.00 68.56 113 THR C C 1
ATOM 2934 O O . THR C 1 113 ? 31.680 160.945 48.441 1.00 67.28 113 THR C O 1
ATOM 2938 N N . SER C 1 114 ? 30.462 159.082 48.829 1.00 69.53 114 SER C N 1
ATOM 2939 C CA . SER C 1 114 ? 31.512 158.157 48.429 1.00 70.39 114 SER C CA 1
ATOM 2940 C C . SER C 1 114 ? 31.345 157.951 46.930 1.00 70.02 114 SER C C 1
ATOM 2941 O O . SER C 1 114 ? 32.160 157.301 46.282 1.00 70.07 114 SER C O 1
ATOM 2944 N N . GLY C 1 115 ? 30.271 158.529 46.396 1.00 69.92 115 GLY C N 1
ATOM 2945 C CA . GLY C 1 115 ? 29.968 158.437 44.979 1.00 68.56 115 GLY C CA 1
ATOM 2946 C C . GLY C 1 115 ? 31.137 158.766 44.074 1.00 67.73 115 GLY C C 1
ATOM 2947 O O . GLY C 1 115 ? 32.125 159.355 44.507 1.00 67.59 115 GLY C O 1
ATOM 2948 N N . GLY C 1 116 ? 31.011 158.394 42.806 1.00 67.78 116 GLY C N 1
ATOM 2949 C CA . GLY C 1 116 ? 32.077 158.635 41.857 1.00 68.39 116 GLY C CA 1
ATOM 2950 C C . GLY C 1 116 ? 31.944 159.871 40.988 1.00 68.97 116 GLY C C 1
ATOM 2951 O O . GLY C 1 116 ? 32.633 159.970 39.971 1.00 69.22 116 GLY C O 1
ATOM 2952 N N . ASP C 1 117 ? 31.065 160.801 41.361 1.00 68.45 117 ASP C N 1
ATOM 2953 C CA . ASP C 1 117 ? 30.885 162.041 40.602 1.00 68.29 117 ASP C CA 1
ATOM 2954 C C . ASP C 1 117 ? 30.505 163.151 41.563 1.00 69.64 117 ASP C C 1
ATOM 2955 O O . ASP C 1 117 ? 29.464 163.795 41.415 1.00 69.31 117 ASP C O 1
ATOM 2960 N N . PRO C 1 118 ? 31.360 163.404 42.561 1.00 70.07 118 PRO C N 1
ATOM 2961 C CA . PRO C 1 118 ? 31.073 164.449 43.541 1.00 72.06 118 PRO C CA 1
ATOM 2962 C C . PRO C 1 118 ? 31.497 165.839 43.090 1.00 72.96 118 PRO C C 1
ATOM 2963 O O . PRO C 1 118 ? 31.911 166.056 41.941 1.00 72.35 118 PRO C O 1
ATOM 2967 N N . ILE C 1 119 ? 31.358 166.775 44.020 1.00 73.05 119 ILE C N 1
ATOM 2968 C CA . ILE C 1 119 ? 31.772 168.150 43.819 1.00 72.76 119 ILE C CA 1
ATOM 2969 C C . ILE C 1 119 ? 32.940 168.176 44.793 1.00 71.91 119 ILE C C 1
ATOM 2970 O O . ILE C 1 119 ? 32.750 168.289 46.003 1.00 72.43 119 ILE C O 1
ATOM 2975 N N . ALA C 1 120 ? 34.145 168.014 44.262 1.00 69.34 120 ALA C N 1
ATOM 2976 C CA . ALA C 1 120 ? 35.333 167.988 45.092 1.00 67.65 120 ALA C CA 1
ATOM 2977 C C . ALA C 1 120 ? 35.580 169.331 45.735 1.00 66.88 120 ALA C C 1
ATOM 2978 O O . ALA C 1 120 ? 35.511 170.369 45.075 1.00 66.92 120 ALA C O 1
ATOM 2980 N N . VAL C 1 121 ? 35.862 169.298 47.031 1.00 65.58 121 VAL C N 1
ATOM 2981 C CA . VAL C 1 121 ? 36.148 170.503 47.783 1.00 64.47 121 VAL C CA 1
ATOM 2982 C C . VAL C 1 121 ? 37.444 170.280 48.547 1.00 65.31 121 VAL C C 1
ATOM 2983 O O . VAL C 1 121 ? 37.485 169.527 49.522 1.00 65.28 121 VAL C O 1
ATOM 2987 N N . LYS C 1 122 ? 38.515 170.913 48.092 1.00 66.68 122 LYS C N 1
ATOM 2988 C CA . LYS C 1 122 ? 39.7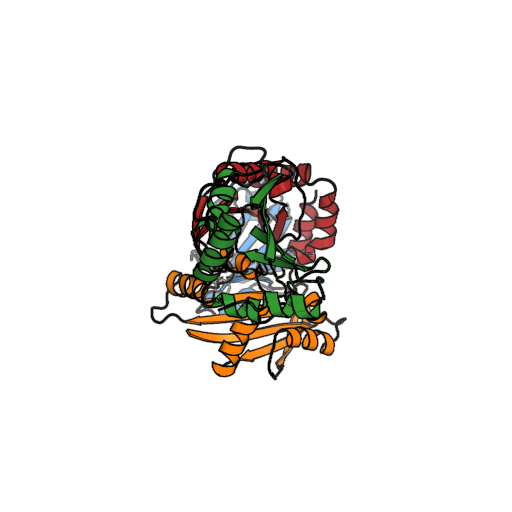85 170.771 48.784 1.00 67.79 122 LYS C CA 1
ATOM 2989 C C . LYS C 1 122 ? 40.343 172.142 49.193 1.00 66.67 122 LYS C C 1
ATOM 2990 O O . LYS C 1 122 ? 40.080 173.170 48.558 1.00 63.65 122 LYS C O 1
ATOM 2996 N N . LEU C 1 123 ? 41.101 172.137 50.281 1.00 66.92 123 LEU C N 1
ATOM 2997 C CA . LEU C 1 123 ? 41.698 173.345 50.805 1.00 68.69 123 LEU C CA 1
ATOM 2998 C C . LEU C 1 123 ? 43.041 173.017 51.448 1.00 70.28 123 LEU C C 1
ATOM 2999 O O . LEU C 1 123 ? 43.142 172.096 52.259 1.00 68.60 123 LEU C O 1
ATOM 3004 N N . ARG C 1 124 ? 44.075 173.767 51.079 1.00 73.72 124 ARG C N 1
ATOM 3005 C CA . ARG C 1 124 ? 45.398 173.528 51.635 1.00 78.44 124 ARG C CA 1
ATOM 3006 C C . ARG C 1 124 ? 45.552 174.121 53.029 1.00 80.71 124 ARG C C 1
ATOM 3007 O O . ARG C 1 124 ? 45.225 175.283 53.264 1.00 80.67 124 ARG C O 1
ATOM 3015 N N . LEU C 1 125 ? 46.063 173.314 53.949 1.00 83.30 125 LEU C N 1
ATOM 3016 C CA . LEU C 1 125 ? 46.267 173.760 55.317 1.00 85.75 125 LEU C CA 1
ATOM 3017 C C . LEU C 1 125 ? 47.744 174.083 55.511 1.00 87.45 125 LEU C C 1
ATOM 3018 O O . LEU C 1 125 ? 48.615 173.413 54.936 1.00 87.65 125 LEU C O 1
ATOM 3023 N N . VAL C 1 126 ? 48.025 175.107 56.316 1.00 88.73 126 VAL C N 1
ATOM 3024 C CA . VAL C 1 126 ? 49.406 175.521 56.563 1.00 89.54 126 VAL C CA 1
ATOM 3025 C C . VAL C 1 126 ? 49.733 175.715 58.050 1.00 90.57 126 VAL C C 1
ATOM 3026 O O . VAL C 1 126 ? 49.117 176.531 58.740 1.00 89.22 126 VAL C O 1
ATOM 3030 N N . THR C 1 127 ? 50.713 174.944 58.524 1.00 92.65 127 THR C N 1
ATOM 3031 C CA . THR C 1 127 ? 51.185 174.987 59.910 1.00 94.15 127 THR C CA 1
ATOM 3032 C C . THR C 1 127 ? 52.624 175.526 59.899 1.00 95.36 127 THR C C 1
ATOM 3033 O O . THR C 1 127 ? 53.207 175.715 58.828 1.00 95.27 127 THR C O 1
ATOM 3037 N N . TYR C 1 128 ? 53.197 175.783 61.073 1.00 96.80 128 TYR C N 1
ATOM 3038 C CA . TYR C 1 128 ? 54.549 176.332 61.131 1.00 98.65 128 TYR C CA 1
ATOM 3039 C C . TYR C 1 128 ? 55.574 175.576 61.985 1.00 99.69 128 TYR C C 1
ATOM 3040 O O . TYR C 1 128 ? 55.699 175.829 63.184 1.00 99.41 128 TYR C O 1
ATOM 3049 N N . PRO C 1 129 ? 56.325 174.639 61.367 1.00 100.89 129 PRO C N 1
ATOM 3050 C CA . PRO C 1 129 ? 56.213 174.303 59.937 1.00 101.06 129 PRO C CA 1
ATOM 3051 C C . PRO C 1 129 ? 55.068 173.312 59.692 1.00 100.54 129 PRO C C 1
ATOM 3052 O O . PRO C 1 129 ? 54.516 172.736 60.639 1.00 100.08 129 PRO C O 1
ATOM 3056 N N . SER C 1 130 ? 54.719 173.114 58.424 1.00 99.92 130 SER C N 1
ATOM 3057 C CA . SER C 1 130 ? 53.642 172.196 58.069 1.00 99.24 130 SER C CA 1
ATOM 3058 C C . SER C 1 130 ? 53.991 170.758 58.464 1.00 98.87 130 SER C C 1
ATOM 3059 O O . SER C 1 130 ? 54.170 169.888 57.610 1.00 98.95 130 SER C O 1
ATOM 3062 N N . LYS C 1 131 ? 54.091 170.523 59.770 1.00 98.03 131 LYS C N 1
ATOM 3063 C CA . LYS C 1 131 ? 54.405 169.201 60.295 1.00 96.72 131 LYS C CA 1
ATOM 3064 C C . LYS C 1 131 ? 53.118 168.383 60.325 1.00 95.84 131 LYS C C 1
ATOM 3065 O O . LYS C 1 131 ? 52.162 168.742 61.014 1.00 95.42 131 LYS C O 1
ATOM 3067 N N . ARG C 1 132 ? 53.104 167.288 59.570 1.00 94.87 132 ARG C N 1
ATOM 3068 C CA . ARG C 1 132 ? 51.946 166.402 59.479 1.00 93.37 132 ARG C CA 1
ATOM 3069 C C . ARG C 1 132 ? 51.245 166.142 60.812 1.00 92.50 132 ARG C C 1
ATOM 3070 O O . ARG C 1 132 ? 50.104 165.682 60.836 1.00 92.00 132 ARG C O 1
ATOM 3072 N N . GLU C 1 133 ? 51.926 166.435 61.917 1.00 92.01 133 GLU C N 1
ATOM 3073 C CA . GLU C 1 133 ? 51.358 166.227 63.246 1.00 91.88 133 GLU C CA 1
ATOM 3074 C C . GLU C 1 133 ? 50.551 167.442 63.689 1.00 91.33 133 GLU C C 1
ATOM 3075 O O . GLU C 1 133 ? 49.391 167.317 64.087 1.00 90.97 133 GLU C O 1
ATOM 3077 N N . LYS C 1 134 ? 51.172 168.616 63.616 1.00 90.95 134 LYS C N 1
ATOM 3078 C CA . LYS C 1 134 ? 50.519 169.861 64.008 1.00 90.61 134 LYS C CA 1
ATOM 3079 C C . LYS C 1 134 ? 49.467 170.258 62.973 1.00 90.80 134 LYS C C 1
ATOM 3080 O O . LYS C 1 134 ? 48.510 170.981 63.281 1.00 90.42 134 LYS C O 1
ATOM 3082 N N . VAL C 1 135 ? 49.658 169.776 61.744 1.00 90.65 135 VAL C N 1
ATOM 3083 C CA . VAL C 1 135 ? 48.744 170.055 60.642 1.00 90.12 135 VAL C CA 1
ATOM 3084 C C . VAL C 1 135 ? 47.437 169.308 60.881 1.00 90.82 135 VAL C C 1
ATOM 3085 O O . VAL C 1 135 ? 46.349 169.846 60.660 1.00 90.95 135 VAL C O 1
ATOM 3089 N N . ILE C 1 136 ? 47.552 168.066 61.340 1.00 91.22 136 ILE C N 1
ATOM 3090 C CA . ILE C 1 136 ? 46.378 167.250 61.618 1.00 92.49 136 ILE C CA 1
ATOM 3091 C C . ILE C 1 136 ? 45.637 167.827 62.818 1.00 92.08 136 ILE C C 1
ATOM 3092 O O . ILE C 1 136 ? 44.405 167.756 62.896 1.00 92.03 136 ILE C O 1
ATOM 3097 N N . GLU C 1 137 ? 46.400 168.393 63.751 1.00 91.36 137 GLU C N 1
ATOM 3098 C CA . GLU C 1 137 ? 45.826 168.995 64.948 1.00 90.80 137 GLU C CA 1
ATOM 3099 C C . GLU C 1 137 ? 45.035 170.236 64.542 1.00 90.72 137 GLU C C 1
ATOM 3100 O O . GLU C 1 137 ? 43.911 170.447 65.004 1.00 90.18 137 GLU C O 1
ATOM 3102 N N . PHE C 1 138 ? 45.627 171.056 63.675 1.00 90.34 138 PHE C N 1
ATOM 3103 C CA . PHE C 1 138 ? 44.968 172.266 63.200 1.00 90.35 138 PHE C CA 1
ATOM 3104 C C . PHE C 1 138 ? 43.725 171.872 62.418 1.00 89.79 138 PHE C C 1
ATOM 3105 O O . PHE C 1 138 ? 42.674 172.496 62.543 1.00 88.53 138 PHE C O 1
ATOM 3113 N N . ALA C 1 139 ? 43.857 170.823 61.615 1.00 89.94 139 ALA C N 1
ATOM 3114 C CA . ALA C 1 139 ? 42.749 170.326 60.814 1.00 90.39 139 ALA C CA 1
ATOM 3115 C C . ALA C 1 139 ? 41.556 170.014 61.707 1.00 90.43 139 ALA C C 1
ATOM 3116 O O . ALA C 1 139 ? 40.421 170.353 61.380 1.00 89.38 139 ALA C O 1
ATOM 3118 N N . ARG C 1 140 ? 41.819 169.373 62.841 1.00 92.02 140 ARG C N 1
ATOM 3119 C CA . ARG C 1 140 ? 40.758 169.006 63.776 1.00 94.05 140 ARG C CA 1
ATOM 3120 C C . ARG C 1 140 ? 40.111 170.244 64.389 1.00 94.75 140 ARG C C 1
ATOM 3121 O O . ARG C 1 140 ? 39.286 170.153 65.303 1.00 93.60 140 ARG C O 1
ATOM 3129 N N . GLU C 1 141 ? 40.511 171.397 63.864 1.00 95.92 141 GLU C N 1
ATOM 3130 C CA . GLU C 1 141 ? 40.017 172.701 64.281 1.00 96.77 141 GLU C CA 1
ATOM 3131 C C . GLU C 1 141 ? 38.530 172.715 64.606 1.00 98.71 141 GLU C C 1
ATOM 3132 O O . GLU C 1 141 ? 38.084 173.523 65.419 1.00 99.88 141 GLU C O 1
ATOM 3138 N N . LEU C 1 142 ? 37.772 171.828 63.961 1.00 99.94 142 LEU C N 1
ATOM 3139 C CA . LEU C 1 142 ? 36.319 171.746 64.144 1.00 100.59 142 LEU C CA 1
ATOM 3140 C C . LEU C 1 142 ? 35.753 172.093 65.520 1.00 101.21 142 LEU C C 1
ATOM 3141 O O . LEU C 1 142 ? 36.307 171.732 66.564 1.00 99.33 142 LEU C O 1
ATOM 3146 N N . CYS C 1 143 ? 34.627 172.800 65.492 1.00 101.68 143 CYS C N 1
ATOM 3147 C CA . CYS C 1 143 ? 33.955 173.242 66.701 1.00 101.85 143 CYS C CA 1
ATOM 3148 C C . CYS C 1 143 ? 32.438 173.159 66.533 1.00 101.58 143 CYS C C 1
ATOM 3149 O O . CYS C 1 143 ? 31.795 172.405 67.299 1.00 100.59 143 CYS C O 1
ATOM 3152 N N . LYS D 1 3 ? 14.892 129.849 15.275 1.00 56.10 3 LYS D N 1
ATOM 3153 C CA . LYS D 1 3 ? 13.545 130.441 14.983 1.00 56.71 3 LYS D CA 1
ATOM 3154 C C . LYS D 1 3 ? 12.785 130.893 16.236 1.00 56.98 3 LYS D C 1
ATOM 3155 O O . LYS D 1 3 ? 12.873 130.286 17.303 1.00 57.05 3 LYS D O 1
ATOM 3161 N N . GLY D 1 4 ? 12.026 131.969 16.072 1.00 58.18 4 GLY D N 1
ATOM 3162 C CA . GLY D 1 4 ? 11.243 132.546 17.147 1.00 57.84 4 GLY D CA 1
ATOM 3163 C C . GLY D 1 4 ? 11.129 134.018 16.802 1.00 57.70 4 GLY D C 1
ATOM 3164 O O . GLY D 1 4 ? 11.504 134.427 15.695 1.00 55.65 4 GLY D O 1
ATOM 3165 N N . LYS D 1 5 ? 10.606 134.820 17.721 1.00 58.39 5 LYS D N 1
ATOM 3166 C CA . LYS D 1 5 ? 10.501 136.249 17.459 1.00 58.79 5 LYS D CA 1
ATOM 3167 C C . LYS D 1 5 ? 10.793 137.083 18.705 1.00 59.36 5 LYS D C 1
ATOM 3168 O O . LYS D 1 5 ? 10.874 136.556 19.829 1.00 57.91 5 LYS D O 1
ATOM 3174 N N . ILE D 1 6 ? 10.968 138.385 18.480 1.00 59.10 6 ILE D N 1
ATOM 3175 C CA . ILE D 1 6 ? 11.226 139.340 19.548 1.00 58.49 6 ILE D CA 1
ATOM 3176 C C . ILE D 1 6 ? 9.892 140.011 19.864 1.00 59.39 6 ILE D C 1
ATOM 3177 O O . ILE D 1 6 ? 9.547 141.019 19.260 1.00 60.77 6 ILE D O 1
ATOM 3182 N N . GLU D 1 7 ? 9.133 139.449 20.796 1.00 60.66 7 GLU D N 1
ATOM 3183 C CA . GLU D 1 7 ? 7.839 140.020 21.159 1.00 62.00 7 GLU D CA 1
ATOM 3184 C C . GLU D 1 7 ? 7.895 141.556 21.254 1.00 62.92 7 GLU D C 1
ATOM 3185 O O . GLU D 1 7 ? 7.027 142.242 20.709 1.00 65.51 7 GLU D O 1
ATOM 3191 N N . TRP D 1 8 ? 8.902 142.096 21.945 1.00 61.80 8 TRP D N 1
ATOM 3192 C CA . TRP D 1 8 ? 9.063 143.553 22.074 1.00 59.76 8 TRP D CA 1
ATOM 3193 C C . TRP D 1 8 ? 10.496 144.003 22.325 1.00 60.27 8 TRP D C 1
ATOM 3194 O O . TRP D 1 8 ? 11.413 143.187 22.403 1.00 60.10 8 TRP D O 1
ATOM 3205 N N . VAL D 1 9 ? 10.665 145.317 22.456 1.00 60.65 9 VAL D N 1
ATOM 3206 C CA . VAL D 1 9 ? 11.966 145.935 22.708 1.00 61.84 9 VAL D CA 1
ATOM 3207 C C . VAL D 1 9 ? 11.821 147.203 23.539 1.00 61.50 9 VAL D C 1
ATOM 3208 O O . VAL D 1 9 ? 11.125 148.135 23.147 1.00 60.82 9 VAL D O 1
ATOM 3212 N N . ARG D 1 10 ? 12.499 147.233 24.679 1.00 62.35 10 ARG D N 1
ATOM 3213 C CA . ARG D 1 10 ? 12.456 148.390 25.564 1.00 62.13 10 ARG D CA 1
ATOM 3214 C C . ARG D 1 10 ? 13.833 149.047 25.721 1.00 61.35 10 ARG D C 1
ATOM 3215 O O . ARG D 1 10 ? 14.822 148.391 26.040 1.00 60.14 10 ARG D O 1
ATOM 3223 N N . VAL D 1 11 ? 13.876 150.350 25.450 1.00 61.85 11 VAL D N 1
ATOM 3224 C CA . VAL D 1 11 ? 15.100 151.150 25.540 1.00 62.22 11 VAL D CA 1
ATOM 3225 C C . VAL D 1 11 ? 14.896 152.238 26.587 1.00 62.64 11 VAL D C 1
ATOM 3226 O O . VAL D 1 11 ? 14.058 153.118 26.420 1.00 62.51 11 VAL D O 1
ATOM 3230 N N . SER D 1 12 ? 15.671 152.181 27.662 1.00 63.61 12 SER D N 1
ATOM 3231 C CA . SER D 1 12 ? 15.525 153.158 28.721 1.00 64.39 12 SER D CA 1
ATOM 3232 C C . SER D 1 12 ? 16.813 153.738 29.278 1.00 65.44 12 SER D C 1
ATOM 3233 O O . SER D 1 12 ? 17.895 153.166 29.152 1.00 64.69 12 SER D O 1
ATOM 3236 N N . ALA D 1 13 ? 16.655 154.900 29.902 1.00 67.50 13 ALA D N 1
ATOM 3237 C CA . ALA D 1 13 ? 17.743 155.641 30.523 1.00 67.97 13 ALA D CA 1
ATOM 3238 C C . ALA D 1 13 ? 17.145 156.484 31.645 1.00 68.13 13 ALA D C 1
ATOM 3239 O O . ALA D 1 13 ? 15.925 156.631 31.744 1.00 68.34 13 ALA D O 1
ATOM 3241 N N . VAL D 1 14 ? 18.009 157.019 32.497 1.00 69.11 14 VAL D N 1
ATOM 3242 C CA . VAL D 1 14 ? 17.571 157.856 33.603 1.00 69.10 14 VAL D CA 1
ATOM 3243 C C . VAL D 1 14 ? 18.162 159.255 33.458 1.00 70.44 14 VAL D C 1
ATOM 3244 O O . VAL D 1 14 ? 19.258 159.434 32.909 1.00 70.22 14 VAL D O 1
ATOM 3248 N N . VAL D 1 15 ? 17.414 160.243 33.939 1.00 71.43 15 VAL D N 1
ATOM 3249 C CA . VAL D 1 15 ? 17.837 161.633 33.879 1.00 71.91 15 VAL D CA 1
ATOM 3250 C C . VAL D 1 15 ? 17.985 162.155 35.299 1.00 72.11 15 VAL D C 1
ATOM 3251 O O . VAL D 1 15 ? 17.024 162.181 36.072 1.00 71.88 15 VAL D O 1
ATOM 3255 N N . HIS D 1 16 ? 19.204 162.561 35.632 1.00 72.65 16 HIS D N 1
ATOM 3256 C CA . HIS D 1 16 ? 19.504 163.088 36.954 1.00 73.38 16 HIS D CA 1
ATOM 3257 C C . HIS D 1 16 ? 19.271 164.603 37.020 1.00 73.25 16 HIS D C 1
ATOM 3258 O O . HIS D 1 16 ? 19.236 165.284 35.991 1.00 71.96 16 HIS D O 1
ATOM 3265 N N . SER D 1 17 ? 19.110 165.107 38.243 1.00 73.74 17 SER D N 1
ATOM 3266 C CA . SER D 1 17 ? 18.854 166.523 38.513 1.00 74.27 17 SER D CA 1
ATOM 3267 C C . SER D 1 17 ? 19.760 167.476 37.735 1.00 75.43 17 SER D C 1
ATOM 3268 O O . SER D 1 17 ? 19.344 168.558 37.322 1.00 75.61 17 SER D O 1
ATOM 3271 N N . THR D 1 18 ? 21.002 167.062 37.537 1.00 77.06 18 THR D N 1
ATOM 3272 C CA . THR D 1 18 ? 21.980 167.860 36.811 1.00 78.64 18 THR D CA 1
ATOM 3273 C C . THR D 1 18 ? 21.848 167.688 35.293 1.00 79.95 18 THR D C 1
ATOM 3274 O O . THR D 1 18 ? 22.421 168.458 34.510 1.00 79.49 18 THR D O 1
ATOM 3278 N N . GLU D 1 19 ? 21.076 166.677 34.894 1.00 80.99 19 GLU D N 1
ATOM 3279 C CA . GLU D 1 19 ? 20.877 166.328 33.490 1.00 80.78 19 GLU D CA 1
ATOM 3280 C C . GLU D 1 19 ? 19.786 167.030 32.687 1.00 81.32 19 GLU D C 1
ATOM 3281 O O . GLU D 1 19 ? 18.806 167.547 33.237 1.00 80.04 19 GLU D O 1
ATOM 3287 N N . ASP D 1 20 ? 19.981 167.003 31.367 1.00 82.20 20 ASP D N 1
ATOM 3288 C CA . ASP D 1 20 ? 19.074 167.616 30.398 1.00 83.49 20 ASP D CA 1
ATOM 3289 C C . ASP D 1 20 ? 18.330 166.567 29.569 1.00 83.91 20 ASP D C 1
ATOM 3290 O O . ASP D 1 20 ? 18.934 165.850 28.770 1.00 83.94 20 ASP D O 1
ATOM 3295 N N . ARG D 1 21 ? 17.016 166.490 29.766 1.00 84.10 21 ARG D N 1
ATOM 3296 C CA . ARG D 1 21 ? 16.179 165.535 29.048 1.00 84.24 21 ARG D CA 1
ATOM 3297 C C . ARG D 1 21 ? 16.446 165.524 27.549 1.00 84.01 21 ARG D C 1
ATOM 3298 O O . ARG D 1 21 ? 16.665 164.467 26.959 1.00 84.95 21 ARG D O 1
ATOM 3306 N N . GLU D 1 22 ? 16.425 166.700 26.933 1.00 83.06 22 GLU D N 1
ATOM 3307 C CA . GLU D 1 22 ? 16.655 166.802 25.501 1.00 82.17 22 GLU D CA 1
ATOM 3308 C C . GLU D 1 22 ? 18.024 166.256 25.103 1.00 82.05 22 GLU D C 1
ATOM 3309 O O . GLU D 1 22 ? 18.151 165.585 24.085 1.00 82.09 22 GLU D O 1
ATOM 3311 N N . LYS D 1 23 ? 19.050 166.530 25.901 1.00 81.76 23 LYS D N 1
ATOM 3312 C CA . LYS D 1 23 ? 20.390 166.038 25.578 1.00 81.48 23 LYS D CA 1
ATOM 3313 C C . LYS D 1 23 ? 20.417 164.511 25.626 1.00 81.47 23 LYS D C 1
ATOM 3314 O O . LYS D 1 23 ? 20.997 163.863 24.750 1.00 80.93 23 LYS D O 1
ATOM 3316 N N . VAL D 1 24 ? 19.779 163.949 26.652 1.00 81.79 24 VAL D N 1
ATOM 3317 C CA . VAL D 1 24 ? 19.711 162.500 26.848 1.00 81.89 24 VAL D CA 1
ATOM 3318 C C . VAL D 1 24 ? 18.853 161.854 25.769 1.00 81.62 24 VAL D C 1
ATOM 3319 O O . VAL D 1 24 ? 19.279 160.892 25.125 1.00 79.73 24 VAL D O 1
ATOM 3323 N N . GLY D 1 25 ? 17.644 162.388 25.586 1.00 82.11 25 GLY D N 1
ATOM 3324 C CA . GLY D 1 25 ? 16.742 161.869 24.574 1.00 82.60 25 GLY D CA 1
ATOM 3325 C C . GLY D 1 25 ? 17.476 161.711 23.255 1.00 83.26 25 GLY D C 1
ATOM 3326 O O . GLY D 1 25 ? 17.104 160.891 22.410 1.00 83.16 25 GLY D O 1
ATOM 3327 N N . GLU D 1 26 ? 18.532 162.505 23.087 1.00 83.15 26 GLU D N 1
ATOM 3328 C CA . GLU D 1 26 ? 19.355 162.479 21.883 1.00 82.37 26 GLU D CA 1
ATOM 3329 C C . GLU D 1 26 ? 20.322 161.303 21.913 1.00 81.38 26 GLU D C 1
ATOM 3330 O O . GLU D 1 26 ? 20.504 160.622 20.906 1.00 81.24 26 GLU D O 1
ATOM 3336 N N . ALA D 1 27 ? 20.949 161.074 23.064 1.00 79.79 27 ALA D N 1
ATOM 3337 C CA . ALA D 1 27 ? 21.872 159.961 23.200 1.00 78.03 27 ALA D CA 1
ATOM 3338 C C . ALA D 1 27 ? 21.053 158.685 22.996 1.00 78.42 27 ALA D C 1
ATOM 3339 O O . ALA D 1 27 ? 21.590 157.643 22.616 1.00 78.60 27 ALA D O 1
ATOM 3341 N N . ILE D 1 28 ? 19.747 158.782 23.248 1.00 77.71 28 ILE D N 1
ATOM 3342 C CA . ILE D 1 28 ? 18.826 157.658 23.079 1.00 76.92 28 ILE D CA 1
ATOM 3343 C C . ILE D 1 28 ? 18.609 157.419 21.590 1.00 78.06 28 ILE D C 1
ATOM 3344 O O . ILE D 1 28 ? 18.732 156.299 21.107 1.00 79.84 28 ILE D O 1
ATOM 3349 N N . SER D 1 29 ? 18.282 158.484 20.866 1.00 78.26 29 SER D N 1
ATOM 3350 C CA . SER D 1 29 ? 18.020 158.388 19.440 1.00 77.63 29 SER D CA 1
ATOM 3351 C C . SER D 1 29 ? 19.182 157.845 18.630 1.00 76.81 29 SER D C 1
ATOM 3352 O O . SER D 1 29 ? 18.969 157.355 17.529 1.00 77.10 29 SER D O 1
ATOM 3355 N N . THR D 1 30 ? 20.405 157.933 19.148 1.00 76.34 30 THR D N 1
ATOM 3356 C CA . THR D 1 30 ? 21.559 157.427 18.401 1.00 77.10 30 THR D CA 1
ATOM 3357 C C . THR D 1 30 ? 21.324 155.961 18.018 1.00 79.07 30 THR D C 1
ATOM 3358 O O . THR D 1 30 ? 21.882 155.453 17.033 1.00 79.70 30 THR D O 1
ATOM 3362 N N . LEU D 1 31 ? 20.462 155.305 18.792 1.00 79.81 31 LEU D N 1
ATOM 3363 C CA . LEU D 1 31 ? 20.127 153.900 18.596 1.00 79.62 31 LEU D CA 1
ATOM 3364 C C . LEU D 1 31 ? 18.971 153.677 17.633 1.00 80.32 31 LEU D C 1
ATOM 3365 O O . LEU D 1 31 ? 18.657 152.533 17.293 1.00 81.41 31 LEU D O 1
ATOM 3370 N N . PHE D 1 32 ? 18.330 154.755 17.196 1.00 80.60 32 PHE D N 1
ATOM 3371 C CA . PHE D 1 32 ? 17.205 154.617 16.282 1.00 81.07 32 PHE D CA 1
ATOM 3372 C C . PHE D 1 32 ? 17.451 155.221 14.910 1.00 81.77 32 PHE D C 1
ATOM 3373 O O . PHE D 1 32 ? 18.060 156.287 14.784 1.00 81.62 32 PHE D O 1
ATOM 3381 N N . PRO D 1 33 ? 17.014 154.512 13.855 1.00 82.72 33 PRO D N 1
ATOM 3382 C CA . PRO D 1 33 ? 17.152 154.936 12.460 1.00 82.54 33 PRO D CA 1
ATOM 3383 C C . PRO D 1 33 ? 15.774 155.320 11.907 1.00 82.60 33 PRO D C 1
ATOM 3384 O O . PRO D 1 33 ? 15.565 155.362 10.696 1.00 82.56 33 PRO D O 1
ATOM 3388 N N . PHE D 1 34 ? 14.839 155.586 12.817 1.00 82.13 34 PHE D N 1
ATOM 3389 C CA . PHE D 1 34 ? 13.478 155.954 12.458 1.00 81.76 34 PHE D CA 1
ATOM 3390 C C . PHE D 1 34 ? 12.812 156.708 13.603 1.00 82.57 34 PHE D C 1
ATOM 3391 O O . PHE D 1 34 ? 13.292 156.686 14.739 1.00 83.01 34 PHE D O 1
ATOM 3399 N N . GLU D 1 35 ? 11.695 157.359 13.294 1.00 83.77 35 GLU D N 1
ATOM 3400 C CA . GLU D 1 35 ? 10.940 158.148 14.267 1.00 84.07 35 GLU D CA 1
ATOM 3401 C C . GLU D 1 35 ? 10.444 157.308 15.441 1.00 83.11 35 GLU D C 1
ATOM 3402 O O . GLU D 1 35 ? 10.153 156.122 15.281 1.00 82.08 35 GLU D O 1
ATOM 3408 N N . PHE D 1 36 ? 10.337 157.926 16.617 1.00 82.59 36 PHE D N 1
ATOM 3409 C CA . PHE D 1 36 ? 9.864 157.203 17.792 1.00 82.18 36 PHE D CA 1
ATOM 3410 C C . PHE D 1 36 ? 9.365 158.082 18.938 1.00 81.83 36 PHE D C 1
ATOM 3411 O O . PHE D 1 36 ? 9.691 159.270 19.012 1.00 82.13 36 PHE D O 1
ATOM 3419 N N . GLU D 1 37 ? 8.567 157.477 19.820 1.00 80.91 37 GLU D N 1
ATOM 3420 C CA . GLU D 1 37 ? 8.002 158.159 20.984 1.00 81.01 37 GLU D CA 1
ATOM 3421 C C . GLU D 1 37 ? 8.919 157.912 22.186 1.00 79.97 37 GLU D C 1
ATOM 3422 O O . GLU D 1 37 ? 9.923 157.214 22.050 1.00 80.67 37 GLU D O 1
ATOM 3428 N N . ILE D 1 38 ? 8.576 158.485 23.345 1.00 78.11 38 ILE D N 1
ATOM 3429 C CA . ILE D 1 38 ? 9.355 158.327 24.588 1.00 76.21 38 ILE D CA 1
ATOM 3430 C C . ILE D 1 38 ? 8.547 158.686 25.845 1.00 76.29 38 ILE D C 1
ATOM 3431 O O . ILE D 1 38 ? 8.334 159.863 26.134 1.00 76.49 38 ILE D O 1
ATOM 3436 N N . ALA D 1 39 ? 8.115 157.674 26.598 1.00 76.35 39 ALA D N 1
ATOM 3437 C CA . ALA D 1 39 ? 7.341 157.902 27.821 1.00 75.62 39 ALA D CA 1
ATOM 3438 C C . ALA D 1 39 ? 8.235 158.489 28.901 1.00 76.16 39 ALA D C 1
ATOM 3439 O O . ALA D 1 39 ? 9.406 158.123 29.015 1.00 75.43 39 ALA D O 1
ATOM 3441 N N . VAL D 1 40 ? 7.678 159.401 29.694 1.00 77.66 40 VAL D N 1
ATOM 3442 C CA . VAL D 1 40 ? 8.444 160.049 30.753 1.00 79.34 40 VAL D CA 1
ATOM 3443 C C . VAL D 1 40 ? 7.814 159.961 32.145 1.00 80.64 40 VAL D C 1
ATOM 3444 O O . VAL D 1 40 ? 6.851 160.665 32.453 1.00 80.51 40 VAL D O 1
ATOM 3448 N N . SER D 1 41 ? 8.375 159.094 32.982 1.00 82.22 41 SER D N 1
ATOM 3449 C CA . SER D 1 41 ? 7.907 158.912 34.350 1.00 82.99 41 SER D CA 1
ATOM 3450 C C . SER D 1 41 ? 8.824 159.684 35.298 1.00 83.94 41 SER D C 1
ATOM 3451 O O . SER D 1 41 ? 9.821 160.274 34.872 1.00 83.68 41 SER D O 1
ATOM 3454 N N . LYS D 1 42 ? 8.485 159.679 36.583 1.00 84.36 42 LYS D N 1
ATOM 3455 C CA . LYS D 1 42 ? 9.278 160.380 37.582 1.00 84.43 42 LYS D CA 1
ATOM 3456 C C . LYS D 1 42 ? 9.116 159.676 38.918 1.00 84.75 42 LYS D C 1
ATOM 3457 O O . LYS D 1 42 ? 8.044 159.147 39.219 1.00 84.74 42 LYS D O 1
ATOM 3463 N N . ALA D 1 43 ? 10.179 159.667 39.717 1.00 84.40 43 ALA D N 1
ATOM 3464 C CA . ALA D 1 43 ? 10.135 159.026 41.024 1.00 84.04 43 ALA D CA 1
ATOM 3465 C C . ALA D 1 43 ? 11.420 159.316 41.780 1.00 84.41 43 ALA D C 1
ATOM 3466 O O . ALA D 1 43 ? 12.325 159.942 41.237 1.00 82.44 43 ALA D O 1
ATOM 3468 N N . LYS D 1 44 ? 11.490 158.862 43.030 1.00 86.18 44 LYS D N 1
ATOM 3469 C CA . LYS D 1 44 ? 12.667 159.071 43.869 1.00 87.83 44 LYS D CA 1
ATOM 3470 C C . LYS D 1 44 ? 13.722 157.978 43.649 1.00 89.49 44 LYS D C 1
ATOM 3471 O O . LYS D 1 44 ? 13.445 156.782 43.785 1.00 88.29 44 LYS D O 1
ATOM 3473 N N . GLY D 1 45 ? 14.935 158.415 43.314 1.00 90.70 45 GLY D N 1
ATOM 3474 C CA . GLY D 1 45 ? 16.033 157.506 43.050 1.00 91.46 45 GLY D CA 1
ATOM 3475 C C . GLY D 1 45 ? 16.436 156.594 44.187 1.00 92.58 45 GLY D C 1
ATOM 3476 O O . GLY D 1 45 ? 15.821 156.611 45.257 1.00 91.11 45 GLY D O 1
ATOM 3477 N N . HIS D 1 46 ? 17.473 155.789 43.932 1.00 94.16 46 HIS D N 1
ATOM 3478 C CA . HIS D 1 46 ? 18.009 154.841 44.911 1.00 95.16 46 HIS D CA 1
ATOM 3479 C C . HIS D 1 46 ? 18.043 155.517 46.274 1.00 95.55 46 HIS D C 1
ATOM 3480 O O . HIS D 1 46 ? 17.476 155.019 47.243 1.00 94.69 46 HIS D O 1
ATOM 3482 N N . TYR D 1 47 ? 18.716 156.660 46.337 1.00 96.63 47 TYR D N 1
ATOM 3483 C CA . TYR D 1 47 ? 18.791 157.425 47.570 1.00 97.90 47 TYR D CA 1
ATOM 3484 C C . TYR D 1 47 ? 17.434 158.117 47.667 1.00 98.10 47 TYR D C 1
ATOM 3485 O O . TYR D 1 47 ? 16.399 157.477 47.451 1.00 99.16 47 TYR D O 1
ATOM 3487 N N . GLY D 1 48 ? 17.430 159.412 47.974 1.00 96.46 48 GLY D N 1
ATOM 3488 C CA . GLY D 1 48 ? 16.173 160.131 48.067 1.00 94.88 48 GLY D CA 1
ATOM 3489 C C . GLY D 1 48 ? 15.989 161.084 46.901 1.00 94.09 48 GLY D C 1
ATOM 3490 O O . GLY D 1 48 ? 14.944 161.716 46.748 1.00 93.18 48 GLY D O 1
ATOM 3491 N N . ASN D 1 49 ? 17.013 161.172 46.061 1.00 93.85 49 ASN D N 1
ATOM 3492 C CA . ASN D 1 49 ? 16.996 162.066 44.909 1.00 92.67 49 ASN D CA 1
ATOM 3493 C C . ASN D 1 49 ? 15.948 161.825 43.844 1.00 90.90 49 ASN D C 1
ATOM 3494 O O . ASN D 1 49 ? 15.776 160.709 43.363 1.00 89.85 49 ASN D O 1
ATOM 3499 N N . PRO D 1 50 ? 15.240 162.894 43.453 1.00 89.85 50 PRO D N 1
ATOM 3500 C CA . PRO D 1 50 ? 14.196 162.855 42.427 1.00 88.05 50 PRO D CA 1
ATOM 3501 C C . PRO D 1 50 ? 14.790 162.410 41.091 1.00 86.51 50 PRO D C 1
ATOM 3502 O O . PRO D 1 50 ? 15.729 163.019 40.572 1.00 85.73 50 PRO D O 1
ATOM 3506 N N . MET D 1 51 ? 14.223 161.340 40.546 1.00 85.27 51 MET D N 1
ATOM 3507 C CA . MET D 1 51 ? 14.667 160.760 39.286 1.00 82.82 51 MET D CA 1
ATOM 3508 C C . MET D 1 51 ? 13.663 160.980 38.161 1.00 83.66 51 MET D C 1
ATOM 3509 O O . MET D 1 51 ? 12.476 161.235 38.404 1.00 83.00 51 MET D O 1
ATOM 3514 N N . GLU D 1 52 ? 14.168 160.874 36.933 1.00 83.75 52 GLU D N 1
ATOM 3515 C CA . GLU D 1 52 ? 13.372 160.995 35.716 1.00 82.90 52 GLU D CA 1
ATOM 3516 C C . GLU D 1 52 ? 13.692 159.721 34.925 1.00 82.56 52 GLU D C 1
ATOM 3517 O O . GLU D 1 52 ? 14.864 159.369 34.760 1.00 81.76 52 GLU D O 1
ATOM 3519 N N . TYR D 1 53 ? 12.654 159.018 34.466 1.00 82.89 53 TYR D N 1
ATOM 3520 C CA . TYR D 1 53 ? 12.826 157.778 33.701 1.00 81.42 53 TYR D CA 1
ATOM 3521 C C . TYR D 1 53 ? 12.370 157.945 32.258 1.00 80.04 53 TYR D C 1
ATOM 3522 O O . TYR D 1 53 ? 11.315 158.513 31.994 1.00 79.14 53 TYR D O 1
ATOM 3531 N N . LEU D 1 54 ? 13.171 157.438 31.328 1.00 80.02 54 LEU D N 1
ATOM 3532 C CA . LEU D 1 54 ? 12.853 157.539 29.907 1.00 80.84 54 LEU D CA 1
ATOM 3533 C C . LEU D 1 54 ? 12.861 156.182 29.226 1.00 80.70 54 LEU D C 1
ATOM 3534 O O . LEU D 1 54 ? 13.911 155.556 29.129 1.00 81.07 54 LEU D O 1
ATOM 3539 N N . GLU D 1 55 ? 11.703 155.728 28.745 1.00 80.71 55 GLU D N 1
ATOM 3540 C CA . GLU D 1 55 ? 11.647 154.441 28.065 1.00 80.22 55 GLU D CA 1
ATOM 3541 C C . GLU D 1 55 ? 10.981 154.507 26.696 1.00 78.76 55 GLU D C 1
ATOM 3542 O O . GLU D 1 55 ? 9.953 155.152 26.520 1.00 78.07 55 GLU D O 1
ATOM 3548 N N . VAL D 1 56 ? 11.586 153.820 25.735 1.00 78.35 56 VAL D N 1
ATOM 3549 C CA . VAL D 1 56 ? 11.088 153.739 24.366 1.00 77.95 56 VAL D CA 1
ATOM 3550 C C . VAL D 1 56 ? 10.790 152.263 24.113 1.00 78.69 56 VAL D C 1
ATOM 3551 O O . VAL D 1 56 ? 11.678 151.427 24.260 1.00 78.08 56 VAL D O 1
ATOM 3555 N N . GLU D 1 57 ? 9.552 151.935 23.750 1.00 79.28 57 GLU D N 1
ATOM 3556 C CA . GLU D 1 57 ? 9.196 150.542 23.487 1.00 80.02 57 GLU D CA 1
ATOM 3557 C C . GLU D 1 57 ? 8.692 150.305 22.057 1.00 80.55 57 GLU D C 1
ATOM 3558 O O . GLU D 1 57 ? 7.777 150.978 21.588 1.00 80.22 57 GLU D O 1
ATOM 3564 N N . LEU D 1 58 ? 9.303 149.344 21.370 1.00 81.51 58 LEU D N 1
ATOM 3565 C CA . LEU D 1 58 ? 8.914 149.000 20.002 1.00 81.95 58 LEU D CA 1
ATOM 3566 C C . LEU D 1 58 ? 8.064 147.739 20.005 1.00 82.49 58 LEU D C 1
ATOM 3567 O O . LEU D 1 58 ? 8.486 146.698 20.502 1.00 83.08 58 LEU D O 1
ATOM 3572 N N . THR D 1 59 ? 6.867 147.833 19.437 1.00 83.21 59 THR D N 1
ATOM 3573 C CA . THR D 1 59 ? 5.961 146.696 19.411 1.00 83.17 59 THR D CA 1
ATOM 3574 C C . THR D 1 59 ? 5.510 146.293 17.999 1.00 81.84 59 THR D C 1
ATOM 3575 O O . THR D 1 59 ? 4.770 145.324 17.825 1.00 82.08 59 THR D O 1
ATOM 3579 N N . LYS D 1 60 ? 5.969 147.034 16.994 1.00 80.59 60 LYS D N 1
ATOM 3580 C CA . LYS D 1 60 ? 5.641 146.733 15.602 1.00 79.13 60 LYS D CA 1
ATOM 3581 C C . LYS D 1 60 ? 6.798 145.935 15.021 1.00 77.87 60 LYS D C 1
ATOM 3582 O O . LYS D 1 60 ? 7.893 146.465 14.853 1.00 78.09 60 LYS D O 1
ATOM 3584 N N . SER D 1 61 ? 6.554 144.663 14.723 1.00 76.81 61 SER D N 1
ATOM 3585 C CA . SER D 1 61 ? 7.586 143.789 14.164 1.00 77.45 61 SER D CA 1
ATOM 3586 C C . SER D 1 61 ? 8.511 144.562 13.236 1.00 77.50 61 SER D C 1
ATOM 3587 O O . SER D 1 61 ? 9.735 144.395 13.253 1.00 77.16 61 SER D O 1
ATOM 359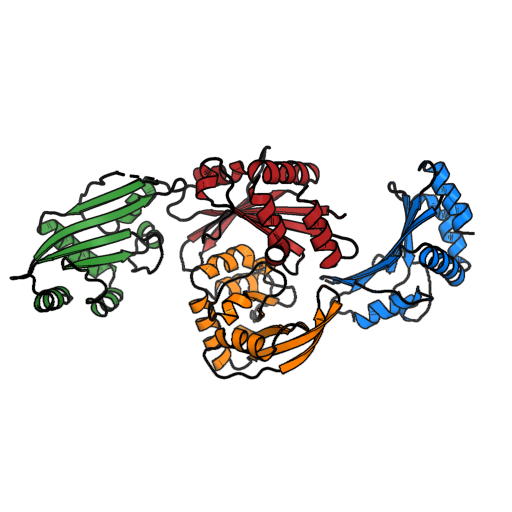0 N N . SER D 1 62 ? 7.890 145.399 12.414 1.00 78.28 62 SER D N 1
ATOM 3591 C CA . SER D 1 62 ? 8.580 146.236 11.444 1.00 77.99 62 SER D CA 1
ATOM 3592 C C . SER D 1 62 ? 9.753 146.961 12.116 1.00 77.88 62 SER D C 1
ATOM 3593 O O . SER D 1 62 ? 10.920 146.713 11.802 1.00 78.13 62 SER D O 1
ATOM 3596 N N . GLU D 1 63 ? 9.422 147.850 13.049 1.00 77.24 63 GLU D N 1
ATOM 3597 C CA . GLU D 1 63 ? 10.413 148.627 13.783 1.00 76.36 63 GLU D CA 1
ATOM 3598 C C . GLU D 1 63 ? 11.426 147.699 14.445 1.00 74.55 63 GLU D C 1
ATOM 3599 O O . GLU D 1 63 ? 12.635 147.868 14.287 1.00 74.23 63 GLU D O 1
ATOM 3605 N N . ILE D 1 64 ? 10.905 146.731 15.198 1.00 71.79 64 ILE D N 1
ATOM 3606 C CA . ILE D 1 64 ? 11.711 145.751 15.917 1.00 68.58 64 ILE D CA 1
ATOM 3607 C C . ILE D 1 64 ? 12.878 145.272 15.058 1.00 69.22 64 ILE D C 1
ATOM 3608 O O . ILE D 1 64 ? 14.047 145.399 15.436 1.00 68.26 64 ILE D O 1
ATOM 3613 N N . LYS D 1 65 ? 12.552 144.723 13.894 1.00 69.94 65 LYS D N 1
ATOM 3614 C CA . LYS D 1 65 ? 13.565 144.187 13.002 1.00 71.35 65 LYS D CA 1
ATOM 3615 C C . LYS D 1 65 ? 14.491 145.216 12.375 1.00 71.87 65 LYS D C 1
ATOM 3616 O O . LYS D 1 65 ? 15.694 144.977 12.262 1.00 70.31 65 LYS D O 1
ATOM 3622 N N . LYS D 1 66 ? 13.943 146.358 11.971 1.00 74.06 66 LYS D N 1
ATOM 3623 C CA . LYS D 1 66 ? 14.771 147.407 11.381 1.00 76.02 66 LYS D CA 1
ATOM 3624 C C . LYS D 1 66 ? 15.687 147.934 12.480 1.00 76.70 66 LYS D C 1
ATOM 3625 O O . LYS D 1 66 ? 16.882 148.175 12.269 1.00 75.92 66 LYS D O 1
ATOM 3631 N N . PHE D 1 67 ? 15.102 148.105 13.660 1.00 77.27 67 PHE D N 1
ATOM 3632 C CA . PHE D 1 67 ? 15.833 148.570 14.818 1.00 77.06 67 PHE D CA 1
ATOM 3633 C C . PHE D 1 67 ? 16.957 147.599 15.177 1.00 76.94 67 PHE D C 1
ATOM 3634 O O . PHE D 1 67 ? 18.099 148.019 15.385 1.00 77.58 67 PHE D O 1
ATOM 3642 N N . TRP D 1 68 ? 16.632 146.308 15.256 1.00 75.26 68 TRP D N 1
ATOM 3643 C CA . TRP D 1 68 ? 17.632 145.308 15.603 1.00 73.74 68 TRP D CA 1
ATOM 3644 C C . TRP D 1 68 ? 18.748 145.204 14.560 1.00 73.24 68 TRP D C 1
ATOM 3645 O O . TRP D 1 68 ? 19.913 144.975 14.904 1.00 71.22 68 TRP D O 1
ATOM 3656 N N . LYS D 1 69 ? 18.390 145.368 13.290 1.00 74.50 69 LYS D N 1
ATOM 3657 C CA . LYS D 1 69 ? 19.373 145.307 12.213 1.00 76.10 69 LYS D CA 1
ATOM 3658 C C . LYS D 1 69 ? 20.333 146.470 12.416 1.00 77.26 69 LYS D C 1
ATOM 3659 O O . LYS D 1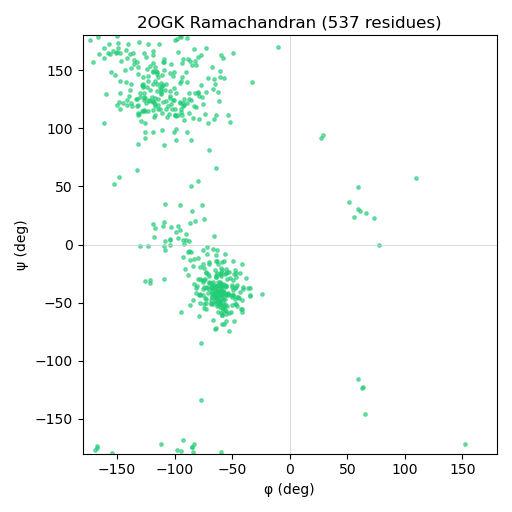 69 ? 21.554 146.310 12.337 1.00 77.47 69 LYS D O 1
ATOM 3661 N N . ASN D 1 70 ? 19.750 147.636 12.690 1.00 77.89 70 ASN D N 1
ATOM 3662 C CA . ASN D 1 70 ? 20.485 148.870 12.931 1.00 78.06 70 ASN D CA 1
ATOM 3663 C C . ASN D 1 70 ? 21.430 148.715 14.108 1.00 76.96 70 ASN D C 1
ATOM 3664 O O . ASN D 1 70 ? 22.644 148.879 13.978 1.00 75.46 70 ASN D O 1
ATOM 3669 N N . LEU D 1 71 ? 20.851 148.426 15.268 1.00 76.32 71 LEU D N 1
ATOM 3670 C CA . LEU D 1 71 ? 21.625 148.251 16.486 1.00 75.80 71 LEU D CA 1
ATOM 3671 C C . LEU D 1 71 ? 22.842 147.383 16.223 1.00 74.82 71 LEU D C 1
ATOM 3672 O O . LEU D 1 71 ? 23.948 147.704 16.656 1.00 74.12 71 LEU D O 1
ATOM 3677 N N . LEU D 1 72 ? 22.628 146.284 15.509 1.00 74.67 72 LEU D N 1
ATOM 3678 C CA . LEU D 1 72 ? 23.709 145.363 15.183 1.00 74.94 72 LEU D CA 1
ATOM 3679 C C . LEU D 1 72 ? 24.665 146.064 14.225 1.00 74.94 72 LEU D C 1
ATOM 3680 O O . LEU D 1 72 ? 25.881 145.856 14.283 1.00 73.86 72 LEU D O 1
ATOM 3685 N N . GLU D 1 73 ? 24.098 146.892 13.347 1.00 76.29 73 GLU D N 1
ATOM 3686 C CA . GLU D 1 73 ? 24.874 147.662 12.378 1.00 77.40 73 GLU D CA 1
ATOM 3687 C C . GLU D 1 73 ? 25.868 148.503 13.157 1.00 76.47 73 GLU D C 1
ATOM 3688 O O . GLU D 1 73 ? 27.078 148.278 13.110 1.00 75.56 73 GLU D O 1
ATOM 3694 N N . LEU D 1 74 ? 25.319 149.477 13.878 1.00 75.86 74 LEU D N 1
ATOM 3695 C CA . LEU D 1 74 ? 26.085 150.409 14.701 1.00 75.31 74 LEU D CA 1
ATOM 3696 C C . LEU D 1 74 ? 27.073 149.745 15.650 1.00 74.56 74 LEU D C 1
ATOM 3697 O O . LEU D 1 74 ? 28.269 150.021 15.603 1.00 73.94 74 LEU D O 1
ATOM 3702 N N . LEU D 1 75 ? 26.555 148.886 16.521 1.00 74.01 75 LEU D N 1
ATOM 3703 C CA . LEU D 1 75 ? 27.368 148.170 17.492 1.00 72.70 75 LEU D CA 1
ATOM 3704 C C . LEU D 1 75 ? 28.559 147.549 16.778 1.00 72.14 75 LEU D C 1
ATOM 3705 O O . LEU D 1 75 ? 29.686 147.601 17.261 1.00 71.53 75 LEU D O 1
ATOM 3710 N N . GLY D 1 76 ? 28.291 146.956 15.622 1.00 72.22 76 GLY D N 1
ATOM 3711 C CA . GLY D 1 76 ? 29.343 146.367 14.820 1.00 73.37 76 GLY D CA 1
ATOM 3712 C C . GLY D 1 76 ? 30.211 145.262 15.395 1.00 73.95 76 GLY D C 1
ATOM 3713 O O . GLY D 1 76 ? 29.724 144.170 15.695 1.00 75.40 76 GLY D O 1
ATOM 3714 N N . GLU D 1 77 ? 31.503 145.551 15.539 1.00 73.13 77 GLU D N 1
ATOM 3715 C CA . GLU D 1 77 ? 32.486 144.581 16.019 1.00 73.17 77 GLU D CA 1
ATOM 3716 C C . GLU D 1 77 ? 32.323 144.043 17.437 1.00 71.69 77 GLU D C 1
ATOM 3717 O O . GLU D 1 77 ? 32.955 143.048 17.807 1.00 70.53 77 GLU D O 1
ATOM 3723 N N . GLN D 1 78 ? 31.481 144.691 18.229 1.00 71.16 78 GLN D N 1
ATOM 3724 C CA . GLN D 1 78 ? 31.264 144.258 19.603 1.00 70.43 78 GLN D CA 1
ATOM 3725 C C . GLN D 1 78 ? 30.166 143.193 19.660 1.00 68.98 78 GLN D C 1
ATOM 3726 O O . GLN D 1 78 ? 29.986 142.521 20.686 1.00 67.69 78 GLN D O 1
ATOM 3732 N N . ALA D 1 79 ? 29.439 143.051 18.551 1.00 67.45 79 ALA D N 1
ATOM 3733 C CA . ALA D 1 79 ? 28.358 142.075 18.438 1.00 66.14 79 ALA D CA 1
ATOM 3734 C C . ALA D 1 79 ? 28.885 140.653 18.657 1.00 65.03 79 ALA D C 1
ATOM 3735 O O . ALA D 1 79 ? 28.126 139.731 18.978 1.00 64.61 79 ALA D O 1
ATOM 3737 N N . GLU D 1 80 ? 30.190 140.487 18.481 1.00 63.18 80 GLU D N 1
ATOM 3738 C CA . GLU D 1 80 ? 30.827 139.199 18.679 1.00 62.27 80 GLU D CA 1
ATOM 3739 C C . GLU D 1 80 ? 30.894 138.937 20.182 1.00 62.67 80 GLU D C 1
ATOM 3740 O O . GLU D 1 80 ? 30.863 137.786 20.629 1.00 62.47 80 GLU D O 1
ATOM 3742 N N . GLU D 1 81 ? 30.987 140.017 20.955 1.00 62.79 81 GLU D N 1
ATOM 3743 C CA . GLU D 1 81 ? 31.040 139.929 22.407 1.00 62.63 81 GLU D CA 1
ATOM 3744 C C . GLU D 1 81 ? 29.651 139.609 22.904 1.00 60.69 81 GLU D C 1
ATOM 3745 O O . GLU D 1 81 ? 29.481 138.849 23.856 1.00 60.69 81 GLU D O 1
ATOM 3751 N N . ILE D 1 82 ? 28.656 140.202 22.260 1.00 57.86 82 ILE D N 1
ATOM 3752 C CA . ILE D 1 82 ? 27.274 139.930 22.617 1.00 55.27 82 ILE D CA 1
ATOM 3753 C C . ILE D 1 82 ? 27.075 138.416 22.465 1.00 54.48 82 ILE D C 1
ATOM 3754 O O . ILE D 1 82 ? 26.421 137.770 23.297 1.00 53.06 82 ILE D O 1
ATOM 3759 N N . LEU D 1 83 ? 27.665 137.872 21.398 1.00 52.38 83 LEU D N 1
ATOM 3760 C CA . LEU D 1 83 ? 27.595 136.449 21.069 1.00 50.63 83 LEU D CA 1
ATOM 3761 C C . LEU D 1 83 ? 28.259 135.493 22.047 1.00 48.87 83 LEU D C 1
ATOM 3762 O O . LEU D 1 83 ? 27.714 134.435 22.362 1.00 47.71 83 LEU D O 1
ATOM 3767 N N . SER D 1 84 ? 29.453 135.845 22.503 1.00 48.55 84 SER D N 1
ATOM 3768 C CA . SER D 1 84 ? 30.183 134.988 23.433 1.00 48.40 84 SER D CA 1
ATOM 3769 C C . SER D 1 84 ? 29.696 135.125 24.869 1.00 48.87 84 SER D C 1
ATOM 3770 O O . SER D 1 84 ? 30.056 134.311 25.720 1.00 51.28 84 SER D O 1
ATOM 3773 N N . THR D 1 85 ? 28.868 136.135 25.133 1.00 46.84 85 THR D N 1
ATOM 3774 C CA . THR D 1 85 ? 28.373 136.381 26.481 1.00 44.81 85 THR D CA 1
ATOM 3775 C C . THR D 1 85 ? 26.855 136.285 26.622 1.00 44.40 85 THR D C 1
ATOM 3776 O O . THR D 1 85 ? 26.273 136.763 27.613 1.00 42.32 85 THR D O 1
ATOM 3780 N N . LEU D 1 86 ? 26.233 135.653 25.629 1.00 42.20 86 LEU D N 1
ATOM 3781 C CA . LEU D 1 86 ? 24.786 135.457 25.577 1.00 41.51 86 LEU D CA 1
ATOM 3782 C C . LEU D 1 86 ? 24.180 134.891 26.846 1.00 40.21 86 LEU D C 1
ATOM 3783 O O . LEU D 1 86 ? 23.121 135.330 27.298 1.00 39.25 86 LEU D O 1
ATOM 3788 N N . GLU D 1 87 ? 24.857 133.892 27.393 1.00 40.12 87 GLU D N 1
ATOM 3789 C CA . GLU D 1 87 ? 24.419 133.203 28.594 1.00 40.18 87 GLU D CA 1
ATOM 3790 C C . GLU D 1 87 ? 24.339 134.107 29.847 1.00 41.28 87 GLU D C 1
ATOM 3791 O O . GLU D 1 87 ? 23.688 133.751 30.826 1.00 42.09 87 GLU D O 1
ATOM 3797 N N . ASP D 1 88 ? 24.975 135.278 29.804 1.00 43.21 88 ASP D N 1
ATOM 3798 C CA . ASP D 1 88 ? 24.942 136.220 30.933 1.00 45.88 88 ASP D CA 1
ATOM 3799 C C . ASP D 1 88 ? 24.096 137.456 30.665 1.00 46.86 88 ASP D C 1
ATOM 3800 O O . ASP D 1 88 ? 24.047 138.362 31.497 1.00 46.23 88 ASP D O 1
ATOM 3805 N N . ARG D 1 89 ? 23.455 137.493 29.498 1.00 48.13 89 ARG D N 1
ATOM 3806 C CA . ARG D 1 89 ? 22.626 138.625 29.085 1.00 46.53 89 ARG D CA 1
ATOM 3807 C C . ARG D 1 89 ? 21.173 138.251 29.097 1.00 45.58 89 ARG D C 1
ATOM 3808 O O . ARG D 1 89 ? 20.311 139.108 29.280 1.00 47.51 89 ARG D O 1
ATOM 3816 N N . ILE D 1 90 ? 20.905 136.973 28.855 1.00 43.29 90 ILE D N 1
ATOM 3817 C CA . ILE D 1 90 ? 19.537 136.482 28.830 1.00 41.49 90 ILE D CA 1
ATOM 3818 C C . ILE D 1 90 ? 19.155 135.926 30.192 1.00 40.69 90 ILE D C 1
ATOM 3819 O O . ILE D 1 90 ? 19.766 134.978 30.671 1.00 40.05 90 ILE D O 1
ATOM 3824 N N . ASP D 1 91 ? 18.167 136.545 30.828 1.00 41.09 91 ASP D N 1
ATOM 3825 C CA . ASP D 1 91 ? 17.723 136.070 32.123 1.00 42.60 91 ASP D CA 1
ATOM 3826 C C . ASP D 1 91 ? 16.735 134.940 31.961 1.00 42.29 91 ASP D C 1
ATOM 3827 O O . ASP D 1 91 ? 16.422 134.525 30.855 1.00 43.23 91 ASP D O 1
ATOM 3832 N N . GLU D 1 92 ? 16.237 134.451 33.082 1.00 43.09 92 GLU D N 1
ATOM 3833 C CA . GLU D 1 92 ? 15.295 133.354 33.083 1.00 43.22 92 GLU D CA 1
ATOM 3834 C C . GLU D 1 92 ? 13.906 133.734 32.576 1.00 42.58 92 GLU D C 1
ATOM 3835 O O . GLU D 1 92 ? 13.034 132.889 32.441 1.00 41.89 92 GLU D O 1
ATOM 3841 N N . GLN D 1 93 ? 13.714 135.004 32.251 1.00 43.95 93 GLN D N 1
ATOM 3842 C CA . GLN D 1 93 ? 12.431 135.448 31.731 1.00 45.62 93 GLN D CA 1
ATOM 3843 C C . GLN D 1 93 ? 12.618 135.617 30.240 1.00 45.89 93 GLN D C 1
ATOM 3844 O O . GLN D 1 93 ? 11.807 136.242 29.569 1.00 47.67 93 GLN D O 1
ATOM 3850 N N . ASN D 1 94 ? 13.710 135.056 29.733 1.00 45.06 94 ASN D N 1
ATOM 3851 C CA . ASN D 1 94 ? 14.052 135.115 28.312 1.00 42.97 94 ASN D CA 1
ATOM 3852 C C . ASN D 1 94 ? 14.261 136.511 27.764 1.00 41.95 94 ASN D C 1
ATOM 3853 O O . ASN D 1 94 ? 14.030 136.763 26.579 1.00 41.09 94 ASN D O 1
ATOM 3858 N N . VAL D 1 95 ? 14.694 137.428 28.617 1.00 39.82 95 VAL D N 1
ATOM 3859 C CA . VAL D 1 95 ? 14.937 138.764 28.130 1.00 38.72 95 VAL D CA 1
ATOM 3860 C C . VAL D 1 95 ? 16.421 138.928 27.869 1.00 37.75 95 VAL D C 1
ATOM 3861 O O . VAL D 1 95 ? 17.258 138.569 28.704 1.00 32.47 95 VAL D O 1
ATOM 3865 N N . LEU D 1 96 ? 16.727 139.429 26.675 1.00 38.79 96 LEU D N 1
ATOM 3866 C CA . LEU D 1 96 ? 18.102 139.683 26.267 1.00 41.93 96 LEU D CA 1
ATOM 3867 C C . LEU D 1 96 ? 18.443 141.134 26.623 1.00 44.00 96 LEU D C 1
ATOM 3868 O O . LEU D 1 96 ? 17.791 142.075 26.165 1.00 43.86 96 LEU D O 1
ATOM 3873 N N . HIS D 1 97 ? 19.485 141.279 27.441 1.00 45.72 97 HIS D N 1
ATOM 3874 C CA . HIS D 1 97 ? 19.947 142.562 27.951 1.00 45.62 97 HIS D CA 1
ATOM 3875 C C . HIS D 1 97 ? 21.204 143.162 27.342 1.00 47.38 97 HIS D C 1
ATOM 3876 O O . HIS D 1 97 ? 22.267 142.540 27.309 1.00 46.32 97 HIS D O 1
ATOM 3883 N N . ILE D 1 98 ? 21.064 144.400 26.885 1.00 51.67 98 ILE D N 1
ATOM 3884 C CA . ILE D 1 98 ? 22.161 145.137 26.287 1.00 55.96 98 ILE D CA 1
ATOM 3885 C C . ILE D 1 98 ? 22.135 146.575 26.806 1.00 57.47 98 ILE D C 1
ATOM 3886 O O . ILE D 1 98 ? 21.154 147.301 26.628 1.00 57.84 98 ILE D O 1
ATOM 3891 N N . ARG D 1 99 ? 23.224 146.958 27.469 1.00 59.07 99 ARG D N 1
ATOM 3892 C CA . ARG D 1 99 ? 23.375 148.290 28.038 1.00 59.96 99 ARG D CA 1
ATOM 3893 C C . ARG D 1 99 ? 24.463 149.057 27.286 1.00 60.80 99 ARG D C 1
ATOM 3894 O O . ARG D 1 99 ? 25.572 148.558 27.078 1.00 59.19 99 ARG D O 1
ATOM 3896 N N . ILE D 1 100 ? 24.131 150.275 26.872 1.00 63.52 100 ILE D N 1
ATOM 3897 C CA . ILE D 1 100 ? 25.069 151.117 26.136 1.00 66.42 100 ILE D CA 1
ATOM 3898 C C . ILE D 1 100 ? 25.561 152.293 26.973 1.00 66.45 100 ILE D C 1
ATOM 3899 O O . ILE D 1 100 ? 24.858 152.792 27.854 1.00 66.04 100 ILE D O 1
ATOM 3904 N N . ASP D 1 101 ? 26.782 152.720 26.681 1.00 66.69 101 ASP D N 1
ATOM 3905 C CA . ASP D 1 101 ? 27.399 153.858 27.344 1.00 66.94 101 ASP D CA 1
ATOM 3906 C C . ASP D 1 101 ? 26.553 155.089 26.984 1.00 66.77 101 ASP D C 1
ATOM 3907 O O . ASP D 1 101 ? 26.526 155.512 25.828 1.00 66.50 101 ASP D O 1
ATOM 3912 N N . LYS D 1 102 ? 25.853 155.644 27.970 1.00 66.82 102 LYS D N 1
ATOM 3913 C CA . LYS D 1 102 ? 24.993 156.816 27.772 1.00 67.09 102 LYS D CA 1
ATOM 3914 C C . LYS D 1 102 ? 25.714 158.029 27.177 1.00 67.30 102 LYS D C 1
ATOM 3915 O O . LYS D 1 102 ? 25.134 158.798 26.400 1.00 66.71 102 LYS D O 1
ATOM 3921 N N . GLN D 1 103 ? 26.976 158.200 27.549 1.00 66.96 103 GLN D N 1
ATOM 3922 C CA . GLN D 1 103 ? 27.752 159.330 27.070 1.00 66.66 103 GLN D CA 1
ATOM 3923 C C . GLN D 1 103 ? 28.195 159.207 25.624 1.00 66.43 103 GLN D C 1
ATOM 3924 O O . GLN D 1 103 ? 27.933 160.094 24.809 1.00 67.23 103 GLN D O 1
ATOM 3930 N N . LYS D 1 104 ? 28.868 158.109 25.305 1.00 65.63 104 LYS D N 1
ATOM 3931 C CA . LYS D 1 104 ? 29.346 157.896 23.951 1.00 65.22 104 LYS D CA 1
ATOM 3932 C C . LYS D 1 104 ? 28.165 157.895 22.991 1.00 66.60 104 LYS D C 1
ATOM 3933 O O . LYS D 1 104 ? 28.311 158.210 21.809 1.00 64.99 104 LYS D O 1
ATOM 3939 N N . ALA D 1 105 ? 26.994 157.550 23.522 1.00 69.51 105 ALA D N 1
ATOM 3940 C CA . ALA D 1 105 ? 25.760 157.501 22.744 1.00 72.58 105 ALA D CA 1
ATOM 3941 C C . ALA D 1 105 ? 25.375 158.906 22.327 1.00 75.12 105 ALA D C 1
ATOM 3942 O O . ALA D 1 105 ? 24.998 159.144 21.174 1.00 76.20 105 ALA D O 1
ATOM 3944 N N . TYR D 1 106 ? 25.464 159.837 23.274 1.00 77.59 106 TYR D N 1
ATOM 3945 C CA . TYR D 1 106 ? 25.139 161.230 22.997 1.00 79.22 106 TYR D CA 1
ATOM 3946 C C . TYR D 1 106 ? 25.896 161.670 21.747 1.00 79.39 106 TYR D C 1
ATOM 3947 O O . TYR D 1 106 ? 25.396 162.454 20.940 1.00 78.07 106 TYR D O 1
ATOM 3956 N N . LEU D 1 107 ? 27.104 161.138 21.598 1.00 80.56 107 LEU D N 1
ATOM 3957 C CA . LEU D 1 107 ? 27.965 161.456 20.466 1.00 81.43 107 LEU D CA 1
ATOM 3958 C C . LEU D 1 107 ? 27.849 160.433 19.333 1.00 80.90 107 LEU D C 1
ATOM 3959 O O . LEU D 1 107 ? 28.829 160.145 18.642 1.00 80.03 107 LEU D O 1
ATOM 3964 N N . GLY D 1 108 ? 26.645 159.889 19.158 1.00 80.66 108 GLY D N 1
ATOM 3965 C CA . GLY D 1 108 ? 26.392 158.912 18.112 1.00 79.38 108 GLY D CA 1
ATOM 3966 C C . GLY D 1 108 ? 27.331 157.718 18.042 1.00 78.66 108 GLY D C 1
ATOM 3967 O O . GLY D 1 108 ? 27.668 157.258 16.952 1.00 78.64 108 GLY D O 1
ATOM 3968 N N . GLU D 1 109 ? 27.765 157.209 19.187 1.00 77.71 109 GLU D N 1
ATOM 3969 C CA . GLU D 1 109 ? 28.647 156.052 19.193 1.00 77.00 109 GLU D CA 1
ATOM 3970 C C . GLU D 1 109 ? 28.111 154.968 20.117 1.00 77.39 109 GLU D C 1
ATOM 3971 O O . GLU D 1 109 ? 28.040 155.156 21.340 1.00 78.72 109 GLU D O 1
ATOM 3977 N N . VAL D 1 110 ? 27.738 153.829 19.538 1.00 75.92 110 VAL D N 1
ATOM 3978 C CA . VAL D 1 110 ? 27.218 152.729 20.339 1.00 74.14 110 VAL D CA 1
ATOM 3979 C C . VAL D 1 110 ? 28.365 151.915 20.928 1.00 72.98 110 VAL D C 1
ATOM 3980 O O . VAL D 1 110 ? 29.194 151.369 20.205 1.00 72.63 110 VAL D O 1
ATOM 3984 N N . SER D 1 111 ? 28.410 151.861 22.254 1.00 71.97 111 SER D N 1
ATOM 3985 C CA . SER D 1 111 ? 29.443 151.123 22.961 1.00 70.09 111 SER D CA 1
ATOM 3986 C C . SER D 1 111 ? 28.878 150.422 24.188 1.00 68.27 111 SER D C 1
ATOM 3987 O O . SER D 1 111 ? 28.274 151.051 25.062 1.00 67.25 111 SER D O 1
ATOM 3990 N N . LEU D 1 112 ? 29.084 149.111 24.245 1.00 66.44 112 LEU D N 1
ATOM 3991 C CA . LEU D 1 112 ? 28.617 148.317 25.372 1.00 62.86 112 LEU D CA 1
ATOM 3992 C C . LEU D 1 112 ? 29.393 148.795 26.593 1.00 60.76 112 LEU D C 1
ATOM 3993 O O . LEU D 1 112 ? 30.601 149.027 26.513 1.00 60.28 112 LEU D O 1
ATOM 3998 N N . THR D 1 113 ? 28.701 148.937 27.720 1.00 59.36 113 THR D N 1
ATOM 3999 C CA . THR D 1 113 ? 29.338 149.407 28.944 1.00 57.76 113 THR D CA 1
ATOM 4000 C C . THR D 1 113 ? 28.908 148.645 30.180 1.00 56.80 113 THR D C 1
ATOM 4001 O O . THR D 1 113 ? 27.800 148.122 30.240 1.00 55.84 113 THR D O 1
ATOM 4005 N N . SER D 1 114 ? 29.802 148.587 31.163 1.00 57.32 114 SER D N 1
ATOM 4006 C CA . SER D 1 114 ? 29.515 147.942 32.445 1.00 58.40 114 SER D CA 1
ATOM 4007 C C . SER D 1 114 ? 29.267 149.065 33.460 1.00 58.65 114 SER D C 1
ATOM 4008 O O . SER D 1 114 ? 29.074 148.825 34.648 1.00 56.42 114 SER D O 1
ATOM 4011 N N . GLY D 1 115 ? 29.281 150.297 32.961 1.00 59.98 115 GLY D N 1
ATOM 4012 C CA . GLY D 1 115 ? 29.060 151.459 33.797 1.00 61.97 115 GLY D CA 1
ATOM 4013 C C . GLY D 1 115 ? 27.742 151.476 34.545 1.00 63.40 115 GLY D C 1
ATOM 4014 O O . GLY D 1 115 ? 26.789 150.784 34.172 1.00 63.87 115 GLY D O 1
ATOM 4015 N N . GLY D 1 116 ? 27.697 152.297 35.591 1.00 63.10 116 GLY D N 1
ATOM 4016 C CA . GLY D 1 116 ? 26.519 152.409 36.427 1.00 64.87 116 GLY D CA 1
ATOM 4017 C C . GLY D 1 116 ? 25.321 153.162 35.880 1.00 67.03 116 GLY D C 1
ATOM 4018 O O . GLY D 1 116 ? 24.211 152.990 36.389 1.00 68.58 116 GLY D O 1
ATOM 4019 N N . ASP D 1 117 ? 25.514 154.007 34.876 1.00 67.02 117 ASP D N 1
ATOM 4020 C CA . ASP D 1 117 ? 24.381 154.734 34.320 1.00 69.06 117 ASP D CA 1
ATOM 4021 C C . ASP D 1 117 ? 24.430 154.619 32.802 1.00 70.44 117 ASP D C 1
ATOM 4022 O O . ASP D 1 117 ? 25.002 155.471 32.105 1.00 71.45 117 ASP D O 1
ATOM 4027 N N . PRO D 1 118 ? 23.848 153.532 32.270 1.00 70.35 118 PRO D N 1
ATOM 4028 C CA . PRO D 1 118 ? 23.820 153.288 30.832 1.00 69.12 118 PRO D CA 1
ATOM 4029 C C . PRO D 1 118 ? 22.411 153.404 30.274 1.00 68.00 118 PRO D C 1
ATOM 4030 O O . PRO D 1 118 ? 21.478 153.825 30.968 1.00 66.77 118 PRO D O 1
ATOM 4034 N N . ILE D 1 119 ? 22.287 153.021 29.004 1.00 67.48 119 ILE D N 1
ATOM 4035 C CA . ILE D 1 119 ? 21.012 153.001 28.298 1.00 66.75 119 ILE D CA 1
ATOM 4036 C C . ILE D 1 119 ? 20.675 151.514 28.189 1.00 65.53 119 ILE D C 1
ATOM 4037 O O . ILE D 1 119 ? 21.343 150.762 27.474 1.00 65.32 119 ILE D O 1
ATOM 4042 N N . ALA D 1 120 ? 19.658 151.096 28.933 1.00 63.46 120 ALA D N 1
ATOM 4043 C CA . ALA D 1 120 ? 19.235 149.708 28.952 1.00 62.10 120 ALA D CA 1
ATOM 4044 C C . ALA D 1 120 ? 18.372 149.338 27.755 1.00 62.00 120 ALA D C 1
ATOM 4045 O O . ALA D 1 120 ? 17.400 150.017 27.432 1.00 61.68 120 ALA D O 1
ATOM 4047 N N . VAL D 1 121 ? 18.733 148.235 27.114 1.00 62.21 121 VAL D N 1
ATOM 4048 C CA . VAL D 1 121 ? 18.007 147.742 25.957 1.00 61.76 121 VAL D CA 1
ATOM 4049 C C . VAL D 1 121 ? 17.586 146.292 26.165 1.00 59.62 121 VAL D C 1
ATOM 4050 O O . VAL D 1 121 ? 18.389 145.391 25.955 1.00 60.63 121 VAL D O 1
ATOM 4054 N N . LYS D 1 122 ? 16.347 146.061 26.596 1.00 57.59 122 LYS D N 1
ATOM 4055 C CA . LYS D 1 122 ? 15.867 144.690 26.761 1.00 55.48 122 LYS D CA 1
ATOM 4056 C C . LYS D 1 122 ? 15.153 144.294 25.475 1.00 54.32 122 LYS D C 1
ATOM 4057 O O . LYS D 1 122 ? 14.694 145.143 24.716 1.00 53.73 122 LYS D O 1
ATOM 4063 N N . LEU D 1 123 ? 15.074 142.996 25.230 1.00 54.44 123 LEU D N 1
ATOM 4064 C CA . LEU D 1 123 ? 14.395 142.481 24.053 1.00 55.18 123 LEU D CA 1
ATOM 4065 C C . LEU D 1 123 ? 13.791 141.159 24.452 1.00 55.74 123 LEU D C 1
ATOM 4066 O O . LEU D 1 123 ? 14.528 140.237 24.799 1.00 56.94 123 LEU D O 1
ATOM 4071 N N . ARG D 1 124 ? 12.468 141.044 24.427 1.00 56.02 124 ARG D N 1
ATOM 4072 C CA . ARG D 1 124 ? 11.906 139.759 24.792 1.00 57.93 124 ARG D CA 1
ATOM 4073 C C . ARG D 1 124 ? 11.949 138.828 23.591 1.00 56.35 124 ARG D C 1
ATOM 4074 O O . ARG D 1 124 ? 11.551 139.191 22.485 1.00 56.03 124 ARG D O 1
ATOM 4082 N N . LEU D 1 125 ? 12.470 137.630 23.811 1.00 54.76 125 LEU D N 1
ATOM 4083 C CA . LEU D 1 125 ? 12.562 136.644 22.755 1.00 54.39 125 LEU D CA 1
ATOM 4084 C C . LEU D 1 125 ? 11.571 135.564 23.142 1.00 54.31 125 LEU D C 1
ATOM 4085 O O . LEU D 1 125 ? 11.497 135.176 24.310 1.00 54.70 125 LEU D O 1
ATOM 4090 N N . VAL D 1 126 ? 10.801 135.090 22.167 1.00 52.86 126 VAL D N 1
ATOM 4091 C CA . VAL D 1 126 ? 9.809 134.055 22.428 1.00 49.27 126 VAL D CA 1
ATOM 4092 C C . VAL D 1 126 ? 10.018 132.904 21.445 1.00 45.95 126 VAL D C 1
ATOM 4093 O O . VAL D 1 126 ? 10.279 133.123 20.251 1.00 45.60 126 VAL D O 1
ATOM 4097 N N . THR D 1 127 ? 9.922 131.680 21.953 1.00 41.44 127 THR D N 1
ATOM 4098 C CA . THR D 1 127 ? 10.119 130.509 21.115 1.00 39.70 127 THR D CA 1
ATOM 4099 C C . THR D 1 127 ? 9.106 129.409 21.440 1.00 38.43 127 THR D C 1
ATOM 4100 O O . THR D 1 127 ? 8.435 129.464 22.466 1.00 34.96 127 THR D O 1
ATOM 4104 N N . TYR D 1 128 ? 8.976 128.436 20.537 1.00 38.62 128 TYR D N 1
ATOM 4105 C CA . TYR D 1 128 ? 8.112 127.295 20.785 1.00 39.17 128 TYR D CA 1
ATOM 4106 C C . TYR D 1 128 ? 8.910 126.013 20.553 1.00 40.98 128 TYR D C 1
ATOM 4107 O O . TYR D 1 128 ? 9.352 125.730 19.442 1.00 42.42 128 TYR D O 1
ATOM 4116 N N . PRO D 1 129 ? 9.133 125.229 21.614 1.00 42.79 129 PRO D N 1
ATOM 4117 C CA . PRO D 1 129 ? 8.693 125.478 22.991 1.00 43.23 129 PRO D CA 1
ATOM 4118 C C . PRO D 1 129 ? 9.512 126.599 23.608 1.00 42.85 129 PRO D C 1
ATOM 4119 O O . PRO D 1 129 ? 10.531 127.013 23.050 1.00 40.95 129 PRO D O 1
ATOM 4123 N N . SER D 1 130 ? 9.070 127.082 24.765 1.00 43.98 130 SER D N 1
ATOM 4124 C CA . SER D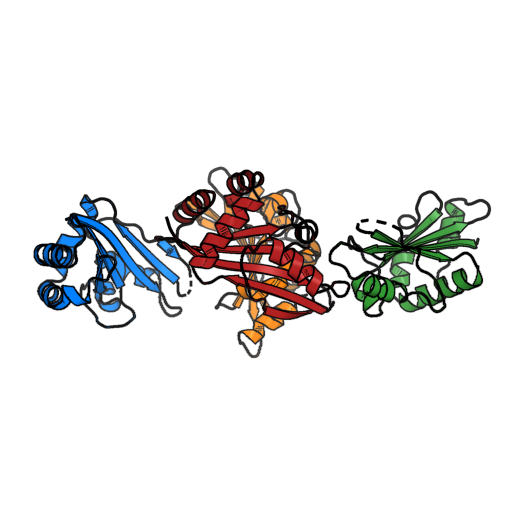 1 130 ? 9.793 128.141 25.467 1.00 44.99 130 SER D CA 1
ATOM 4125 C C . SER D 1 130 ? 10.867 127.462 26.325 1.00 46.63 130 SER D C 1
ATOM 4126 O O . SER D 1 130 ? 10.632 127.107 27.489 1.00 47.40 130 SER D O 1
ATOM 4129 N N . LYS D 1 131 ? 12.041 127.275 25.729 1.00 44.94 131 LYS D N 1
ATOM 4130 C CA . LYS D 1 131 ? 13.136 126.609 26.394 1.00 43.03 131 LYS D CA 1
ATOM 4131 C C . LYS D 1 131 ? 14.375 127.464 26.337 1.00 43.93 131 LYS D C 1
ATOM 4132 O O . LYS D 1 131 ? 14.615 128.127 25.327 1.00 45.00 131 LYS D O 1
ATOM 4138 N N . ARG D 1 132 ? 15.172 127.418 27.406 1.00 41.27 132 ARG D N 1
ATOM 4139 C CA . ARG D 1 132 ? 16.425 128.162 27.471 1.00 37.52 132 ARG D CA 1
ATOM 4140 C C . ARG D 1 132 ? 17.176 127.801 26.195 1.00 38.48 132 ARG D C 1
ATOM 4141 O O . ARG D 1 132 ? 17.760 128.650 25.514 1.00 36.02 132 ARG D O 1
ATOM 4149 N N . GLU D 1 133 ? 17.134 126.509 25.883 1.00 39.81 133 GLU D N 1
ATOM 4150 C CA . GLU D 1 133 ? 17.810 125.969 24.715 1.00 40.89 133 GLU D CA 1
ATOM 4151 C C . GLU D 1 133 ? 17.307 126.593 23.422 1.00 40.81 133 GLU D C 1
ATOM 4152 O O . GLU D 1 133 ? 18.075 127.188 22.665 1.00 43.27 133 GLU D O 1
ATOM 4154 N N . LYS D 1 134 ? 16.016 126.457 23.163 1.00 38.62 134 LYS D N 1
ATOM 4155 C CA . LYS D 1 134 ? 15.474 127.002 21.940 1.00 37.96 134 LYS D CA 1
ATOM 4156 C C . LYS D 1 134 ? 15.695 128.526 21.903 1.00 38.26 134 LYS D C 1
ATOM 4157 O O . LYS D 1 134 ? 15.93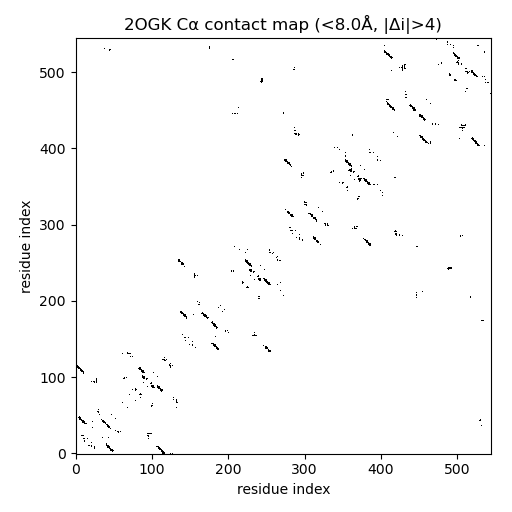3 129.105 20.845 1.00 37.04 134 LYS D O 1
ATOM 4159 N N . VAL D 1 135 ? 15.660 129.156 23.075 1.00 38.36 135 VAL D N 1
ATOM 4160 C CA . VAL D 1 135 ? 15.827 130.599 23.196 1.00 37.77 135 VAL D CA 1
ATOM 4161 C C . VAL D 1 135 ? 17.216 131.101 22.857 1.00 39.92 135 VAL D C 1
ATOM 4162 O O . VAL D 1 135 ? 17.373 132.039 22.079 1.00 40.75 135 VAL D O 1
ATOM 4166 N N . ILE D 1 136 ? 18.222 130.482 23.459 1.00 42.99 136 ILE D N 1
ATOM 4167 C CA . ILE D 1 136 ? 19.621 130.854 23.246 1.00 44.68 136 ILE D CA 1
ATOM 4168 C C . ILE D 1 136 ? 20.008 130.615 21.768 1.00 44.17 136 ILE D C 1
ATOM 4169 O O . ILE D 1 136 ? 20.762 131.385 21.175 1.00 44.27 136 ILE D O 1
ATOM 4174 N N . GLU D 1 137 ? 19.459 129.559 21.175 1.00 44.66 137 GLU D N 1
ATOM 4175 C CA . GLU D 1 137 ? 19.692 129.243 19.771 1.00 45.68 137 GLU D CA 1
ATOM 4176 C C . GLU D 1 137 ? 19.174 130.393 18.896 1.00 44.38 137 GLU D C 1
ATOM 4177 O O . GLU D 1 137 ? 19.827 130.829 17.945 1.00 42.67 137 GLU D O 1
ATOM 4183 N N . PHE D 1 138 ? 17.983 130.869 19.227 1.00 44.93 138 PHE D N 1
ATOM 4184 C CA . PHE D 1 138 ? 17.359 131.964 18.507 1.00 46.47 138 PHE D CA 1
ATOM 4185 C C . PHE D 1 138 ? 18.182 133.243 18.640 1.00 48.78 138 PHE D C 1
ATOM 4186 O O . PHE D 1 138 ? 18.479 133.911 17.643 1.00 48.92 138 PHE D O 1
ATOM 4194 N N . ALA D 1 139 ? 18.548 133.579 19.876 1.00 50.88 139 ALA D N 1
ATOM 4195 C CA . ALA D 1 139 ? 19.333 134.778 20.141 1.00 52.08 139 ALA D CA 1
ATOM 4196 C C . ALA D 1 139 ? 20.629 134.694 19.375 1.00 52.67 139 ALA D C 1
ATOM 4197 O O . ALA D 1 139 ? 21.067 135.666 18.788 1.00 53.09 139 ALA D O 1
ATOM 4199 N N . ARG D 1 140 ? 21.248 133.525 19.380 1.00 54.41 140 ARG D N 1
ATOM 4200 C CA . ARG D 1 140 ? 22.484 133.359 18.649 1.00 58.06 140 ARG D CA 1
ATOM 4201 C C . ARG D 1 140 ? 22.268 133.647 17.147 1.00 60.30 140 ARG D C 1
ATOM 4202 O O . ARG D 1 140 ? 23.192 134.056 16.438 1.00 60.53 140 ARG D O 1
ATOM 4210 N N . GLU D 1 141 ? 21.042 133.438 16.668 1.00 62.40 141 GLU D N 1
ATOM 4211 C CA . GLU D 1 141 ? 20.712 133.691 15.263 1.00 63.11 141 GLU D CA 1
ATOM 4212 C C . GLU D 1 141 ? 20.625 135.194 15.055 1.00 64.28 141 GLU D C 1
ATOM 4213 O O . GLU D 1 141 ? 21.248 135.740 14.148 1.00 66.24 141 GLU D O 1
ATOM 4215 N N . LEU D 1 142 ? 19.843 135.851 15.905 1.00 64.52 142 LEU D N 1
ATOM 4216 C CA . LEU D 1 142 ? 19.654 137.292 15.842 1.00 64.19 142 LEU D CA 1
ATOM 4217 C C . LEU D 1 142 ? 20.944 138.058 15.597 1.00 65.50 142 LEU 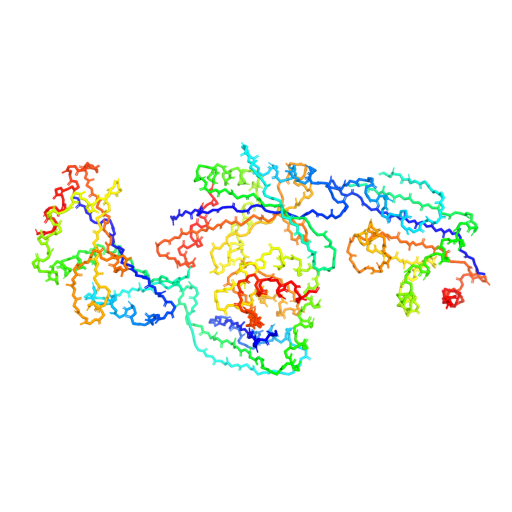D C 1
ATOM 4218 O O . LEU D 1 142 ? 20.932 139.181 15.096 1.00 65.25 142 LEU D O 1
ATOM 4223 N N . CYS D 1 143 ? 22.059 137.455 15.973 1.00 67.15 143 CYS D N 1
ATOM 4224 C CA . CYS D 1 143 ? 23.343 138.083 15.758 1.00 70.93 143 CYS D CA 1
ATOM 4225 C C . CYS D 1 143 ? 23.777 137.719 14.329 1.00 74.66 143 CYS D C 1
ATOM 4226 O O . CYS D 1 143 ? 24.895 137.251 14.087 1.00 73.44 143 CYS D O 1
ATOM 4229 N N . THR D 1 144 ? 22.843 137.958 13.404 1.00 76.59 144 THR D N 1
ATOM 4230 C CA . THR D 1 144 ? 22.971 137.695 11.972 1.00 76.75 144 THR D CA 1
ATOM 4231 C C . THR D 1 144 ? 24.300 138.190 11.384 1.00 80.36 144 THR D C 1
ATOM 4232 O O . THR D 1 144 ? 24.282 139.150 10.576 1.00 81.59 144 THR D O 1
#

Radius of gyration: 30.69 Å; Cα contacts (8 Å, |Δi|>4): 1017; chains: 4; bounding box: 74×80×70 Å

InterPro domains:
  IPR002739 RNA-binding protein PAB1135-like [PF01877] (7-123)
  IPR022803 Large ribosomal subunit protein uL5 domain superfamily [G3DSA:3.30.1440.10] (1-145)
  IPR022803 Large ribosomal subunit protein uL5 domain superfamily [SSF55282] (5-141)

Foldseek 3Di:
DAWQKKKKKFAADPVGDPVLLVLLVCLLAPDDWDWDWAVVIMTMTMGHPRVRVVVSLVVLLVLAPPCLVVLLVVQVVQQDPQRKGKFFFQSVVSSVSHTYGDPDPGTTIMITGDQDVHPDSVRSSVVVNVSSD/DWAKKKWKFKADPPGDVVLLVQLVVLQAPDDWDWDWDWDAAPVGDIMIMIMTMDGDVVRVVVRLVVLPVLAPPVVVVCLVCLLVCADPQGKGWFFWDSVVSSVSHTYGDPDDGTTIMIIRFDAPVDDSVRRSVVVVVSD/DAWQKKKKKFAADPPGDVVLLVLLVCLQFPDDWDWDWDVGMTMTMGHDRVRVVVSVVSVCVQCPVVVVVCLVDFVVQQDDQRKGKFWFDSVVSSVRGTDGDPDDGTTIMIIHFQDVDCDVVVSSVVVNVDD/DFAFQKKKKKFKAFPVGDPVLLVLLRCLLAPDDFDWDWDWDADPPRGIMIMIMTMDRPSVRVLVSLVSNLVQQPPCLVVLLVCVVVQQDPQRKGKFWFQSVVSSVSHTDTDPDDTTIIMITHTADVVRDPVRSSVVVSVSND

Nearest PDB structures (foldseek):
  2ogk-assembly1_B  TM=1.007E+00  e=1.808E-28  Archaeoglobus fulgidus
  2ogk-assembly1_A  TM=9.793E-01  e=6.506E-21  Archaeoglobus fulgidus
  2ogk-assembly1_C  TM=9.712E-01  e=1.457E-19  Archaeoglobus fulgidus
  2wny-assembly2_B  TM=8.426E-01  e=6.275E-12  Methanothermobacter thermautotrophicus
  2nrq-assembly1_A  TM=6.999E-01  e=6.643E-08  Saccharolobus solfataricus